Protein AF-A0A954ZXE3-F1 (afdb_monomer)

Structure (mmCIF, N/CA/C/O backbone):
data_AF-A0A954ZXE3-F1
#
_entry.id   AF-A0A954ZXE3-F1
#
loop_
_atom_site.group_PDB
_atom_site.id
_atom_site.type_symbol
_atom_site.label_atom_id
_atom_site.label_alt_id
_atom_site.label_comp_id
_atom_site.label_asym_id
_atom_site.label_entity_id
_atom_site.label_seq_id
_atom_site.pdbx_PDB_ins_code
_atom_site.Cartn_x
_atom_site.Cartn_y
_atom_site.Cartn_z
_atom_site.occupancy
_atom_site.B_iso_or_equiv
_atom_site.auth_seq_id
_atom_site.auth_comp_id
_atom_site.auth_asym_id
_atom_site.auth_atom_id
_atom_site.pdbx_PDB_model_num
ATOM 1 N N . MET A 1 1 ? 10.565 -1.598 50.742 1.00 43.03 1 MET A N 1
ATOM 2 C CA . MET A 1 1 ? 10.580 -1.915 49.301 1.00 43.03 1 MET A CA 1
ATOM 3 C C . MET A 1 1 ? 11.455 -0.870 48.641 1.00 43.03 1 MET A C 1
ATOM 5 O O . MET A 1 1 ? 11.184 0.308 48.835 1.00 43.03 1 MET A O 1
ATOM 9 N N . SER A 1 2 ? 12.557 -1.261 47.999 1.00 41.56 2 SER A N 1
ATOM 10 C CA . SER A 1 2 ? 13.339 -0.318 47.193 1.00 41.56 2 SER A CA 1
ATOM 11 C C . SER A 1 2 ? 12.448 0.168 46.056 1.00 41.56 2 SER A C 1
ATOM 13 O O . SER A 1 2 ? 11.843 -0.664 45.382 1.00 41.56 2 SER A O 1
ATOM 15 N N . ALA A 1 3 ? 12.328 1.481 45.870 1.00 51.94 3 ALA A N 1
ATOM 16 C CA . ALA A 1 3 ? 11.658 2.020 44.696 1.00 51.94 3 ALA A CA 1
ATOM 17 C C . ALA A 1 3 ? 12.449 1.552 43.469 1.00 51.94 3 ALA A C 1
ATOM 19 O O . ALA A 1 3 ? 13.571 2.008 43.250 1.00 51.94 3 ALA A O 1
ATOM 20 N N . GLN A 1 4 ? 11.911 0.578 42.732 1.00 70.06 4 GLN A N 1
ATOM 21 C CA . GLN A 1 4 ? 12.436 0.251 41.412 1.00 70.06 4 GLN A CA 1
ATOM 22 C C . GLN A 1 4 ? 12.389 1.526 40.561 1.00 70.06 4 GLN A C 1
ATOM 24 O O . GLN A 1 4 ? 11.393 2.252 40.637 1.00 70.06 4 GLN A O 1
ATOM 29 N N . PRO A 1 5 ? 13.436 1.822 39.778 1.00 87.75 5 PRO A N 1
ATOM 30 C CA . PRO A 1 5 ? 13.408 2.920 38.826 1.00 87.75 5 PRO A CA 1
ATOM 31 C C . PRO A 1 5 ? 12.157 2.843 37.941 1.00 87.75 5 PRO A C 1
ATOM 33 O O . PRO A 1 5 ? 11.819 1.771 37.442 1.00 87.75 5 PRO A O 1
ATOM 36 N N . ILE A 1 6 ? 11.495 3.978 37.702 1.00 88.81 6 ILE A N 1
ATOM 37 C CA . ILE A 1 6 ? 10.285 4.068 36.857 1.00 88.81 6 ILE A CA 1
ATOM 38 C C . ILE A 1 6 ? 10.518 3.415 35.486 1.00 88.81 6 ILE A C 1
ATOM 40 O O . ILE A 1 6 ? 9.658 2.705 34.970 1.00 88.81 6 ILE A O 1
ATOM 44 N N . ARG A 1 7 ? 11.729 3.570 34.934 1.00 87.19 7 ARG A N 1
ATOM 45 C CA . ARG A 1 7 ? 12.132 2.928 33.680 1.00 87.19 7 ARG A CA 1
ATOM 46 C C . ARG A 1 7 ? 12.028 1.401 33.744 1.00 87.19 7 ARG A C 1
ATOM 48 O O . ARG A 1 7 ? 11.480 0.804 32.826 1.00 87.19 7 ARG A O 1
ATOM 55 N N . GLU A 1 8 ? 12.489 0.769 34.823 1.00 91.75 8 GLU A N 1
ATOM 56 C CA . GLU A 1 8 ? 12.384 -0.689 34.986 1.00 91.75 8 GLU A CA 1
ATOM 57 C C . GLU A 1 8 ? 10.923 -1.142 35.062 1.00 91.75 8 GLU A C 1
ATOM 59 O O . GLU A 1 8 ? 10.567 -2.141 34.440 1.00 91.75 8 GLU A O 1
ATOM 64 N N . GLN A 1 9 ? 10.069 -0.384 35.756 1.00 91.44 9 GLN A N 1
ATOM 65 C CA . GLN A 1 9 ? 8.637 -0.684 35.856 1.00 91.44 9 GLN A CA 1
ATOM 66 C C . GLN A 1 9 ? 7.936 -0.569 34.496 1.00 91.44 9 GLN A C 1
ATOM 68 O O . GLN A 1 9 ? 7.175 -1.458 34.122 1.00 91.44 9 GLN A O 1
ATOM 73 N N . SER A 1 10 ? 8.240 0.475 33.717 1.00 92.19 10 SER A N 1
ATOM 74 C CA . SER A 1 10 ? 7.672 0.644 32.372 1.00 92.19 10 SER A CA 1
ATOM 75 C C . SER A 1 10 ? 8.088 -0.478 31.414 1.00 92.19 10 SER A C 1
ATOM 77 O O . SER A 1 10 ? 7.248 -1.026 30.703 1.00 92.19 10 SER A O 1
ATOM 79 N N . VAL A 1 11 ? 9.359 -0.897 31.456 1.00 93.50 11 VAL A N 1
ATOM 80 C CA . VAL A 1 11 ? 9.858 -2.030 30.664 1.00 93.50 11 VAL A CA 1
ATOM 81 C C . VAL A 1 11 ? 9.166 -3.327 31.083 1.00 93.50 11 VAL A C 1
ATOM 83 O O . VAL A 1 11 ? 8.751 -4.098 30.221 1.00 93.50 11 VAL A O 1
ATOM 86 N N . GLN A 1 12 ? 8.991 -3.563 32.386 1.00 93.06 12 GLN A N 1
ATOM 87 C CA . GLN A 1 12 ? 8.247 -4.726 32.880 1.00 93.06 12 GLN A CA 1
ATOM 88 C C . GLN A 1 12 ? 6.794 -4.721 32.394 1.00 93.06 12 GLN A C 1
ATOM 90 O O . GLN A 1 12 ? 6.305 -5.763 31.968 1.00 93.06 12 GLN A O 1
ATOM 95 N N . ALA A 1 13 ? 6.129 -3.564 32.383 1.00 93.12 13 ALA A N 1
ATOM 96 C CA . ALA A 1 13 ? 4.765 -3.445 31.876 1.00 93.12 13 ALA A CA 1
ATOM 97 C C . ALA A 1 13 ? 4.675 -3.691 30.360 1.00 93.12 13 ALA A C 1
ATOM 99 O O . ALA A 1 13 ? 3.764 -4.385 29.916 1.00 93.12 13 ALA A O 1
ATOM 100 N N . MET A 1 14 ? 5.635 -3.205 29.563 1.00 94.94 14 MET A N 1
ATOM 101 C CA . MET A 1 14 ? 5.702 -3.526 28.129 1.00 94.94 14 MET A CA 1
ATOM 102 C C . MET A 1 14 ? 5.920 -5.023 27.883 1.00 94.94 14 MET A C 1
ATOM 104 O O . MET A 1 14 ? 5.276 -5.608 27.015 1.00 94.94 14 MET A O 1
ATOM 108 N N . VAL A 1 15 ? 6.812 -5.657 28.653 1.00 94.38 15 VAL A N 1
ATOM 109 C CA . VAL A 1 15 ? 7.056 -7.106 28.569 1.00 94.38 15 VAL A CA 1
ATOM 110 C C . VAL A 1 15 ? 5.803 -7.888 28.959 1.00 94.38 15 VAL A C 1
ATOM 112 O O . VAL A 1 15 ? 5.444 -8.825 28.252 1.00 94.38 15 VAL A O 1
ATOM 115 N N . ALA A 1 16 ? 5.105 -7.486 30.024 1.00 93.75 16 ALA A N 1
ATOM 116 C CA . ALA A 1 16 ? 3.848 -8.106 30.436 1.00 93.75 16 ALA A CA 1
ATOM 117 C C . ALA A 1 16 ? 2.772 -7.985 29.344 1.00 93.75 16 ALA A C 1
ATOM 119 O O . ALA A 1 16 ? 2.179 -8.991 28.961 1.00 93.75 16 ALA A O 1
ATOM 120 N N . ALA A 1 17 ? 2.594 -6.794 28.763 1.00 94.56 17 ALA A N 1
ATOM 121 C CA . ALA A 1 17 ? 1.661 -6.560 27.659 1.00 94.56 17 ALA A CA 1
ATOM 122 C C . ALA A 1 17 ? 1.994 -7.418 26.422 1.00 94.56 17 ALA A C 1
ATOM 124 O O . ALA A 1 17 ? 1.109 -8.010 25.804 1.00 94.56 17 ALA A O 1
ATOM 125 N N . ARG A 1 18 ? 3.286 -7.551 26.093 1.00 95.19 18 ARG A N 1
ATOM 126 C CA . ARG A 1 18 ? 3.752 -8.398 24.987 1.00 95.19 18 ARG A CA 1
ATOM 127 C C . ARG A 1 18 ? 3.501 -9.880 25.262 1.00 95.19 18 ARG A C 1
ATOM 129 O O . ARG A 1 18 ? 3.026 -10.588 24.379 1.00 95.19 18 ARG A O 1
ATOM 136 N N . ASN A 1 19 ? 3.796 -10.351 26.473 1.00 93.81 19 ASN A N 1
ATOM 137 C CA . ASN A 1 19 ? 3.536 -11.736 26.871 1.00 93.81 19 ASN A CA 1
ATOM 138 C C . ASN A 1 19 ? 2.033 -12.044 26.839 1.00 93.81 19 ASN A C 1
ATOM 140 O O . ASN A 1 19 ? 1.646 -13.123 26.396 1.00 93.81 19 ASN A O 1
ATOM 144 N N . ALA A 1 20 ? 1.190 -11.081 27.222 1.00 93.94 20 ALA A N 1
ATOM 145 C CA . ALA A 1 20 ? -0.262 -11.174 27.107 1.00 93.94 20 ALA A CA 1
ATOM 146 C C . ALA A 1 20 ? -0.718 -11.359 25.652 1.00 93.94 20 ALA A C 1
ATOM 148 O O . ALA A 1 20 ? -1.542 -12.225 25.364 1.00 93.94 20 ALA A O 1
ATOM 149 N N . MET A 1 21 ? -0.134 -10.602 24.718 1.00 95.69 21 MET A N 1
ATOM 150 C CA . MET A 1 21 ? -0.420 -10.771 23.292 1.00 95.69 21 MET A CA 1
ATOM 151 C C . MET A 1 21 ? 0.071 -12.108 22.740 1.00 95.69 21 MET A C 1
ATOM 153 O O . MET A 1 21 ? -0.643 -12.754 21.976 1.00 95.69 21 MET A O 1
ATOM 157 N N . MET A 1 22 ? 1.252 -12.576 23.151 1.00 95.50 22 MET A N 1
ATOM 158 C CA . MET A 1 22 ? 1.722 -13.916 22.781 1.00 95.50 22 MET A CA 1
ATOM 159 C C . MET A 1 22 ? 0.767 -15.004 23.290 1.00 95.50 22 MET A C 1
ATOM 161 O O . MET A 1 22 ? 0.416 -15.909 22.535 1.00 95.50 22 MET A O 1
ATOM 165 N N . ALA A 1 23 ? 0.301 -14.884 24.536 1.00 95.88 23 ALA A N 1
ATOM 166 C CA . ALA A 1 23 ? -0.705 -15.767 25.116 1.00 95.88 23 ALA A CA 1
ATOM 167 C C . ALA A 1 23 ? -2.024 -15.738 24.325 1.00 95.88 23 ALA A C 1
ATOM 169 O O . ALA A 1 23 ? -2.600 -16.793 24.068 1.00 95.88 23 ALA A O 1
ATOM 170 N N . LEU A 1 24 ? -2.468 -14.560 23.879 1.00 95.56 24 LEU A N 1
ATOM 171 C CA . LEU A 1 24 ? -3.645 -14.405 23.023 1.00 95.56 24 LEU A CA 1
ATOM 172 C C . LEU A 1 24 ? -3.481 -15.096 21.669 1.00 95.56 24 LEU A C 1
ATOM 174 O O . LEU A 1 24 ? -4.397 -15.787 21.232 1.00 95.56 24 LEU A O 1
ATOM 178 N N . HIS A 1 25 ? -2.328 -14.963 21.013 1.00 95.38 25 HIS A N 1
ATOM 179 C CA . HIS A 1 25 ? -2.076 -15.657 19.747 1.00 95.38 25 HIS A CA 1
ATOM 180 C C . HIS A 1 25 ? -2.053 -17.180 19.915 1.00 95.38 25 HIS A C 1
ATOM 182 O O . HIS A 1 25 ? -2.613 -17.890 19.082 1.00 95.38 25 HIS A O 1
ATOM 188 N N . MET A 1 26 ? -1.465 -17.681 21.007 1.00 96.94 26 MET A N 1
ATOM 189 C CA . MET A 1 26 ? -1.507 -19.108 21.345 1.00 96.94 26 MET A CA 1
ATOM 190 C C . MET A 1 26 ? -2.938 -19.585 21.621 1.00 96.94 26 MET A C 1
ATOM 192 O O . MET A 1 26 ? -3.324 -20.645 21.133 1.00 96.94 26 MET A O 1
ATOM 196 N N . TYR A 1 27 ? -3.736 -18.791 22.347 1.00 97.19 27 TYR A N 1
ATOM 197 C CA . TYR A 1 27 ? -5.160 -19.059 22.554 1.00 97.19 27 TYR A CA 1
ATOM 198 C C . TYR A 1 27 ? -5.887 -19.160 21.211 1.00 97.19 27 TYR A C 1
ATOM 200 O O . TYR A 1 27 ? -6.485 -20.190 20.919 1.00 97.19 27 TYR A O 1
ATOM 208 N N . ALA A 1 28 ? -5.789 -18.133 20.365 1.00 96.69 28 ALA A N 1
ATOM 209 C CA . ALA A 1 28 ? -6.479 -18.107 19.080 1.00 96.69 28 ALA A CA 1
ATOM 210 C C . ALA A 1 28 ? -6.078 -19.297 18.194 1.00 96.69 28 ALA A C 1
ATOM 212 O O . ALA A 1 28 ? -6.933 -19.897 17.554 1.00 96.69 28 ALA A O 1
ATOM 213 N N . GLN A 1 29 ? -4.805 -19.702 18.202 1.00 97.00 29 GLN A N 1
ATOM 214 C CA . GLN A 1 29 ? -4.348 -20.881 17.465 1.00 97.00 29 GLN A CA 1
ATOM 215 C C . GLN A 1 29 ? -5.001 -22.191 17.949 1.00 97.00 29 GLN A C 1
ATOM 217 O O . GLN A 1 29 ? -5.254 -23.076 17.136 1.00 97.00 29 GLN A O 1
ATOM 222 N N . GLU A 1 30 ? -5.271 -22.333 19.249 1.00 97.69 30 GLU A N 1
ATOM 223 C CA . GLU A 1 30 ? -5.927 -23.521 19.817 1.00 97.69 30 GLU A CA 1
ATOM 224 C C . GLU A 1 30 ? -7.462 -23.493 19.726 1.00 97.69 30 GLU A C 1
ATOM 226 O O . GLU A 1 30 ? -8.093 -24.531 19.925 1.00 97.69 30 GLU A O 1
ATOM 231 N N . HIS A 1 31 ? -8.056 -22.332 19.434 1.00 97.31 31 HIS A N 1
ATOM 232 C CA . HIS A 1 31 ? -9.509 -22.104 19.412 1.00 97.31 31 HIS A CA 1
ATOM 233 C C . HIS A 1 31 ? -10.009 -21.619 18.045 1.00 97.31 31 HIS A C 1
ATOM 235 O O . HIS A 1 31 ? -10.884 -20.756 17.958 1.00 97.31 31 HIS A O 1
ATOM 241 N N . ASP A 1 32 ? -9.435 -22.162 16.969 1.00 96.75 32 ASP A N 1
ATOM 242 C CA . ASP A 1 32 ? -9.849 -21.907 15.580 1.00 96.75 32 ASP A CA 1
ATOM 243 C C . ASP A 1 32 ? -9.930 -20.407 15.229 1.00 96.75 32 ASP A C 1
ATOM 245 O O . ASP A 1 32 ? -10.849 -19.933 14.564 1.00 96.75 32 ASP A O 1
ATOM 249 N N . GLY A 1 33 ? -8.968 -19.630 15.725 1.00 96.06 33 GLY A N 1
ATOM 250 C CA . GLY A 1 33 ? -8.866 -18.187 15.521 1.00 96.06 33 GLY A CA 1
ATOM 251 C C . GLY A 1 33 ? -9.746 -17.341 16.444 1.00 96.06 33 GLY A C 1
ATOM 252 O O . GLY A 1 33 ? -9.654 -16.117 16.374 1.00 96.06 33 GLY A O 1
ATOM 253 N N . THR A 1 34 ? -10.573 -17.943 17.300 1.00 97.69 34 THR A N 1
ATOM 254 C CA . THR A 1 34 ? -11.465 -17.232 18.231 1.00 97.69 34 THR A CA 1
ATOM 255 C C . THR A 1 34 ? -10.667 -16.538 19.335 1.00 97.69 34 THR A C 1
ATOM 257 O O . THR A 1 34 ? -9.719 -17.102 19.885 1.00 97.69 34 THR A O 1
ATOM 260 N N . LEU A 1 35 ? -11.038 -15.302 19.667 1.00 97.31 35 LEU A N 1
ATOM 261 C CA . LEU A 1 35 ? -10.445 -14.549 20.772 1.00 97.31 35 LEU A CA 1
ATOM 262 C C . LEU A 1 35 ? -10.997 -15.022 22.134 1.00 97.31 35 LEU A C 1
ATOM 264 O O . LEU A 1 35 ? -12.114 -15.530 22.190 1.00 97.31 35 LEU A O 1
ATOM 268 N N . PRO A 1 36 ? -10.258 -14.870 23.247 1.00 96.81 36 PRO A N 1
ATOM 269 C CA . PRO A 1 36 ? -10.775 -15.212 24.574 1.00 96.81 36 PRO A CA 1
ATOM 270 C C . PRO A 1 36 ? -11.922 -14.287 25.017 1.00 96.81 36 PRO A C 1
ATOM 272 O O . PRO A 1 36 ? -12.049 -13.157 24.542 1.00 96.81 36 PRO A O 1
ATOM 275 N N . ALA A 1 37 ? -12.740 -14.737 25.975 1.00 96.12 37 ALA A N 1
ATOM 276 C CA . ALA A 1 37 ? -13.798 -13.909 26.559 1.00 96.12 37 ALA A CA 1
ATOM 277 C C . ALA A 1 37 ? -13.246 -12.909 27.592 1.00 96.12 37 ALA A C 1
ATOM 279 O O . ALA A 1 37 ? -13.838 -11.849 27.805 1.00 96.12 37 ALA A O 1
ATOM 280 N N . SER A 1 38 ? -12.120 -13.235 28.235 1.00 95.50 38 SER A N 1
ATOM 281 C CA . SER A 1 38 ? -11.443 -12.385 29.222 1.00 95.50 38 SER A CA 1
ATOM 282 C C . SER A 1 38 ? -9.930 -12.648 29.288 1.00 95.50 38 SER A C 1
ATOM 284 O O . SER A 1 38 ? -9.415 -13.572 28.661 1.00 95.50 38 SER A O 1
ATOM 286 N N . LEU A 1 39 ? -9.197 -11.844 30.069 1.00 93.25 39 LEU A N 1
ATOM 287 C CA . LEU A 1 39 ? -7.778 -12.103 30.356 1.00 93.25 39 LEU A CA 1
ATOM 288 C C . LEU A 1 39 ? -7.567 -13.383 31.177 1.00 93.25 39 LEU A C 1
ATOM 290 O O . LEU A 1 39 ? -6.562 -14.063 30.973 1.00 93.25 39 LEU A O 1
ATOM 294 N N . ASP A 1 40 ? -8.517 -13.762 32.037 1.00 93.12 40 ASP A N 1
ATOM 295 C CA . ASP A 1 40 ? -8.453 -15.011 32.810 1.00 93.12 40 ASP A CA 1
ATOM 296 C C . ASP A 1 40 ? -8.307 -16.253 31.911 1.00 93.12 40 ASP A C 1
ATOM 298 O O . ASP A 1 40 ? -7.579 -17.191 32.248 1.00 93.12 40 ASP A O 1
ATOM 302 N N . ASP A 1 41 ? -8.928 -16.250 30.728 1.00 94.94 41 ASP A N 1
ATOM 303 C CA . ASP A 1 41 ? -8.809 -17.339 29.749 1.00 94.94 41 ASP A CA 1
ATOM 304 C C . ASP A 1 41 ? -7.372 -17.498 29.210 1.00 94.94 41 ASP A C 1
ATOM 306 O O . ASP A 1 41 ? -6.988 -18.569 28.723 1.00 94.94 41 ASP A O 1
ATOM 310 N N . LEU A 1 42 ? -6.548 -16.450 29.327 1.00 94.12 42 LEU A N 1
ATOM 311 C CA . LEU A 1 42 ? -5.140 -16.446 28.932 1.00 94.12 42 LEU A CA 1
ATOM 312 C C . LEU A 1 42 ? -4.203 -16.976 30.023 1.00 94.12 42 LEU A C 1
ATOM 314 O O . LEU A 1 42 ? -3.032 -17.246 29.738 1.00 94.12 42 LEU A O 1
ATOM 318 N N . ALA A 1 43 ? -4.691 -17.195 31.249 1.00 89.00 43 ALA A N 1
ATOM 319 C CA . ALA A 1 43 ? -3.862 -17.590 32.390 1.00 89.00 43 ALA A CA 1
ATOM 320 C C . ALA A 1 43 ? -3.088 -18.903 32.166 1.00 89.00 43 ALA A C 1
ATOM 322 O O . ALA A 1 43 ? -2.019 -19.091 32.743 1.00 89.00 43 ALA A O 1
ATOM 323 N N . ARG A 1 44 ? -3.588 -19.807 31.307 1.00 93.25 44 ARG A N 1
ATOM 324 C CA . ARG A 1 44 ? -2.888 -21.060 30.961 1.00 93.25 44 ARG A CA 1
ATOM 325 C C . ARG A 1 44 ? -1.689 -20.873 30.022 1.00 93.25 44 ARG A C 1
ATOM 327 O O . ARG A 1 44 ? -0.876 -21.788 29.909 1.00 93.25 44 ARG A O 1
ATOM 334 N N . TYR A 1 45 ? -1.594 -19.725 29.355 1.00 93.06 45 TYR A N 1
ATOM 335 C CA . TYR A 1 45 ? -0.560 -19.413 28.363 1.00 93.06 45 TYR A CA 1
ATOM 336 C C . TYR A 1 45 ? 0.460 -18.381 28.853 1.00 93.06 45 TYR A C 1
ATOM 338 O O . TYR A 1 45 ? 1.575 -18.334 28.337 1.00 93.06 45 TYR A O 1
ATOM 346 N N . ALA A 1 46 ? 0.097 -17.564 29.842 1.00 90.06 46 ALA A N 1
ATOM 347 C CA . ALA A 1 46 ? 0.998 -16.606 30.476 1.00 90.06 46 ALA A CA 1
ATOM 348 C C . ALA A 1 46 ? 1.727 -17.221 31.681 1.00 90.06 46 ALA A C 1
ATOM 350 O O . ALA A 1 46 ? 1.267 -18.203 32.275 1.00 90.06 46 ALA A O 1
ATOM 351 N N . ARG A 1 47 ? 2.873 -16.652 32.086 1.00 87.88 47 ARG A N 1
ATOM 352 C CA . ARG A 1 47 ? 3.517 -17.108 33.328 1.00 87.88 47 ARG A CA 1
ATOM 353 C C . ARG A 1 47 ? 2.732 -16.595 34.543 1.00 87.88 47 ARG A C 1
ATOM 355 O O . ARG A 1 47 ? 2.154 -15.508 34.483 1.00 87.88 47 ARG A O 1
ATOM 362 N N . PRO A 1 48 ? 2.740 -17.327 35.675 1.00 85.25 48 PRO A N 1
ATOM 363 C CA . PRO A 1 48 ? 2.063 -16.880 36.887 1.00 85.25 48 PRO A CA 1
ATOM 364 C C . PRO A 1 48 ? 2.494 -15.466 37.302 1.00 85.25 48 PRO A C 1
ATOM 366 O O . PRO A 1 48 ? 3.682 -15.217 37.503 1.00 85.25 48 PRO A O 1
ATOM 369 N N . GLY A 1 49 ? 1.521 -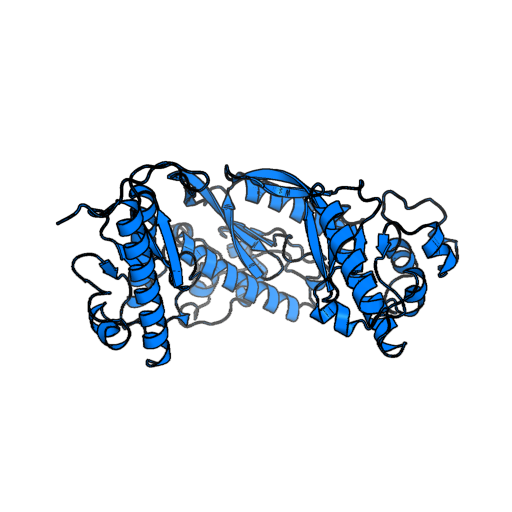14.562 37.450 1.00 80.50 49 GLY A N 1
ATOM 370 C CA . GLY A 1 49 ? 1.739 -13.172 37.866 1.00 80.50 49 GLY A CA 1
ATOM 371 C C . GLY A 1 49 ? 2.071 -12.180 36.745 1.00 80.50 49 GLY A C 1
ATOM 372 O O . GLY A 1 49 ? 2.306 -11.017 37.053 1.00 80.50 49 GLY A O 1
ATOM 373 N N . GLU A 1 50 ? 2.097 -12.599 35.473 1.00 81.75 50 GLU A N 1
ATOM 374 C CA . GLU A 1 50 ? 2.315 -11.678 34.340 1.00 81.75 50 GLU A CA 1
ATOM 375 C C . GLU A 1 50 ? 1.040 -10.948 33.895 1.00 81.75 50 GLU A C 1
ATOM 377 O O . GLU A 1 50 ? 1.126 -9.835 33.383 1.00 81.75 50 GLU A O 1
ATOM 382 N N . LEU A 1 51 ? -0.131 -11.554 34.109 1.00 80.81 51 LEU A N 1
ATOM 383 C CA . LEU A 1 51 ? -1.435 -10.964 33.811 1.00 80.81 51 LEU A CA 1
ATOM 384 C C . LEU A 1 51 ? -2.144 -10.654 35.124 1.00 80.81 51 LEU A C 1
ATOM 386 O O . LEU A 1 51 ? -2.629 -11.552 35.809 1.00 80.81 51 LEU A O 1
ATOM 390 N N . ASP A 1 52 ? -2.133 -9.379 35.496 1.00 83.31 52 ASP A N 1
ATOM 391 C CA . ASP A 1 52 ? -2.931 -8.856 36.597 1.00 83.31 52 ASP A CA 1
ATOM 392 C C . ASP A 1 52 ? -4.105 -8.066 36.012 1.00 83.31 52 ASP A C 1
ATOM 394 O O . ASP A 1 52 ? -3.927 -6.945 35.531 1.00 83.31 52 ASP A O 1
ATOM 398 N N . ASP A 1 53 ? -5.305 -8.644 36.065 1.00 80.38 53 ASP A N 1
ATOM 399 C CA . ASP A 1 53 ? -6.559 -8.038 35.589 1.00 80.38 53 ASP A CA 1
ATOM 400 C C . ASP A 1 53 ? -6.899 -6.716 36.302 1.00 80.38 53 ASP A C 1
ATOM 402 O O . ASP A 1 53 ? -7.686 -5.890 35.813 1.00 80.38 53 ASP A O 1
ATOM 406 N N . SER A 1 54 ? -6.289 -6.467 37.467 1.00 84.81 54 SER A N 1
ATOM 407 C CA . SER A 1 54 ? -6.408 -5.170 38.126 1.00 84.81 54 SER A CA 1
ATOM 408 C C . SER A 1 54 ? -5.634 -4.077 37.383 1.00 84.81 54 SER A C 1
ATOM 410 O O . SER A 1 54 ? -6.125 -2.948 37.306 1.00 84.81 54 SER A O 1
ATOM 412 N N . ALA A 1 55 ? -4.501 -4.421 36.762 1.00 91.12 55 ALA A N 1
ATOM 413 C CA . ALA A 1 55 ? -3.613 -3.499 36.062 1.00 91.12 55 ALA A CA 1
ATOM 414 C C . ALA A 1 55 ? -3.888 -3.421 34.554 1.00 91.12 55 ALA A C 1
ATOM 416 O O . ALA A 1 55 ? -3.927 -2.321 34.003 1.00 91.12 55 ALA A O 1
ATOM 417 N N . PHE A 1 56 ? -4.091 -4.555 33.882 1.00 94.88 56 PHE A N 1
ATOM 418 C CA . PHE A 1 56 ? -4.350 -4.601 32.442 1.00 94.88 56 PHE A CA 1
ATOM 419 C C . PHE A 1 56 ? -5.843 -4.687 32.137 1.00 94.88 56 PHE A C 1
ATOM 421 O O . PHE A 1 56 ? -6.637 -5.229 32.905 1.00 94.88 56 PHE A O 1
ATOM 428 N N . LYS A 1 57 ? -6.231 -4.124 30.996 1.00 96.06 57 LYS A N 1
ATOM 429 C CA . LYS A 1 57 ? -7.581 -4.199 30.436 1.00 96.06 57 LYS A CA 1
ATOM 430 C C . LYS A 1 57 ? -7.514 -4.854 29.064 1.00 96.06 57 LYS A C 1
ATOM 432 O O . LYS A 1 57 ? -6.513 -4.724 28.360 1.00 96.06 57 LYS A O 1
ATOM 437 N N . TYR A 1 58 ? -8.589 -5.545 28.707 1.00 96.25 58 TYR A N 1
ATOM 438 C CA . TYR A 1 58 ? -8.727 -6.309 27.474 1.00 96.25 58 TYR A CA 1
ATOM 439 C C . TYR A 1 58 ? -10.006 -5.912 26.742 1.00 96.25 58 TYR A C 1
ATOM 441 O O . TYR A 1 58 ? -11.046 -5.741 27.377 1.00 96.25 58 TYR A O 1
ATOM 449 N N . LEU A 1 59 ? -9.909 -5.740 25.422 1.00 96.56 59 LEU A N 1
ATOM 450 C CA . LEU A 1 59 ? -11.008 -5.255 24.579 1.00 96.56 59 LEU A CA 1
ATOM 451 C C . LEU A 1 59 ? -11.675 -6.346 23.728 1.00 96.56 59 LEU A C 1
ATOM 453 O O . LEU A 1 59 ? -12.757 -6.113 23.190 1.00 96.56 59 LEU A O 1
ATOM 457 N N . GLY A 1 60 ? -11.045 -7.514 23.578 1.00 93.25 60 GLY A N 1
ATOM 458 C CA . GLY A 1 60 ? -11.594 -8.595 22.759 1.00 93.25 60 GLY A CA 1
ATOM 459 C C . GLY A 1 60 ? -12.740 -9.359 23.430 1.00 93.25 60 GLY A C 1
ATOM 460 O O . GLY A 1 60 ? -13.127 -9.073 24.562 1.00 93.25 60 GLY A O 1
ATOM 461 N N . ASN A 1 61 ? -13.330 -10.300 22.690 1.00 94.75 61 ASN A N 1
ATOM 462 C CA . ASN A 1 61 ? -14.357 -11.217 23.188 1.00 94.75 61 ASN A CA 1
ATOM 463 C C . ASN A 1 61 ? -14.481 -12.463 22.295 1.00 94.75 61 ASN A C 1
ATOM 465 O O . ASN A 1 61 ? -14.081 -12.450 21.131 1.00 94.75 61 ASN A O 1
ATOM 469 N N . ASP A 1 62 ? -15.138 -13.490 22.825 1.00 96.19 62 ASP A N 1
ATOM 470 C CA . ASP A 1 62 ? -15.330 -14.821 22.235 1.00 96.19 62 ASP A CA 1
ATOM 471 C C . ASP A 1 62 ? -16.252 -14.890 21.007 1.00 96.19 62 ASP A C 1
ATOM 473 O O . ASP A 1 62 ? -16.442 -15.960 20.429 1.00 96.19 62 ASP A O 1
ATOM 477 N N . LYS A 1 63 ? -16.815 -13.763 20.562 1.00 96.75 63 LYS A N 1
ATOM 478 C CA . LYS A 1 63 ? -17.615 -13.689 19.327 1.00 96.75 63 LYS A CA 1
ATOM 479 C C . LYS A 1 63 ? -16.798 -13.264 18.112 1.00 96.75 63 LYS A C 1
ATOM 481 O O . LYS A 1 63 ? -17.359 -13.127 17.025 1.00 96.75 63 LYS A O 1
ATOM 486 N N . ILE A 1 64 ? -15.511 -12.987 18.304 1.00 96.25 64 ILE A N 1
ATOM 487 C CA . ILE A 1 64 ? -14.639 -12.405 17.290 1.00 96.25 64 ILE A CA 1
ATOM 488 C C . ILE A 1 64 ? -13.485 -13.356 17.021 1.00 96.25 64 ILE A C 1
ATOM 490 O O . ILE A 1 64 ? -12.911 -13.950 17.931 1.00 96.25 64 ILE A O 1
ATOM 494 N N . THR A 1 65 ? -13.133 -13.464 15.749 1.00 95.62 65 THR A N 1
ATOM 495 C CA . THR A 1 65 ? -11.968 -14.204 15.273 1.00 95.62 65 THR A CA 1
ATOM 496 C C . THR A 1 65 ? -10.866 -13.245 14.837 1.00 95.62 65 THR A C 1
ATOM 498 O O . THR A 1 65 ? -11.136 -12.112 14.432 1.00 95.62 65 THR A O 1
ATOM 501 N N . VAL A 1 66 ? -9.615 -13.703 14.874 1.00 93.19 66 VAL A N 1
ATOM 502 C CA . VAL A 1 66 ? -8.456 -12.938 14.388 1.00 93.19 66 VAL A CA 1
ATOM 503 C C . VAL A 1 66 ? -8.636 -12.519 12.923 1.00 93.19 66 VAL A C 1
ATOM 505 O O . VAL A 1 66 ? -8.286 -11.400 12.566 1.00 93.19 66 VAL A O 1
ATOM 508 N N . GLU A 1 67 ? -9.262 -13.354 12.088 1.00 91.19 67 GLU A N 1
ATOM 509 C CA . GLU A 1 67 ? -9.524 -13.050 10.671 1.00 91.19 67 GLU A CA 1
ATOM 510 C C . GLU A 1 67 ? -10.465 -11.852 10.460 1.00 91.19 67 GLU A C 1
ATOM 512 O O . GLU A 1 67 ? -10.427 -11.203 9.414 1.00 91.19 67 GLU A O 1
ATOM 517 N N . GLN A 1 68 ? -11.308 -11.531 11.446 1.00 91.81 68 GLN A N 1
ATOM 518 C CA . GLN A 1 68 ? -12.198 -10.368 11.393 1.00 91.81 68 GLN A CA 1
ATOM 519 C C . GLN A 1 68 ? -11.496 -9.057 11.778 1.00 91.81 68 GLN A C 1
ATOM 521 O O . GLN A 1 68 ? -12.052 -7.980 11.541 1.00 91.81 68 GLN A O 1
ATOM 526 N N . LEU A 1 69 ? -10.300 -9.123 12.372 1.00 91.31 69 LEU A N 1
ATOM 527 C CA . LEU A 1 69 ? -9.531 -7.950 12.777 1.00 91.31 69 LEU A CA 1
ATOM 528 C C . LEU A 1 69 ? -8.809 -7.354 11.563 1.00 91.31 69 LEU A C 1
ATOM 530 O O . LEU A 1 69 ? -7.692 -7.729 11.218 1.00 91.31 69 LEU A O 1
ATOM 534 N N . LEU A 1 70 ? -9.455 -6.396 10.903 1.00 81.56 70 LEU A N 1
ATOM 535 C CA . LEU A 1 70 ? -8.826 -5.610 9.842 1.00 81.56 70 LEU A CA 1
ATOM 536 C C . LEU A 1 70 ? -7.787 -4.649 10.439 1.00 81.56 70 LEU A C 1
ATOM 538 O O . LEU A 1 70 ? -8.084 -3.983 11.428 1.00 81.56 70 LEU A O 1
ATOM 542 N N . ASP A 1 71 ? -6.619 -4.510 9.797 1.00 82.81 71 ASP A N 1
ATOM 543 C CA . ASP A 1 71 ? -5.579 -3.543 10.203 1.00 82.81 71 ASP A CA 1
ATOM 544 C C . ASP A 1 71 ? -5.118 -3.776 11.664 1.00 82.81 71 ASP A C 1
ATOM 546 O O . ASP A 1 71 ? -5.227 -2.921 12.548 1.00 82.81 71 ASP A O 1
ATOM 550 N N . MET A 1 72 ? -4.636 -5.004 11.911 1.00 88.06 72 MET A N 1
ATOM 551 C CA . MET A 1 72 ? -4.236 -5.508 13.234 1.00 88.06 72 MET A CA 1
ATOM 552 C C . MET A 1 72 ? -3.182 -4.635 13.928 1.00 88.06 72 MET A C 1
ATOM 554 O O . MET A 1 72 ? -3.215 -4.495 15.149 1.00 88.06 72 MET A O 1
ATOM 558 N N . SER A 1 73 ? -2.300 -3.994 13.160 1.00 88.12 73 SER A N 1
ATOM 559 C CA . SER A 1 73 ? -1.240 -3.112 13.661 1.00 88.12 73 SER A CA 1
ATOM 560 C C . SER A 1 73 ? -1.746 -1.790 14.237 1.00 88.12 73 SER A C 1
ATOM 562 O O . SER A 1 73 ? -0.957 -0.966 14.674 1.00 88.12 73 SER A O 1
ATOM 564 N N . THR A 1 74 ? -3.051 -1.523 14.223 1.00 89.62 74 THR A N 1
ATOM 565 C CA . THR A 1 74 ? -3.595 -0.298 14.827 1.00 89.62 74 THR A CA 1
ATOM 566 C C . THR A 1 74 ? -4.816 -0.555 15.705 1.00 89.62 74 THR A C 1
ATOM 568 O O . THR A 1 74 ? -5.479 0.397 16.115 1.00 89.62 74 THR A O 1
ATOM 571 N N . LEU A 1 75 ? -5.152 -1.819 15.981 1.00 94.62 75 LEU A N 1
ATOM 572 C CA . LEU A 1 75 ? -6.207 -2.197 16.923 1.00 94.62 75 LEU A CA 1
ATOM 573 C C . LEU A 1 75 ? -5.584 -2.556 18.267 1.00 94.62 75 LEU A C 1
ATOM 575 O O . LEU A 1 75 ? -4.933 -3.592 18.384 1.00 94.62 75 LEU A O 1
ATOM 579 N N . ALA A 1 76 ? -5.804 -1.716 19.276 1.00 96.81 76 ALA A N 1
ATOM 580 C CA . ALA A 1 76 ? -5.443 -2.047 20.645 1.00 96.81 76 ALA A CA 1
ATOM 581 C C . ALA A 1 76 ? -6.297 -3.215 21.129 1.00 96.81 76 ALA A C 1
ATOM 583 O O . ALA A 1 76 ? -7.513 -3.223 20.954 1.00 96.81 76 ALA A O 1
ATOM 584 N N . VAL A 1 77 ? -5.659 -4.184 21.770 1.00 96.56 77 VAL A N 1
ATOM 585 C CA . VAL A 1 77 ? -6.335 -5.368 22.309 1.00 96.56 77 VAL A CA 1
ATOM 586 C C . VAL A 1 77 ? -6.159 -5.441 23.814 1.00 96.56 77 VAL A C 1
ATOM 588 O O . VAL A 1 77 ? -7.117 -5.724 24.533 1.00 96.56 77 VAL A O 1
ATOM 591 N N . ILE A 1 78 ? -4.947 -5.150 24.285 1.00 96.31 78 ILE A N 1
ATOM 592 C CA . ILE A 1 78 ? -4.588 -5.131 25.700 1.00 96.31 78 ILE A CA 1
ATOM 593 C C . ILE A 1 78 ? -3.911 -3.802 25.992 1.00 96.31 78 ILE A C 1
ATOM 595 O O . ILE A 1 78 ? -3.069 -3.343 25.227 1.00 96.31 78 ILE A O 1
ATOM 599 N N . HIS A 1 79 ? -4.254 -3.173 27.105 1.00 96.81 79 HIS A N 1
ATOM 600 C CA . HIS A 1 79 ? -3.590 -1.948 27.530 1.00 96.81 79 HIS A CA 1
ATOM 601 C C . HIS A 1 79 ? -3.491 -1.891 29.048 1.00 96.81 79 HIS A C 1
ATOM 603 O O . HIS A 1 79 ? -4.314 -2.469 29.762 1.00 96.81 79 HIS A O 1
ATOM 609 N N . LEU A 1 80 ? -2.485 -1.184 29.553 1.00 95.81 80 LEU A N 1
ATOM 610 C CA . LEU A 1 80 ? -2.430 -0.862 30.974 1.00 95.81 80 LEU A CA 1
ATOM 611 C C . LEU A 1 80 ? -3.534 0.153 31.314 1.00 95.81 80 LEU A C 1
ATOM 613 O O . LEU A 1 80 ? -3.910 0.992 30.486 1.00 95.81 80 LEU A O 1
ATOM 617 N N . ASP A 1 81 ? -4.081 0.071 32.524 1.00 95.62 81 ASP A N 1
ATOM 618 C CA . ASP A 1 81 ? -5.013 1.068 33.039 1.00 95.62 81 ASP A CA 1
ATOM 619 C C . ASP A 1 81 ? -4.387 2.468 32.942 1.00 95.62 81 ASP A C 1
ATOM 621 O O . ASP A 1 81 ? -3.268 2.705 33.402 1.00 95.62 81 ASP A O 1
ATOM 625 N N . LEU A 1 82 ? -5.112 3.411 32.333 1.00 94.50 82 LEU A N 1
ATOM 626 C CA . LEU A 1 82 ? -4.610 4.764 32.079 1.00 94.50 82 LEU A CA 1
ATOM 627 C C . LEU A 1 82 ? -4.243 5.516 33.371 1.00 94.50 82 LEU A C 1
ATOM 629 O O . LEU A 1 82 ? -3.453 6.458 33.323 1.00 94.50 82 LEU A O 1
ATOM 633 N N . SER A 1 83 ? -4.803 5.122 34.521 1.00 95.06 83 SER A N 1
ATOM 634 C CA . SER A 1 83 ? -4.451 5.684 35.832 1.00 95.06 83 SER A CA 1
ATOM 635 C C . SER A 1 83 ? -3.077 5.238 36.348 1.00 95.06 83 SER A C 1
ATOM 637 O O . SER A 1 83 ? -2.557 5.847 37.283 1.00 95.06 83 SER A O 1
ATOM 639 N N . LEU A 1 84 ? -2.475 4.220 35.726 1.00 94.62 84 LEU A N 1
ATOM 640 C CA . LEU A 1 84 ? -1.162 3.661 36.055 1.00 94.62 84 LEU A CA 1
ATOM 641 C C . LEU A 1 84 ? -0.066 4.127 35.077 1.00 94.62 84 LEU A C 1
ATOM 643 O O . LEU A 1 84 ? 0.951 3.455 34.924 1.00 94.62 84 LEU A O 1
ATOM 647 N N . ALA A 1 85 ? -0.269 5.258 34.394 1.00 94.44 85 ALA A N 1
ATOM 648 C CA . ALA A 1 85 ? 0.706 5.810 33.456 1.00 94.44 85 ALA A CA 1
ATOM 649 C C . ALA A 1 85 ? 2.074 6.081 34.115 1.00 94.44 85 ALA A C 1
ATOM 651 O O . ALA A 1 85 ? 2.162 6.552 35.251 1.00 94.44 85 ALA A O 1
ATOM 652 N N . PHE A 1 86 ? 3.146 5.830 33.365 1.00 93.56 86 PHE A N 1
ATOM 653 C CA . PHE A 1 86 ? 4.524 6.056 33.795 1.00 93.56 86 PHE A CA 1
ATOM 654 C C . PHE A 1 86 ? 4.992 7.449 33.391 1.00 93.56 86 PHE A C 1
ATOM 656 O O . PHE A 1 86 ? 4.866 7.810 32.227 1.00 93.56 86 PHE A O 1
ATOM 663 N N . ASP A 1 87 ? 5.579 8.206 34.316 1.00 93.50 87 ASP A N 1
ATOM 664 C CA . ASP A 1 87 ? 6.240 9.480 34.010 1.00 93.50 87 ASP A CA 1
ATOM 665 C C . ASP A 1 87 ? 7.665 9.218 33.496 1.00 93.50 87 ASP A C 1
ATOM 667 O O . ASP A 1 87 ? 8.588 8.956 34.275 1.00 93.50 87 ASP A O 1
ATOM 671 N N . LEU A 1 88 ? 7.824 9.183 32.171 1.00 89.44 88 LEU A N 1
ATOM 672 C CA . LEU A 1 88 ? 9.090 8.867 31.515 1.00 89.44 88 LEU A CA 1
ATOM 673 C C . LEU A 1 88 ? 9.888 10.142 31.206 1.00 89.44 88 LEU A C 1
ATOM 675 O O . LEU A 1 88 ? 9.312 11.151 30.797 1.00 89.44 88 LEU A O 1
ATOM 679 N N . PRO A 1 89 ? 11.224 10.128 31.357 1.00 86.69 89 PRO A N 1
ATOM 680 C CA . PRO A 1 89 ? 12.046 11.230 30.875 1.00 86.69 89 PRO A CA 1
ATOM 681 C C . PRO A 1 89 ? 11.970 11.308 29.347 1.00 86.69 89 PRO A C 1
ATOM 683 O O . PRO A 1 89 ? 11.870 10.279 28.685 1.00 86.69 89 PRO A O 1
ATOM 686 N N . ALA A 1 90 ? 12.066 12.517 28.794 1.00 83.06 90 ALA A N 1
ATOM 687 C CA . ALA A 1 90 ? 12.249 12.681 27.357 1.00 83.06 90 ALA A CA 1
ATOM 688 C C . ALA A 1 90 ? 13.590 12.074 26.920 1.00 83.06 90 ALA A C 1
ATOM 690 O O . ALA A 1 90 ? 14.607 12.242 27.604 1.00 83.06 90 ALA A O 1
ATOM 691 N N . ASP A 1 91 ? 13.590 11.399 25.779 1.00 80.44 91 ASP A N 1
ATOM 692 C CA . ASP A 1 91 ? 14.785 10.868 25.128 1.00 80.44 91 ASP A CA 1
ATOM 693 C C . ASP A 1 91 ? 14.665 10.992 23.604 1.00 80.44 91 ASP A C 1
ATOM 695 O O . ASP A 1 91 ? 13.761 11.643 23.084 1.00 80.44 91 ASP A O 1
ATOM 699 N N . GLU A 1 92 ? 15.608 10.410 22.868 1.00 68.75 92 GLU A N 1
ATOM 700 C CA . GLU A 1 92 ? 15.616 10.474 21.403 1.00 68.75 92 GLU A CA 1
ATOM 701 C C . GLU A 1 92 ? 14.400 9.784 20.749 1.00 68.75 92 GLU A C 1
ATOM 703 O O . GLU A 1 92 ? 14.135 10.011 19.571 1.00 68.75 92 GLU A O 1
ATOM 708 N N . PHE A 1 93 ? 13.634 8.988 21.508 1.00 62.41 93 PHE A N 1
ATOM 709 C CA . PHE A 1 93 ? 12.483 8.225 21.019 1.00 62.41 93 PHE A CA 1
ATOM 710 C C . PHE A 1 93 ? 11.152 8.620 21.676 1.00 62.41 93 PHE A C 1
ATOM 712 O O . PHE A 1 93 ? 10.104 8.088 21.298 1.00 62.41 93 PHE A O 1
ATOM 719 N N . SER A 1 94 ? 11.160 9.534 22.649 1.00 68.12 94 SER A N 1
ATOM 720 C CA . SER A 1 94 ? 9.969 9.933 23.394 1.00 68.12 94 SER A CA 1
ATOM 721 C C . SER A 1 94 ? 10.003 11.408 23.788 1.00 68.12 94 SER A C 1
ATOM 723 O O . SER A 1 94 ? 11.000 11.936 24.275 1.00 68.12 94 SER A O 1
ATOM 725 N N . VAL A 1 95 ? 8.857 12.077 23.653 1.00 66.88 95 VAL A N 1
ATOM 726 C CA 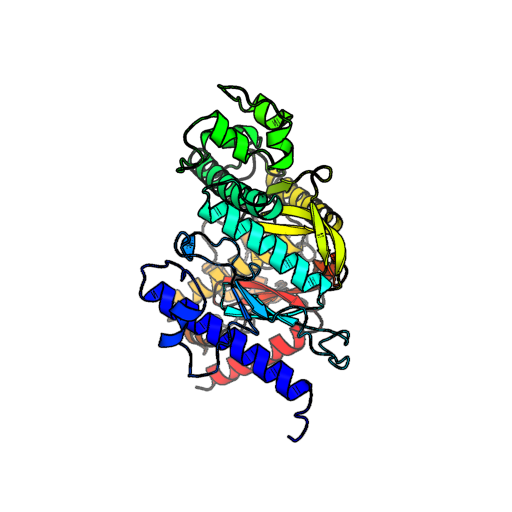. VAL A 1 95 ? 8.673 13.480 24.069 1.00 66.88 95 VAL A CA 1
ATOM 727 C C . VAL A 1 95 ? 8.708 13.679 25.596 1.00 66.88 95 VAL A C 1
ATOM 729 O O . VAL A 1 95 ? 8.620 14.809 26.075 1.00 66.88 95 VAL A O 1
ATOM 732 N N . GLY A 1 96 ? 8.877 12.597 26.365 1.00 73.12 96 GLY A N 1
ATOM 733 C CA . GLY A 1 96 ? 8.785 12.581 27.820 1.00 73.12 96 GLY A CA 1
ATOM 734 C C . GLY A 1 96 ? 7.357 12.769 28.338 1.00 73.12 96 GLY A C 1
ATOM 735 O O . GLY A 1 96 ? 6.428 13.079 27.594 1.00 73.12 96 GLY A O 1
ATOM 736 N N . GLY A 1 97 ? 7.188 12.576 29.642 1.00 88.19 97 GLY A N 1
ATOM 737 C CA . GLY A 1 97 ? 5.916 12.693 30.344 1.00 88.19 97 GLY A CA 1
ATOM 738 C C . GLY A 1 97 ? 5.189 11.362 30.526 1.00 88.19 97 GLY A C 1
ATOM 739 O O . GLY A 1 97 ? 5.756 10.275 30.385 1.00 88.19 97 GLY A O 1
ATOM 740 N N . LEU A 1 98 ? 3.907 11.460 30.882 1.00 91.62 98 LEU A N 1
ATOM 741 C CA . LEU A 1 98 ? 3.070 10.299 31.163 1.00 91.62 98 LEU A CA 1
ATOM 742 C C . LEU A 1 98 ? 2.907 9.431 29.916 1.00 91.62 98 LEU A C 1
ATOM 744 O O . LEU A 1 98 ? 2.580 9.940 28.848 1.00 91.62 98 LEU A O 1
ATOM 748 N N . SER A 1 99 ? 3.099 8.124 30.069 1.00 92.56 99 SER A N 1
ATOM 749 C CA . SER A 1 99 ? 2.983 7.143 28.991 1.00 92.56 99 SER A CA 1
ATOM 750 C C . SER A 1 99 ? 2.386 5.823 29.476 1.00 92.56 99 SER A C 1
ATOM 752 O O . SER A 1 99 ? 2.627 5.392 30.605 1.00 92.56 99 SER A O 1
ATOM 754 N N . VAL A 1 100 ? 1.627 5.159 28.609 1.00 94.75 100 VAL A N 1
ATOM 755 C CA . VAL A 1 100 ? 0.938 3.893 28.889 1.00 94.75 100 VAL A CA 1
ATOM 756 C C . VAL A 1 100 ? 1.284 2.882 27.793 1.00 94.75 100 VAL A C 1
ATOM 758 O O . VAL A 1 100 ? 1.195 3.241 26.617 1.00 94.75 100 VAL A O 1
ATOM 761 N N . PRO A 1 101 ? 1.658 1.634 28.136 1.00 96.12 101 PRO A N 1
ATOM 762 C CA . PRO A 1 101 ? 1.830 0.585 27.145 1.00 96.12 101 PRO A CA 1
ATOM 763 C C . PRO A 1 101 ? 0.474 0.145 26.585 1.00 96.12 101 PRO A C 1
ATOM 765 O O . PRO A 1 101 ? -0.450 -0.192 27.335 1.00 96.12 101 PRO A O 1
ATOM 768 N N . VAL A 1 102 ? 0.389 0.106 25.260 1.00 97.06 102 VAL A N 1
ATOM 769 C CA . VAL A 1 102 ? -0.745 -0.418 24.497 1.00 97.06 102 VAL A CA 1
ATOM 770 C C . VAL A 1 102 ? -0.225 -1.531 23.601 1.00 97.06 102 VAL A C 1
ATOM 772 O O . VAL A 1 102 ? 0.745 -1.344 22.869 1.00 97.06 102 VAL A O 1
ATOM 775 N N . ALA A 1 103 ? -0.850 -2.697 23.693 1.00 97.00 103 ALA A N 1
ATOM 776 C CA . ALA A 1 103 ? -0.548 -3.852 22.870 1.00 97.00 103 ALA A CA 1
ATOM 777 C C . ALA A 1 103 ? -1.584 -3.993 21.755 1.00 97.00 103 ALA A C 1
ATOM 779 O O . ALA A 1 103 ? -2.798 -3.937 21.997 1.00 97.00 103 ALA A O 1
ATOM 780 N N . TYR A 1 104 ? -1.084 -4.191 20.545 1.00 97.19 104 TYR A N 1
ATOM 781 C CA . TYR A 1 104 ? -1.868 -4.243 19.322 1.00 97.19 104 TYR A CA 1
ATOM 782 C C . TYR A 1 104 ? -2.130 -5.674 18.878 1.00 97.19 104 TYR A C 1
ATOM 784 O O . TYR A 1 104 ? -1.457 -6.605 19.318 1.00 97.19 104 TYR A O 1
ATOM 792 N N . ALA A 1 105 ? -3.118 -5.858 18.004 1.00 94.50 105 ALA A N 1
ATOM 793 C CA . ALA A 1 105 ? -3.584 -7.180 17.605 1.00 94.50 105 ALA A CA 1
ATOM 794 C C . ALA A 1 105 ? -2.533 -8.013 16.858 1.00 94.50 105 ALA A C 1
ATOM 796 O O . ALA A 1 105 ? -2.633 -9.231 16.878 1.00 94.50 105 ALA A O 1
ATOM 797 N N . ASP A 1 106 ? -1.536 -7.395 16.225 1.00 94.25 106 ASP A N 1
ATOM 798 C CA . ASP A 1 106 ? -0.381 -8.058 15.589 1.00 94.25 106 ASP A CA 1
ATOM 799 C C . ASP A 1 106 ? 0.761 -8.398 16.578 1.00 94.25 106 ASP A C 1
ATOM 801 O O . ASP A 1 106 ? 1.798 -8.935 16.185 1.00 94.25 106 ASP A O 1
ATOM 805 N N . GLY A 1 107 ? 0.579 -8.079 17.862 1.00 94.00 107 GLY A N 1
ATOM 806 C CA . GLY A 1 107 ? 1.469 -8.442 18.957 1.00 94.00 107 GLY A CA 1
ATOM 807 C C . GLY A 1 107 ? 2.576 -7.438 19.273 1.00 94.00 107 GLY A C 1
ATOM 808 O O . GLY A 1 107 ? 3.337 -7.678 20.220 1.00 94.00 107 GLY A O 1
ATOM 809 N N . HIS A 1 108 ? 2.689 -6.323 18.543 1.00 95.75 108 HIS A N 1
ATOM 810 C CA . HIS A 1 108 ? 3.607 -5.259 18.950 1.00 95.75 108 HIS A CA 1
ATOM 811 C C . HIS A 1 108 ? 3.032 -4.448 20.126 1.00 95.75 108 HIS A C 1
ATOM 813 O O . HIS A 1 108 ? 1.831 -4.464 20.406 1.00 95.75 108 HIS A O 1
ATOM 819 N N . VAL A 1 109 ? 3.919 -3.779 20.866 1.00 95.69 109 VAL A N 1
ATOM 820 C CA . VAL A 1 109 ? 3.571 -2.968 22.040 1.00 95.69 109 VAL A CA 1
ATOM 821 C C . VAL A 1 109 ? 4.270 -1.629 21.924 1.00 95.69 109 VAL A C 1
ATOM 823 O O . VAL A 1 109 ? 5.492 -1.587 21.771 1.00 95.69 109 VAL A O 1
ATOM 826 N N . GLU A 1 110 ? 3.512 -0.549 22.063 1.00 94.12 110 GLU A N 1
ATOM 827 C CA . GLU A 1 110 ? 4.043 0.811 22.043 1.00 94.12 110 GLU A CA 1
ATOM 828 C C . GLU A 1 110 ? 3.661 1.578 23.307 1.00 94.12 110 GLU A C 1
ATOM 830 O O . GLU A 1 110 ? 2.668 1.281 23.974 1.00 94.12 110 GLU A O 1
ATOM 835 N N . MET A 1 111 ? 4.470 2.583 23.635 1.00 92.94 111 MET A N 1
ATOM 836 C CA . MET A 1 111 ? 4.188 3.534 24.704 1.00 92.94 111 MET A CA 1
ATOM 837 C C . MET A 1 111 ? 3.507 4.764 24.109 1.00 92.94 111 MET A C 1
ATOM 839 O O . MET A 1 111 ? 4.075 5.420 23.236 1.00 92.94 111 MET A O 1
ATOM 843 N N . HIS A 1 112 ? 2.320 5.104 24.613 1.00 90.88 112 HIS A N 1
ATOM 844 C CA . HIS A 1 112 ? 1.569 6.276 24.159 1.00 90.88 112 HIS A CA 1
ATOM 845 C C . HIS A 1 112 ? 1.282 7.258 25.293 1.00 90.88 112 HIS A C 1
ATOM 847 O O . HIS A 1 112 ? 0.979 6.822 26.409 1.00 90.88 112 HIS A O 1
ATOM 853 N N . PRO A 1 113 ? 1.259 8.574 25.008 1.00 89.88 113 PRO A N 1
ATOM 854 C CA . PRO A 1 113 ? 0.648 9.552 25.902 1.00 89.88 113 PRO A CA 1
ATOM 855 C C . PRO A 1 113 ? -0.802 9.159 26.250 1.00 89.88 113 PRO A C 1
ATOM 857 O O . PRO A 1 113 ? -1.515 8.672 25.368 1.00 89.88 113 PRO A O 1
ATOM 860 N N . PRO A 1 114 ? -1.292 9.381 27.489 1.00 90.88 114 PRO A N 1
ATOM 861 C CA . PRO A 1 114 ? -2.625 8.948 27.919 1.00 90.88 114 PRO A CA 1
ATOM 862 C C . PRO A 1 114 ? -3.781 9.410 27.029 1.00 90.88 114 PRO A C 1
ATOM 864 O O . PRO A 1 114 ? -4.778 8.706 26.902 1.00 90.88 114 PRO A O 1
ATOM 867 N N . GLU A 1 115 ? -3.671 10.591 26.424 1.00 88.44 115 GLU A N 1
ATOM 868 C CA . GLU A 1 115 ? -4.676 11.128 25.502 1.00 88.44 115 GLU A CA 1
ATOM 869 C C . GLU A 1 115 ? -4.738 10.357 24.179 1.00 88.44 115 GLU A C 1
ATOM 871 O O . GLU A 1 115 ? -5.828 10.000 23.732 1.00 88.44 115 GLU A O 1
ATOM 876 N N . VAL A 1 116 ? -3.576 10.013 23.615 1.00 88.81 116 VAL A N 1
ATOM 877 C CA . VAL A 1 116 ? -3.456 9.177 22.415 1.00 88.81 116 VAL A CA 1
ATOM 878 C C . VAL A 1 116 ? -3.906 7.750 22.733 1.00 88.81 116 VAL A C 1
ATOM 880 O O . VAL A 1 116 ? -4.742 7.199 22.021 1.00 88.81 116 VAL A O 1
ATOM 883 N N . ALA A 1 117 ? -3.433 7.186 23.852 1.00 92.69 117 ALA A N 1
ATOM 884 C CA . ALA A 1 117 ? -3.822 5.857 24.318 1.00 92.69 117 ALA A CA 1
ATOM 885 C C . ALA A 1 117 ? -5.343 5.742 24.476 1.00 92.69 117 ALA A C 1
ATOM 887 O O . ALA A 1 117 ? -5.942 4.818 23.935 1.00 92.69 117 ALA A O 1
ATOM 888 N N . ARG A 1 118 ? -5.982 6.704 25.161 1.00 94.62 118 ARG A N 1
ATOM 889 C CA . ARG A 1 118 ? -7.439 6.721 25.359 1.00 94.62 118 ARG A CA 1
ATOM 890 C C . ARG A 1 118 ? -8.184 6.651 24.039 1.00 94.62 118 ARG A C 1
ATOM 892 O O . ARG A 1 118 ? -9.102 5.858 23.903 1.00 94.62 118 ARG A O 1
ATOM 899 N N . TRP A 1 119 ? -7.781 7.457 23.070 1.00 91.00 119 TRP A N 1
ATOM 900 C CA . TRP A 1 119 ? -8.471 7.474 21.796 1.00 91.00 119 TRP A CA 1
ATOM 901 C C . TRP A 1 119 ? -8.236 6.187 20.979 1.00 91.00 119 TRP A C 1
ATOM 903 O O . TRP A 1 119 ? -9.183 5.703 20.363 1.00 91.00 119 TRP A O 1
ATOM 913 N N . ILE A 1 120 ? -7.039 5.577 21.028 1.00 92.69 120 ILE A N 1
ATOM 914 C CA . ILE A 1 120 ? -6.781 4.278 20.370 1.00 92.69 120 ILE A CA 1
ATOM 915 C C . ILE A 1 120 ? -7.678 3.206 21.003 1.00 92.69 120 ILE A C 1
ATOM 917 O O . ILE A 1 120 ? -8.278 2.394 20.296 1.00 92.69 120 ILE A O 1
ATOM 921 N N . ILE A 1 121 ? -7.775 3.218 22.335 1.00 95.81 121 ILE A N 1
ATOM 922 C CA . ILE A 1 121 ? -8.617 2.311 23.119 1.00 95.81 121 ILE A CA 1
ATOM 923 C C . ILE A 1 121 ? -10.091 2.504 22.756 1.00 95.81 121 ILE A C 1
ATOM 925 O O . ILE A 1 121 ? -10.770 1.518 22.489 1.00 95.81 121 ILE A O 1
ATOM 929 N N . ASP A 1 122 ? -10.576 3.745 22.683 1.00 95.44 122 ASP A N 1
ATOM 930 C CA . ASP A 1 122 ? -11.970 4.054 22.347 1.00 95.44 122 ASP A CA 1
ATOM 931 C C . ASP A 1 122 ? -12.322 3.636 20.901 1.00 95.44 122 ASP A C 1
ATOM 933 O O . ASP A 1 122 ? -13.369 3.017 20.686 1.00 95.44 122 ASP A O 1
ATOM 937 N N . ASP A 1 123 ? -11.449 3.904 19.912 1.00 93.38 123 ASP A N 1
ATOM 938 C CA . ASP A 1 123 ? -11.618 3.429 18.520 1.00 93.38 123 ASP A CA 1
ATOM 939 C C . ASP A 1 123 ? -11.660 1.897 18.472 1.00 93.38 123 ASP A C 1
ATOM 941 O O . ASP A 1 123 ? -12.574 1.307 17.892 1.00 93.38 123 ASP A O 1
ATOM 945 N N . SER A 1 124 ? -10.708 1.244 19.141 1.00 96.25 124 SER A N 1
ATOM 946 C CA . SER A 1 124 ? -10.602 -0.217 19.157 1.00 96.25 124 SER A CA 1
ATOM 947 C C . SER A 1 124 ? -11.808 -0.855 19.849 1.00 96.25 124 SER A C 1
ATOM 949 O O . SER A 1 124 ? -12.410 -1.778 19.306 1.00 96.25 124 SER A O 1
ATOM 951 N N . ALA A 1 125 ? -12.245 -0.327 20.994 1.00 97.12 125 ALA A N 1
ATOM 952 C CA . ALA A 1 125 ? -13.435 -0.798 21.701 1.00 97.12 125 ALA A CA 1
ATOM 953 C C . ALA A 1 125 ? -14.704 -0.672 20.839 1.00 97.12 125 ALA A C 1
ATOM 955 O O . ALA A 1 125 ? -15.552 -1.572 20.838 1.00 97.12 125 ALA A O 1
ATOM 956 N N . ALA A 1 126 ? -14.825 0.409 20.059 1.00 96.38 126 ALA A N 1
ATOM 957 C CA . ALA A 1 126 ? -15.919 0.576 19.109 1.00 96.38 126 ALA A CA 1
ATOM 958 C C . ALA A 1 126 ? -15.858 -0.456 17.965 1.00 96.38 126 ALA A C 1
ATOM 960 O O . ALA A 1 126 ? -16.903 -0.977 17.570 1.00 96.38 126 ALA A O 1
ATOM 961 N N . VAL A 1 127 ? -14.660 -0.810 17.480 1.00 96.00 127 VAL A N 1
ATOM 962 C CA . VAL A 1 127 ? -14.457 -1.899 16.505 1.00 96.00 127 VAL A CA 1
ATOM 963 C C . VAL A 1 127 ? -14.874 -3.249 17.083 1.00 96.00 127 VAL A C 1
ATOM 965 O O . VAL A 1 127 ? -15.687 -3.936 16.467 1.00 96.00 127 VAL A O 1
ATOM 968 N N . PHE A 1 128 ? -14.378 -3.617 18.268 1.00 96.50 128 PHE A N 1
ATOM 969 C CA . PHE A 1 128 ? -14.730 -4.883 18.920 1.00 96.50 128 PHE A CA 1
ATOM 970 C C . PHE A 1 128 ? -16.237 -4.986 19.174 1.00 96.50 128 PHE A C 1
ATOM 972 O O . PHE A 1 128 ? -16.850 -6.008 18.873 1.00 96.50 128 PHE A O 1
ATOM 979 N N . THR A 1 129 ? -16.867 -3.904 19.635 1.00 96.94 129 THR A N 1
ATOM 980 C CA . THR A 1 129 ? -18.325 -3.859 19.817 1.00 96.94 129 THR A CA 1
ATOM 981 C C . THR A 1 129 ? -19.062 -4.045 18.489 1.00 96.94 129 THR A C 1
ATOM 983 O O . THR A 1 129 ? -19.996 -4.841 18.403 1.00 96.94 129 THR A O 1
ATOM 986 N N . ALA A 1 130 ? -18.637 -3.346 17.431 1.00 95.81 130 ALA A N 1
ATOM 987 C CA . ALA A 1 130 ? -19.254 -3.460 16.114 1.00 95.81 130 ALA A CA 1
ATOM 988 C C . ALA A 1 130 ? -19.129 -4.877 15.536 1.00 95.81 130 ALA A C 1
ATOM 990 O O . ALA A 1 130 ? -20.103 -5.404 15.003 1.00 95.81 130 ALA A O 1
ATOM 991 N N . LEU A 1 131 ? -17.964 -5.515 15.672 1.00 94.94 131 LEU A N 1
ATOM 992 C CA . LEU A 1 131 ? -17.742 -6.887 15.218 1.00 94.94 131 LEU A CA 1
ATOM 993 C C . LEU A 1 131 ? -18.605 -7.891 15.990 1.00 94.94 131 LEU A C 1
ATOM 995 O O . LEU A 1 131 ? -19.309 -8.680 15.360 1.00 94.94 131 LEU A O 1
ATOM 999 N N . ALA A 1 132 ? -18.615 -7.813 17.325 1.00 95.12 132 ALA A N 1
ATOM 1000 C CA . ALA A 1 132 ? -19.402 -8.701 18.185 1.00 95.12 132 ALA A CA 1
ATOM 1001 C C . ALA A 1 132 ? -20.914 -8.613 17.921 1.00 95.12 132 ALA A C 1
ATOM 1003 O O . ALA A 1 132 ? -21.630 -9.609 18.039 1.00 95.12 132 ALA A O 1
ATOM 1004 N N . ASP A 1 133 ? -21.394 -7.424 17.551 1.00 95.31 133 ASP A N 1
ATOM 1005 C CA . ASP A 1 133 ? -22.798 -7.166 17.232 1.00 95.31 133 ASP A CA 1
ATOM 1006 C C . ASP A 1 133 ? -23.138 -7.380 15.745 1.00 95.31 133 ASP A C 1
ATOM 1008 O O . ASP A 1 133 ? -24.292 -7.198 15.350 1.00 95.31 133 ASP A O 1
ATOM 1012 N N . GLY A 1 134 ? -22.154 -7.706 14.897 1.00 91.94 134 GLY A N 1
ATOM 1013 C CA . GLY A 1 134 ? -22.340 -7.802 13.446 1.00 91.94 134 GLY A CA 1
ATOM 1014 C C . GLY A 1 134 ? -22.718 -6.472 12.776 1.00 91.94 134 GLY A C 1
ATOM 1015 O O . GLY A 1 134 ? -23.351 -6.472 11.721 1.00 91.94 134 GLY A O 1
ATOM 1016 N N . LYS A 1 135 ? -22.358 -5.338 13.384 1.00 92.94 135 LYS A N 1
ATOM 1017 C CA . LYS A 1 135 ? -22.662 -3.978 12.919 1.00 92.94 135 LYS A CA 1
ATOM 1018 C C . LYS A 1 135 ? -21.563 -3.414 12.011 1.00 92.94 135 LYS A C 1
ATOM 1020 O O . LYS A 1 135 ? -20.472 -3.971 11.862 1.00 92.94 135 LYS A O 1
ATOM 1025 N N . GLU A 1 136 ? -21.890 -2.281 11.395 1.00 92.75 136 GLU A N 1
ATOM 1026 C CA . GLU A 1 136 ? -20.947 -1.435 10.664 1.00 92.75 136 GLU A CA 1
ATOM 1027 C C . GLU A 1 136 ? -19.803 -0.981 11.585 1.00 92.75 136 GLU A C 1
ATOM 1029 O O . GLU A 1 136 ? -20.040 -0.634 12.745 1.00 92.75 136 GLU A O 1
ATOM 1034 N N . LEU A 1 137 ? -18.570 -1.000 11.071 1.00 95.44 137 LEU A N 1
ATOM 1035 C CA . LEU A 1 137 ? -17.390 -0.565 11.822 1.00 95.44 137 LEU A CA 1
ATOM 1036 C C . LEU A 1 137 ? -17.384 0.969 12.006 1.00 95.44 137 LEU A C 1
ATOM 1038 O O . LEU A 1 137 ? -18.079 1.682 11.275 1.00 95.44 137 LEU A O 1
ATOM 1042 N N . PRO A 1 138 ? -16.576 1.516 12.936 1.00 94.62 138 PRO A N 1
ATOM 1043 C CA . PRO A 1 138 ? -16.320 2.955 13.001 1.00 94.62 138 PRO A CA 1
ATOM 1044 C C . PRO A 1 138 ? -15.880 3.532 11.649 1.00 94.62 138 PRO A C 1
ATOM 1046 O O . PRO A 1 138 ? -15.230 2.841 10.862 1.00 94.62 138 PRO A O 1
ATOM 1049 N N . GLU A 1 139 ? -16.212 4.808 11.402 1.00 94.00 139 GLU A N 1
ATOM 1050 C CA . GLU A 1 139 ? -16.094 5.492 10.096 1.00 94.00 139 GLU A CA 1
ATOM 1051 C C . GLU A 1 139 ? -14.788 5.159 9.363 1.00 94.00 139 GLU A C 1
ATOM 1053 O O . GLU A 1 139 ? -14.806 4.704 8.220 1.00 94.00 139 GLU A O 1
ATOM 1058 N N . ARG A 1 140 ? -13.659 5.330 10.061 1.00 93.38 140 ARG A N 1
ATOM 1059 C CA . ARG A 1 140 ? -12.308 5.057 9.566 1.00 93.38 140 ARG A CA 1
ATOM 1060 C C . ARG A 1 140 ? -12.165 3.634 9.023 1.00 93.38 140 ARG A C 1
ATOM 1062 O O . ARG A 1 140 ? -11.675 3.420 7.918 1.00 93.38 140 ARG A O 1
ATOM 1069 N N . ARG A 1 141 ? -12.533 2.656 9.846 1.00 93.88 141 ARG A N 1
ATOM 1070 C CA . ARG A 1 141 ? -12.285 1.230 9.613 1.00 93.88 141 ARG A CA 1
ATOM 1071 C C . ARG A 1 141 ? -13.210 0.683 8.547 1.00 93.88 141 ARG A C 1
ATOM 1073 O O . ARG A 1 141 ? -12.770 -0.074 7.689 1.00 93.88 141 ARG A O 1
ATOM 1080 N N . GLN A 1 142 ? -14.468 1.114 8.579 1.00 95.50 142 GLN A N 1
ATOM 1081 C CA . GLN A 1 142 ? -15.425 0.753 7.548 1.00 95.50 142 GLN A CA 1
ATOM 1082 C C . GLN A 1 142 ? -14.984 1.321 6.195 1.00 95.50 142 GLN A C 1
ATOM 1084 O O . GLN A 1 142 ? -14.928 0.564 5.238 1.00 95.50 142 GLN A O 1
ATOM 1089 N N . MET A 1 143 ? -14.544 2.584 6.135 1.00 95.88 143 MET A N 1
ATOM 1090 C CA . MET A 1 143 ? -14.017 3.188 4.905 1.00 95.88 143 MET A CA 1
ATOM 1091 C C . MET A 1 143 ? -12.844 2.394 4.303 1.00 95.88 143 MET A C 1
ATOM 1093 O O . MET A 1 143 ? -12.818 2.197 3.091 1.00 95.88 143 MET A O 1
ATOM 1097 N N . LEU A 1 144 ? -11.890 1.924 5.117 1.00 95.38 144 LEU A N 1
ATOM 1098 C CA . LEU A 1 144 ? -10.789 1.071 4.640 1.00 95.38 144 LEU A CA 1
ATOM 1099 C C . LEU A 1 1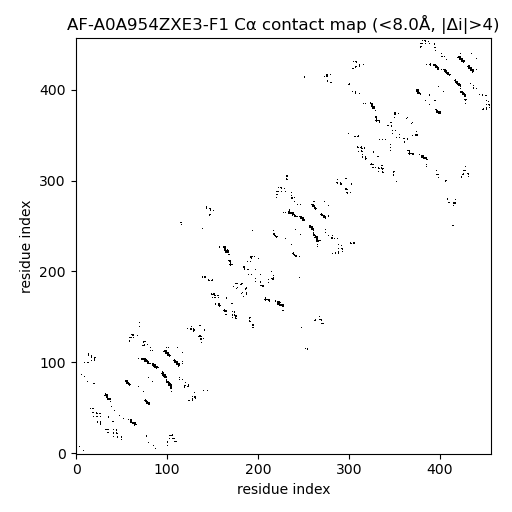44 ? -11.282 -0.292 4.139 1.00 95.38 144 LEU A C 1
ATOM 1101 O O . LEU A 1 144 ? -10.849 -0.755 3.084 1.00 95.38 144 LEU A O 1
ATOM 1105 N N . ALA A 1 145 ? -12.204 -0.921 4.874 1.00 94.88 145 ALA A N 1
ATOM 1106 C CA . ALA A 1 145 ? -12.821 -2.179 4.464 1.00 94.88 145 ALA A CA 1
ATOM 1107 C C . ALA A 1 145 ? -13.557 -2.030 3.122 1.00 94.88 145 ALA A C 1
ATOM 1109 O O . ALA A 1 145 ? -13.429 -2.880 2.242 1.00 94.88 145 ALA A O 1
ATOM 1110 N N . ASP A 1 146 ? -14.279 -0.924 2.948 1.00 96.75 146 ASP A N 1
ATOM 1111 C CA . ASP A 1 146 ? -15.007 -0.604 1.726 1.00 96.75 146 ASP A CA 1
ATOM 1112 C C . ASP A 1 146 ? -14.054 -0.355 0.558 1.00 96.75 146 ASP A C 1
ATOM 1114 O O . ASP A 1 146 ? -14.259 -0.921 -0.510 1.00 96.75 146 ASP A O 1
ATOM 1118 N N . LEU A 1 147 ? -12.966 0.401 0.755 1.00 97.69 147 LEU A N 1
ATOM 1119 C CA . LEU A 1 147 ? -11.934 0.600 -0.271 1.00 97.69 147 LEU A CA 1
ATOM 1120 C C . LEU A 1 147 ? -11.301 -0.727 -0.717 1.00 97.69 147 LEU A C 1
ATOM 1122 O O . LEU A 1 147 ? -11.062 -0.921 -1.908 1.00 97.69 147 LEU A O 1
ATOM 1126 N N . ALA A 1 148 ? -11.091 -1.676 0.199 1.00 96.75 148 ALA A N 1
ATOM 1127 C CA . ALA A 1 148 ? -10.585 -3.001 -0.158 1.00 96.75 148 ALA A CA 1
ATOM 1128 C C . ALA A 1 148 ? -11.603 -3.806 -0.991 1.00 96.75 148 ALA A C 1
ATOM 1130 O O . ALA A 1 148 ? -11.223 -4.570 -1.880 1.00 96.75 148 ALA A O 1
ATOM 1131 N N . ILE A 1 149 ? -12.904 -3.630 -0.738 1.00 97.44 149 ILE A N 1
ATOM 1132 C CA . ILE A 1 149 ? -13.974 -4.217 -1.559 1.00 97.44 149 ILE A CA 1
ATOM 1133 C C . ILE A 1 149 ? -14.049 -3.523 -2.926 1.00 97.44 149 ILE A C 1
ATOM 1135 O O . ILE A 1 149 ? -14.176 -4.212 -3.937 1.00 97.44 149 ILE A O 1
ATOM 1139 N N . ILE A 1 150 ? -13.912 -2.194 -2.974 1.00 98.38 150 ILE A N 1
ATOM 1140 C CA . ILE A 1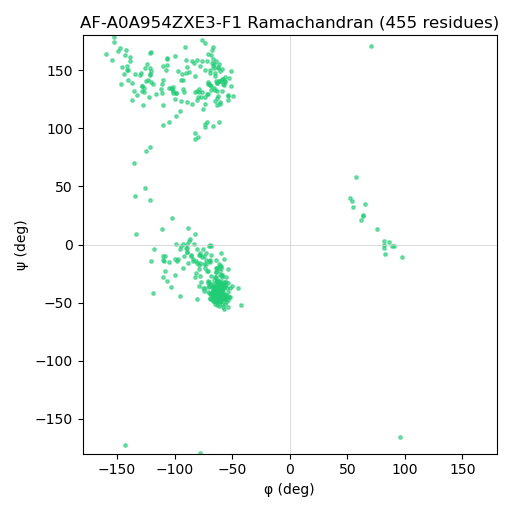 150 ? -13.846 -1.412 -4.218 1.00 98.38 150 ILE A CA 1
ATOM 1141 C C . ILE A 1 150 ? -12.681 -1.894 -5.081 1.00 98.38 150 ILE A C 1
ATOM 1143 O O . ILE A 1 150 ? -12.864 -2.095 -6.276 1.00 98.38 150 ILE A O 1
ATOM 1147 N N . HIS A 1 151 ? -11.514 -2.166 -4.493 1.00 98.38 151 HIS A N 1
ATOM 1148 C CA . HIS A 1 151 ? -10.392 -2.746 -5.227 1.00 98.38 151 HIS A CA 1
ATOM 1149 C C . HIS A 1 151 ? -10.727 -4.109 -5.839 1.00 98.38 151 HIS A C 1
ATOM 1151 O O . HIS A 1 151 ? -10.471 -4.338 -7.017 1.00 98.38 151 HIS A O 1
ATOM 1157 N N . LYS A 1 152 ? -11.351 -5.012 -5.071 1.00 98.31 152 LYS A N 1
ATOM 1158 C CA . LYS A 1 152 ? -11.794 -6.313 -5.603 1.00 98.31 152 LYS A CA 1
ATOM 1159 C C . LYS A 1 152 ? -12.778 -6.142 -6.764 1.00 98.31 152 LYS A C 1
ATOM 1161 O O . LYS A 1 152 ? -12.692 -6.888 -7.733 1.00 98.31 152 LYS A O 1
ATOM 1166 N N . ALA A 1 153 ? -13.676 -5.160 -6.674 1.00 98.50 153 ALA A N 1
ATOM 1167 C CA . ALA A 1 153 ? -14.615 -4.828 -7.742 1.00 98.50 153 ALA A CA 1
ATOM 1168 C C . ALA A 1 153 ? -13.907 -4.254 -8.981 1.00 98.50 153 ALA A C 1
ATOM 1170 O O . ALA A 1 153 ? -14.245 -4.645 -10.093 1.00 98.50 153 ALA A O 1
ATOM 1171 N N . LEU A 1 154 ? -12.899 -3.391 -8.799 1.00 98.62 154 LEU A N 1
ATOM 1172 C CA . LEU A 1 154 ? -12.048 -2.871 -9.877 1.00 98.62 154 LEU A CA 1
ATOM 1173 C C . LEU A 1 154 ? -11.309 -4.002 -10.598 1.00 98.62 154 LEU A C 1
ATOM 1175 O O . LEU A 1 154 ? -11.401 -4.106 -11.813 1.00 98.62 154 LEU A O 1
ATOM 1179 N N . VAL A 1 155 ? -10.652 -4.901 -9.861 1.00 98.44 155 VAL A N 1
ATOM 1180 C CA . VAL A 1 155 ? -9.961 -6.057 -10.455 1.00 98.44 155 VAL A CA 1
ATOM 1181 C C . VAL A 1 155 ? -10.945 -6.959 -11.202 1.00 98.44 155 VAL A C 1
ATOM 1183 O O . VAL A 1 155 ? -10.676 -7.370 -12.328 1.00 98.44 155 VAL A O 1
ATOM 1186 N N . ALA A 1 156 ? -12.110 -7.246 -10.613 1.00 98.44 156 ALA A N 1
ATOM 1187 C CA . ALA A 1 156 ? -13.146 -8.034 -11.276 1.00 98.44 156 ALA A CA 1
ATOM 1188 C C . ALA A 1 156 ? -13.684 -7.343 -12.541 1.00 98.44 156 ALA A C 1
ATOM 1190 O O . ALA A 1 156 ? -13.957 -8.023 -13.529 1.00 98.44 156 ALA A O 1
ATOM 1191 N N . TYR A 1 157 ? -13.810 -6.014 -12.535 1.00 98.56 157 TYR A N 1
ATOM 1192 C CA . TYR A 1 157 ? -14.139 -5.236 -13.724 1.00 98.56 157 TYR A CA 1
ATOM 1193 C C . TYR A 1 157 ? -13.051 -5.401 -14.793 1.00 98.56 157 TYR A C 1
ATOM 1195 O O . TYR A 1 157 ? -13.380 -5.816 -15.901 1.00 98.56 157 TYR A O 1
ATOM 1203 N N . CYS A 1 158 ? -11.777 -5.165 -14.459 1.00 98.50 158 CYS A N 1
ATOM 1204 C CA . CYS A 1 158 ? -10.648 -5.276 -15.390 1.00 98.50 158 CYS A CA 1
ATOM 1205 C C . CYS A 1 158 ? -10.584 -6.655 -16.053 1.00 98.50 158 CYS A C 1
ATOM 1207 O O . CYS A 1 158 ? -10.461 -6.750 -17.269 1.00 98.50 158 CYS A O 1
ATOM 1209 N N . VAL A 1 159 ? -10.752 -7.736 -15.283 1.00 98.31 159 VAL A N 1
ATOM 1210 C CA . VAL A 1 159 ? -10.774 -9.110 -15.821 1.00 98.31 159 VAL A CA 1
ATOM 1211 C C . VAL A 1 159 ? -11.867 -9.307 -16.881 1.00 98.31 159 VAL A C 1
ATOM 1213 O O . VAL A 1 159 ? -11.676 -10.081 -17.814 1.00 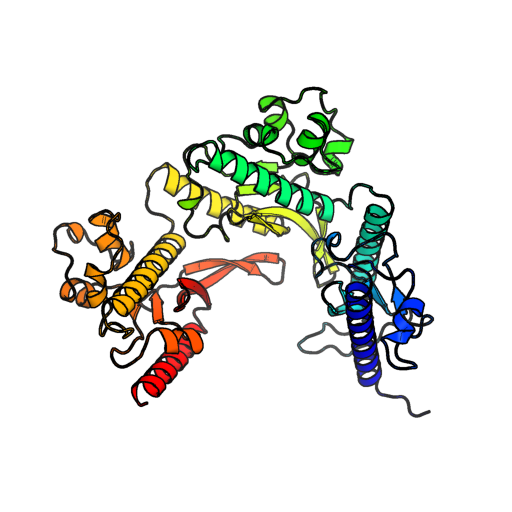98.31 159 VAL A O 1
ATOM 1216 N N . ASN A 1 160 ? -12.999 -8.608 -16.766 1.00 98.44 160 ASN A N 1
ATOM 1217 C CA . ASN A 1 160 ? -14.103 -8.686 -17.727 1.00 98.44 160 ASN A CA 1
ATOM 1218 C C . ASN A 1 160 ? -13.995 -7.679 -18.888 1.00 98.44 160 ASN A C 1
ATOM 1220 O O . ASN A 1 160 ? -14.843 -7.709 -19.778 1.00 98.44 160 ASN A O 1
ATOM 1224 N N . HIS A 1 161 ? -12.979 -6.810 -18.886 1.00 98.25 161 HIS A N 1
ATOM 1225 C CA . HIS A 1 161 ? -12.766 -5.756 -19.886 1.00 98.25 161 HIS A CA 1
ATOM 1226 C C . HIS A 1 161 ? -11.307 -5.715 -20.358 1.00 98.25 161 HIS A C 1
ATOM 1228 O O . HIS A 1 161 ? -10.712 -4.648 -20.494 1.00 98.25 161 HIS A O 1
ATOM 1234 N N . ASP A 1 162 ? -10.714 -6.889 -20.584 1.00 98.00 162 ASP A N 1
ATOM 1235 C CA . ASP A 1 162 ? -9.373 -7.030 -21.167 1.00 98.00 162 ASP A CA 1
ATOM 1236 C C . ASP A 1 162 ? -8.289 -6.230 -20.415 1.00 98.00 162 ASP A C 1
ATOM 1238 O O . ASP A 1 162 ? -7.414 -5.618 -21.017 1.00 98.00 162 ASP A O 1
ATOM 1242 N N . GLY A 1 163 ? -8.385 -6.182 -19.084 1.00 98.00 163 GLY A N 1
ATOM 1243 C CA . GLY A 1 163 ? -7.450 -5.471 -18.209 1.00 98.00 163 GLY A CA 1
ATOM 1244 C C . GLY A 1 163 ? -7.717 -3.971 -18.047 1.00 98.00 163 GLY A C 1
ATOM 1245 O O . GLY A 1 163 ? -7.108 -3.352 -17.174 1.00 98.00 163 GLY A O 1
ATOM 1246 N N . HIS A 1 164 ? -8.642 -3.387 -18.813 1.00 98.62 164 HIS A N 1
ATOM 1247 C CA . HIS A 1 164 ? -8.924 -1.953 -18.763 1.00 98.62 164 HIS A CA 1
ATOM 1248 C C . HIS A 1 164 ? -9.618 -1.561 -17.460 1.00 98.62 164 HIS A C 1
ATOM 1250 O O . HIS A 1 164 ? -10.519 -2.245 -16.961 1.00 98.62 164 HIS A O 1
ATOM 1256 N N . LEU A 1 165 ? -9.191 -0.434 -16.905 1.00 98.62 165 LEU A N 1
ATOM 1257 C CA . LEU A 1 165 ? -9.880 0.250 -15.823 1.00 98.62 165 LEU A CA 1
ATOM 1258 C C . LEU A 1 165 ? -11.273 0.737 -16.289 1.00 98.62 165 LEU A C 1
ATOM 1260 O O . LEU A 1 165 ? -11.532 0.841 -17.486 1.00 98.62 165 LEU A O 1
ATOM 1264 N N . PRO A 1 166 ? -12.227 0.987 -15.378 1.00 98.44 166 PRO A N 1
ATOM 1265 C CA . PRO A 1 166 ? -13.527 1.554 -15.740 1.00 98.44 166 PRO A CA 1
ATOM 1266 C C . PRO A 1 166 ? -13.423 3.036 -16.130 1.00 98.44 166 PRO A C 1
ATOM 1268 O O . PRO A 1 166 ? -12.517 3.744 -15.693 1.00 98.44 166 PRO A O 1
ATOM 1271 N N . GLY A 1 167 ? -14.394 3.548 -16.892 1.00 98.06 167 GLY A N 1
ATOM 1272 C CA . GLY A 1 167 ? -14.476 4.987 -17.192 1.00 98.06 167 GLY A CA 1
ATOM 1273 C C . GLY A 1 167 ? -14.953 5.823 -16.001 1.00 98.06 167 GLY A C 1
ATOM 1274 O O . GLY A 1 167 ? -14.740 7.034 -15.939 1.00 98.06 167 GLY A O 1
ATOM 1275 N N . SER A 1 168 ? -15.604 5.174 -15.038 1.00 98.38 168 SER A N 1
ATOM 1276 C CA . SER A 1 168 ? -16.184 5.793 -13.853 1.00 98.38 168 SER A CA 1
ATOM 1277 C C . SER A 1 168 ? -16.280 4.795 -12.699 1.00 98.38 168 SER A C 1
ATOM 1279 O O . SER A 1 168 ? -16.313 3.580 -12.893 1.00 98.38 168 SER A O 1
ATOM 1281 N N . LEU A 1 169 ? -16.374 5.284 -11.460 1.00 97.12 169 LEU A N 1
ATOM 1282 C CA . LEU A 1 169 ? -16.528 4.385 -10.312 1.00 97.12 169 LEU A CA 1
ATOM 1283 C C . LEU A 1 169 ? -17.927 3.744 -10.261 1.00 97.12 169 LEU A C 1
ATOM 1285 O O . LEU A 1 169 ? -18.111 2.680 -9.675 1.00 97.12 169 LEU A O 1
ATOM 1289 N N . GLY A 1 170 ? -18.933 4.356 -10.883 1.00 98.06 170 GLY A N 1
ATOM 1290 C CA . GLY A 1 170 ? -20.265 3.780 -11.007 1.00 98.06 170 GLY A CA 1
ATOM 1291 C C . GLY A 1 170 ? -20.295 2.491 -11.828 1.00 98.06 170 GLY A C 1
ATOM 1292 O O . GLY A 1 170 ? -21.134 1.631 -11.563 1.00 98.06 170 GLY A O 1
ATOM 1293 N N . GLU A 1 171 ? -19.369 2.305 -12.769 1.00 98.44 171 GLU A N 1
ATOM 1294 C CA . GLU A 1 171 ? -19.272 1.095 -13.598 1.00 98.44 171 GLU A CA 1
ATOM 1295 C C . GLU A 1 171 ? -18.788 -0.141 -12.828 1.00 98.44 171 GLU A C 1
ATOM 1297 O O . GLU A 1 171 ? -19.111 -1.263 -13.219 1.00 98.44 171 GLU A O 1
ATOM 1302 N N . VAL A 1 172 ? -18.083 0.028 -11.701 1.00 97.50 172 VAL A N 1
ATOM 1303 C CA . VAL A 1 172 ? -17.625 -1.113 -10.879 1.00 97.50 172 VAL A CA 1
ATOM 1304 C C . VAL A 1 172 ? -18.682 -1.624 -9.913 1.00 97.50 172 VAL A C 1
ATOM 1306 O O . VAL A 1 172 ? -18.536 -2.708 -9.355 1.00 97.50 172 VAL A O 1
ATOM 1309 N N . PHE A 1 173 ? -19.766 -0.875 -9.711 1.00 96.19 173 PHE A N 1
ATOM 1310 C CA . PHE A 1 173 ? -20.833 -1.240 -8.781 1.00 96.19 173 PHE A CA 1
ATOM 1311 C C . PHE A 1 173 ? -21.392 -2.666 -9.002 1.00 96.19 173 PHE A C 1
ATOM 1313 O O . PHE A 1 173 ? -21.501 -3.407 -8.020 1.00 96.19 173 PHE A O 1
ATOM 1320 N N . PRO A 1 174 ? -21.687 -3.116 -10.241 1.00 96.94 174 PRO A N 1
ATOM 1321 C CA . PRO A 1 174 ? -22.144 -4.487 -10.488 1.00 96.94 174 PRO A CA 1
ATOM 1322 C C . PRO A 1 174 ? -21.116 -5.569 -10.119 1.00 96.94 174 PRO A C 1
ATOM 1324 O O . PRO A 1 174 ? -21.497 -6.717 -9.898 1.00 96.94 174 PRO A O 1
ATOM 1327 N N . TYR A 1 175 ? -19.833 -5.205 -10.029 1.00 98.06 175 TYR A N 1
ATOM 1328 C CA . TYR A 1 175 ? -18.710 -6.096 -9.729 1.00 98.06 175 TYR A CA 1
ATOM 1329 C C . TYR A 1 175 ? -18.375 -6.171 -8.233 1.00 98.06 175 TYR A C 1
ATOM 1331 O O . TYR A 1 175 ? -17.467 -6.905 -7.842 1.00 98.06 175 TYR A O 1
ATOM 1339 N N . VAL A 1 176 ? -19.110 -5.453 -7.373 1.00 97.94 176 VAL A N 1
ATOM 1340 C CA . VAL A 1 176 ? -18.958 -5.573 -5.917 1.00 97.94 176 VAL A CA 1
ATOM 1341 C C . VAL A 1 176 ? -19.272 -7.018 -5.494 1.00 97.94 176 VAL A C 1
ATOM 1343 O O . VAL A 1 176 ? -20.387 -7.501 -5.749 1.00 97.94 176 VAL A O 1
ATOM 1346 N N . PRO A 1 177 ? -18.315 -7.726 -4.857 1.00 96.62 177 PRO A N 1
ATOM 1347 C CA . PRO A 1 177 ? -18.482 -9.131 -4.511 1.00 96.62 177 PRO A CA 1
ATOM 1348 C C . PRO A 1 177 ? -19.598 -9.319 -3.484 1.00 96.62 177 PRO A C 1
ATOM 1350 O O . PRO A 1 177 ? -19.777 -8.502 -2.576 1.00 96.62 177 PRO A O 1
ATOM 1353 N N . ASP A 1 178 ? -20.320 -10.432 -3.608 1.00 95.31 178 ASP A N 1
ATOM 1354 C CA . ASP A 1 178 ? -21.272 -10.843 -2.583 1.00 95.31 178 ASP A CA 1
ATOM 1355 C C . ASP A 1 178 ? -20.541 -11.100 -1.264 1.00 95.31 178 ASP A C 1
ATOM 1357 O O . ASP A 1 178 ? -19.442 -11.659 -1.212 1.00 95.31 178 ASP A O 1
ATOM 1361 N N . SER A 1 179 ? -21.174 -10.699 -0.169 1.00 90.38 179 SER A N 1
ATOM 1362 C CA . SER A 1 179 ? -20.724 -11.034 1.178 1.00 90.38 179 SER A CA 1
ATOM 1363 C C . SER A 1 179 ? -21.933 -11.127 2.104 1.00 90.38 179 SER A C 1
ATOM 1365 O O . SER A 1 179 ? -22.994 -10.607 1.752 1.00 90.38 179 SER A O 1
ATOM 1367 N N . PRO A 1 180 ? -21.795 -11.684 3.320 1.00 86.12 180 PRO A N 1
ATOM 1368 C CA . PRO A 1 180 ? -22.877 -11.669 4.304 1.00 86.12 180 PRO A CA 1
ATOM 1369 C C . PRO A 1 180 ? -23.439 -10.268 4.607 1.00 86.12 180 PRO A C 1
ATOM 1371 O O . PRO A 1 180 ? -24.559 -10.163 5.092 1.00 86.12 180 PRO A O 1
ATOM 1374 N N . ARG A 1 181 ? -22.673 -9.199 4.328 1.00 84.56 181 ARG A N 1
ATOM 1375 C CA . ARG A 1 181 ? -23.083 -7.795 4.507 1.00 84.56 181 ARG A CA 1
ATOM 1376 C C . ARG A 1 181 ? -23.582 -7.118 3.222 1.00 84.56 181 ARG A C 1
ATOM 1378 O O . ARG A 1 181 ? -24.155 -6.040 3.303 1.00 84.56 181 ARG A O 1
ATOM 1385 N N . HIS A 1 182 ? -23.342 -7.714 2.053 1.00 91.81 182 HIS A N 1
ATOM 1386 C CA . HIS A 1 182 ? -23.598 -7.105 0.742 1.00 91.81 182 HIS A CA 1
ATOM 1387 C C . HIS A 1 182 ? -24.288 -8.117 -0.177 1.00 91.81 182 HIS A C 1
ATOM 1389 O O . HIS A 1 182 ? -23.676 -8.649 -1.100 1.00 91.81 182 HIS A O 1
ATOM 1395 N N . THR A 1 183 ? -25.549 -8.424 0.121 1.00 93.31 183 THR A N 1
ATOM 1396 C CA . THR A 1 183 ? -26.345 -9.431 -0.603 1.00 93.31 183 THR A CA 1
ATOM 1397 C C . THR A 1 183 ? -27.298 -8.811 -1.620 1.00 93.31 183 THR A C 1
ATOM 1399 O O . THR A 1 183 ? -27.652 -9.440 -2.615 1.00 93.31 183 THR A O 1
ATOM 1402 N N . THR A 1 184 ? -27.709 -7.565 -1.391 1.00 95.56 184 THR A N 1
ATOM 1403 C CA . THR A 1 184 ? -28.613 -6.821 -2.274 1.00 95.56 184 THR A CA 1
ATOM 1404 C C . THR A 1 184 ? -27.875 -5.736 -3.055 1.00 95.56 184 THR A C 1
ATOM 1406 O O . THR A 1 184 ? -26.819 -5.255 -2.643 1.00 95.56 184 THR A O 1
ATOM 1409 N N . MET A 1 185 ? -28.460 -5.287 -4.169 1.00 95.19 185 MET A N 1
ATOM 1410 C CA . MET A 1 185 ? -27.911 -4.183 -4.969 1.00 95.19 185 MET A CA 1
ATOM 1411 C C . MET A 1 185 ? -27.794 -2.884 -4.162 1.00 95.19 185 MET A C 1
ATOM 1413 O O . MET A 1 185 ? -26.801 -2.173 -4.274 1.00 95.19 185 MET A O 1
ATOM 1417 N N . THR A 1 186 ? -28.758 -2.596 -3.288 1.00 96.19 186 THR A N 1
ATOM 1418 C CA . THR A 1 186 ? -28.705 -1.452 -2.367 1.00 96.19 186 THR A CA 1
ATOM 1419 C C . THR A 1 186 ? -27.538 -1.560 -1.378 1.00 96.19 186 THR A C 1
ATOM 1421 O O . THR A 1 186 ? -26.829 -0.578 -1.159 1.00 96.19 186 THR A O 1
ATOM 1424 N N . GLU A 1 187 ? -27.298 -2.741 -0.801 1.00 95.12 187 GLU A N 1
ATOM 1425 C CA . GLU A 1 187 ? -26.170 -2.961 0.117 1.00 95.12 187 GLU A CA 1
ATOM 1426 C C . GLU A 1 187 ? -24.824 -2.862 -0.608 1.00 95.12 187 GLU A C 1
ATOM 1428 O O . GLU A 1 187 ? -23.910 -2.209 -0.107 1.00 95.12 187 GLU A O 1
ATOM 1433 N N . LYS A 1 188 ? -24.707 -3.420 -1.818 1.00 96.75 188 LYS A N 1
ATOM 1434 C CA . LYS A 1 188 ? -23.509 -3.266 -2.659 1.00 96.75 188 LYS A CA 1
ATOM 1435 C C . LYS A 1 188 ? -23.227 -1.804 -3.002 1.00 96.75 188 LYS A C 1
ATOM 1437 O O . LYS A 1 188 ? -22.088 -1.360 -2.922 1.00 96.75 188 LYS A O 1
ATOM 1442 N N . ALA A 1 189 ? -24.268 -1.034 -3.312 1.00 97.19 189 ALA A N 1
ATOM 1443 C CA . ALA A 1 189 ? -24.164 0.393 -3.605 1.00 97.19 189 ALA A CA 1
ATOM 1444 C C . ALA A 1 189 ? -23.671 1.196 -2.399 1.00 97.19 189 ALA A C 1
ATOM 1446 O O . ALA A 1 189 ? -22.990 2.209 -2.561 1.00 97.19 189 ALA A O 1
ATOM 1447 N N . SER A 1 190 ? -23.983 0.738 -1.183 1.00 96.88 190 SER A N 1
ATOM 1448 C CA . SER A 1 190 ? -23.510 1.390 0.032 1.00 96.88 190 SER A CA 1
ATOM 1449 C C . SER A 1 190 ? -21.980 1.377 0.139 1.00 96.88 190 SER A C 1
ATOM 1451 O O . SER A 1 190 ? -21.429 2.366 0.611 1.00 96.88 190 SER A O 1
ATOM 1453 N N . VAL A 1 191 ? -21.281 0.362 -0.392 1.00 97.44 191 VAL A N 1
ATOM 1454 C CA . VAL A 1 191 ? -19.803 0.276 -0.399 1.00 97.44 191 VAL A CA 1
ATOM 1455 C C . VAL A 1 191 ? -19.162 1.507 -1.053 1.00 97.44 191 VAL A C 1
ATOM 1457 O O . VAL A 1 191 ? -18.120 1.975 -0.610 1.00 97.44 191 VAL A O 1
ATOM 1460 N N . LEU A 1 192 ? -19.820 2.103 -2.051 1.00 98.00 192 LEU A N 1
ATOM 1461 C CA . LEU A 1 192 ? -19.350 3.302 -2.759 1.00 98.00 192 LEU A CA 1
ATOM 1462 C C . LEU A 1 192 ? -19.663 4.621 -2.029 1.00 98.00 192 LEU A C 1
ATOM 1464 O O . LEU A 1 192 ? -19.448 5.710 -2.572 1.00 98.00 192 LEU A O 1
ATOM 1468 N N . LEU A 1 193 ? -20.141 4.537 -0.790 1.00 98.06 193 LEU A N 1
ATOM 1469 C CA . LEU A 1 193 ? -20.390 5.647 0.119 1.00 98.06 193 LEU A CA 1
ATOM 1470 C C . LEU A 1 193 ? -19.643 5.410 1.432 1.00 98.06 193 LEU A C 1
ATOM 1472 O O . LEU A 1 193 ? -19.655 4.308 1.973 1.00 98.06 193 LEU A O 1
ATOM 1476 N N . THR A 1 194 ? -19.083 6.472 2.000 1.00 97.06 194 THR A N 1
ATOM 1477 C CA . THR A 1 194 ? -18.578 6.464 3.376 1.00 97.06 194 THR A CA 1
ATOM 1478 C C . THR A 1 194 ? -19.737 6.283 4.364 1.00 97.06 194 THR A C 1
ATOM 1480 O O . THR A 1 194 ? -20.861 6.716 4.076 1.00 97.06 194 THR A O 1
ATOM 1483 N N . PRO A 1 195 ? -19.501 5.701 5.552 1.00 95.31 195 PRO A N 1
ATOM 1484 C CA . PRO A 1 195 ? -20.559 5.444 6.535 1.00 95.31 195 PRO A CA 1
ATOM 1485 C C . PRO A 1 195 ? -21.389 6.683 6.903 1.00 95.31 195 PRO A C 1
ATOM 1487 O O . PRO A 1 195 ? -22.622 6.638 6.980 1.00 95.31 195 PRO A O 1
ATOM 1490 N N . SER A 1 196 ? -20.739 7.834 7.067 1.00 95.19 196 SER A N 1
ATOM 1491 C CA . SER A 1 196 ? -21.402 9.118 7.311 1.00 95.19 196 SER A CA 1
ATOM 1492 C C . SER A 1 196 ? -22.312 9.558 6.159 1.00 95.19 196 SER A C 1
ATOM 1494 O O . SER A 1 196 ? -23.406 10.078 6.403 1.00 95.19 196 SER A O 1
ATOM 1496 N N . GLN A 1 197 ? -21.896 9.325 4.912 1.00 96.56 197 GLN A N 1
ATOM 1497 C CA . GLN A 1 197 ? -22.657 9.676 3.716 1.00 96.56 197 GLN A CA 1
ATOM 1498 C C . GLN A 1 197 ? -23.832 8.717 3.489 1.00 96.56 197 GLN A C 1
ATOM 1500 O O . GLN A 1 197 ? -24.921 9.180 3.139 1.00 96.56 197 GLN A O 1
ATOM 1505 N N . ARG A 1 198 ? -23.670 7.412 3.767 1.00 95.56 198 ARG A N 1
ATOM 1506 C CA . ARG A 1 198 ? -24.760 6.411 3.724 1.00 95.56 198 ARG A CA 1
ATOM 1507 C C . ARG A 1 198 ? -25.953 6.840 4.566 1.00 95.56 198 ARG A C 1
ATOM 1509 O O . ARG A 1 198 ? -27.084 6.812 4.101 1.00 95.56 198 ARG A O 1
ATOM 1516 N N . LYS A 1 199 ? -25.694 7.325 5.785 1.00 95.69 199 LYS A N 1
ATOM 1517 C CA . LYS A 1 199 ? -26.732 7.780 6.731 1.00 95.69 199 LYS A CA 1
ATOM 1518 C C . LYS A 1 199 ? -27.543 8.977 6.225 1.00 95.69 199 LYS A C 1
ATOM 1520 O O . LYS A 1 199 ? -28.624 9.241 6.742 1.00 95.69 199 LYS A O 1
ATOM 1525 N N . ARG A 1 200 ? -27.014 9.729 5.255 1.00 96.62 200 ARG A N 1
ATOM 1526 C CA . ARG A 1 200 ? -27.616 10.962 4.720 1.00 96.62 200 ARG A CA 1
ATOM 1527 C C . ARG A 1 200 ? -28.143 10.807 3.297 1.00 96.62 200 ARG A C 1
ATOM 1529 O O . ARG A 1 200 ? -28.823 11.705 2.809 1.00 96.62 200 ARG A O 1
ATOM 1536 N N . THR A 1 201 ? -27.828 9.696 2.641 1.00 96.56 201 THR A N 1
ATOM 1537 C CA . THR A 1 201 ? -28.145 9.468 1.233 1.00 96.56 201 THR A CA 1
ATOM 1538 C C . THR A 1 201 ? -29.228 8.407 1.134 1.00 96.56 201 THR A C 1
ATOM 1540 O O . THR A 1 201 ? -29.044 7.278 1.576 1.00 96.56 201 THR A O 1
ATOM 1543 N N . ALA A 1 202 ? -30.371 8.760 0.547 1.00 96.81 202 ALA A N 1
ATOM 1544 C CA . ALA A 1 202 ? -31.427 7.792 0.282 1.00 96.81 202 ALA A CA 1
ATOM 1545 C C . ALA A 1 202 ? -30.997 6.870 -0.868 1.00 96.81 202 ALA A C 1
ATOM 1547 O O . ALA A 1 202 ? -30.982 7.291 -2.025 1.00 96.81 202 ALA A O 1
ATOM 1548 N N . LEU A 1 203 ? -30.630 5.629 -0.544 1.00 96.19 203 LEU A N 1
ATOM 1549 C CA . LEU A 1 203 ? -30.237 4.636 -1.539 1.00 96.19 203 LEU A CA 1
ATOM 1550 C C . LEU A 1 203 ? -31.474 4.122 -2.301 1.00 96.19 203 LEU A C 1
ATOM 1552 O O . LEU A 1 203 ? -32.434 3.678 -1.664 1.00 96.19 203 LEU A O 1
ATOM 1556 N N . PRO A 1 204 ? -31.480 4.157 -3.646 1.00 96.75 204 PRO A N 1
ATOM 1557 C CA . PRO A 1 204 ? -32.542 3.536 -4.428 1.00 96.75 204 PRO A CA 1
ATOM 1558 C C . PRO A 1 204 ? -32.507 2.004 -4.288 1.00 96.75 204 PRO A C 1
ATOM 1560 O O . PRO A 1 204 ? -31.465 1.407 -4.009 1.00 96.75 204 PRO A O 1
ATOM 1563 N N . LEU A 1 205 ? -33.655 1.357 -4.517 1.00 95.88 205 LEU A N 1
ATOM 1564 C CA . LEU A 1 205 ? -33.753 -0.112 -4.553 1.00 95.88 205 LEU A CA 1
ATOM 1565 C C . LEU A 1 205 ? -32.946 -0.711 -5.714 1.00 95.88 205 LEU A C 1
ATOM 1567 O O . LEU A 1 205 ? -32.373 -1.787 -5.585 1.00 95.88 205 LEU A O 1
ATOM 1571 N N . GLU A 1 206 ? -32.869 0.024 -6.823 1.00 96.50 206 GLU A N 1
ATOM 1572 C CA . GLU A 1 206 ? -32.116 -0.335 -8.025 1.00 96.50 206 GLU A CA 1
ATOM 1573 C C . GLU A 1 206 ? -31.142 0.806 -8.366 1.00 96.50 206 GLU A C 1
ATOM 1575 O O . GLU A 1 206 ? -31.454 1.679 -9.181 1.00 96.50 206 GLU A O 1
ATOM 1580 N N . PRO A 1 207 ? -29.984 0.882 -7.685 1.00 97.12 207 PRO A N 1
ATOM 1581 C CA . PRO A 1 207 ? -28.956 1.866 -7.998 1.00 97.12 207 PRO A CA 1
ATOM 1582 C C . PRO A 1 207 ? -28.403 1.659 -9.411 1.00 97.12 207 PRO A C 1
ATOM 1584 O O . PRO A 1 207 ? -28.168 0.532 -9.836 1.00 97.12 207 PRO A O 1
ATOM 1587 N N . THR A 1 208 ? -28.176 2.755 -10.132 1.00 97.44 208 THR A N 1
ATOM 1588 C CA . THR A 1 208 ? -27.522 2.756 -11.450 1.00 97.44 208 THR A CA 1
ATOM 1589 C C . THR A 1 208 ? -26.103 3.310 -11.340 1.00 97.44 208 THR A C 1
ATOM 1591 O O . THR A 1 208 ? -25.813 4.053 -10.400 1.00 97.44 208 THR A O 1
ATOM 1594 N N . ALA A 1 209 ? -25.238 3.019 -12.318 1.00 96.94 209 ALA A N 1
ATOM 1595 C CA . ALA A 1 209 ? -23.894 3.606 -12.400 1.00 96.94 209 ALA A CA 1
ATOM 1596 C C . ALA A 1 209 ? -23.940 5.148 -12.351 1.00 96.94 209 ALA A C 1
ATOM 1598 O O . ALA A 1 209 ? -23.314 5.759 -11.494 1.00 96.94 209 ALA A O 1
ATOM 1599 N N . GLU A 1 210 ? -24.821 5.773 -13.140 1.00 97.88 210 GLU A N 1
ATOM 1600 C CA . GLU A 1 210 ? -25.012 7.233 -13.136 1.00 97.88 210 GLU A CA 1
ATOM 1601 C C . GLU A 1 210 ? -25.439 7.778 -11.758 1.00 97.88 210 GLU A C 1
ATOM 1603 O O . GLU A 1 210 ? -25.055 8.875 -11.343 1.00 97.88 210 GLU A O 1
ATOM 1608 N N . TRP A 1 211 ? -26.269 7.034 -11.016 1.00 97.75 211 TRP A N 1
ATOM 1609 C CA . TRP A 1 211 ? -26.602 7.415 -9.645 1.00 97.75 211 TRP A CA 1
ATOM 1610 C C . TRP A 1 211 ? -25.377 7.296 -8.733 1.00 97.75 211 TRP A C 1
ATOM 1612 O O . TRP A 1 211 ? -25.156 8.199 -7.923 1.00 97.75 211 TRP A O 1
ATOM 1622 N N . MET A 1 212 ? -24.581 6.231 -8.874 1.00 97.62 212 MET A N 1
ATOM 1623 C CA . MET A 1 212 ? -23.349 6.029 -8.107 1.00 97.62 212 MET A CA 1
ATOM 1624 C C . MET A 1 212 ? -22.357 7.166 -8.335 1.00 97.62 212 MET A C 1
ATOM 1626 O O . MET A 1 212 ? -21.919 7.762 -7.356 1.00 97.62 212 MET A O 1
ATOM 1630 N N . ASP A 1 213 ? -22.083 7.558 -9.577 1.00 97.81 213 ASP A N 1
ATOM 1631 C CA . ASP A 1 213 ? -21.115 8.624 -9.872 1.00 97.81 213 ASP A CA 1
ATOM 1632 C C . ASP A 1 213 ? -21.510 9.971 -9.258 1.00 97.81 213 ASP A C 1
ATOM 1634 O O . ASP A 1 213 ? -20.673 10.711 -8.733 1.00 97.81 213 ASP A O 1
ATOM 1638 N N . ARG A 1 214 ? -22.812 10.280 -9.246 1.00 97.75 214 ARG A N 1
ATOM 1639 C CA . ARG A 1 214 ? -23.322 11.512 -8.626 1.00 97.75 214 ARG A CA 1
ATOM 1640 C C . ARG A 1 214 ? -23.257 11.501 -7.103 1.00 97.75 214 ARG A C 1
ATOM 1642 O O . ARG A 1 214 ? -23.134 12.570 -6.505 1.00 97.75 214 ARG A O 1
ATOM 1649 N N . ASN A 1 215 ? -23.387 10.333 -6.476 1.00 97.94 215 ASN A N 1
ATOM 1650 C CA . ASN A 1 215 ? -23.571 10.228 -5.026 1.00 97.94 215 ASN A CA 1
ATOM 1651 C C . ASN A 1 215 ? -22.359 9.658 -4.285 1.00 97.94 215 ASN A C 1
ATOM 1653 O O . ASN A 1 215 ? -22.305 9.800 -3.066 1.00 97.94 215 ASN A O 1
ATOM 1657 N N . THR A 1 216 ? -21.395 9.050 -4.982 1.00 98.12 216 THR A N 1
ATOM 1658 C CA . THR A 1 216 ? -20.247 8.384 -4.360 1.00 98.12 216 THR A CA 1
ATOM 1659 C C . THR A 1 216 ? -19.461 9.325 -3.444 1.00 98.12 216 THR A C 1
ATOM 1661 O O . THR A 1 216 ? -19.300 10.520 -3.723 1.00 98.12 216 THR A O 1
ATOM 1664 N N . SER A 1 217 ? -18.941 8.781 -2.343 1.00 98.38 217 SER A N 1
ATOM 1665 C CA . SER A 1 217 ? -18.063 9.509 -1.417 1.00 98.38 217 SER A CA 1
ATOM 1666 C C . SER A 1 217 ? -16.627 9.644 -1.916 1.00 98.38 217 SER A C 1
ATOM 1668 O O . SER A 1 217 ? -15.821 10.339 -1.292 1.00 98.38 217 SER A O 1
ATOM 1670 N N . TYR A 1 218 ? -16.297 8.987 -3.022 1.00 98.50 218 TYR A N 1
ATOM 1671 C CA . TYR A 1 218 ? -14.933 8.855 -3.494 1.00 98.50 218 TYR A CA 1
ATOM 1672 C C . TYR A 1 218 ? -14.697 9.665 -4.771 1.00 98.50 218 TYR A C 1
ATOM 1674 O O . TYR A 1 218 ? -15.615 9.984 -5.525 1.00 98.50 218 TYR A O 1
ATOM 1682 N N . MET A 1 219 ? -13.447 10.053 -4.977 1.00 98.19 219 MET A N 1
ATOM 1683 C CA . MET A 1 219 ? -12.907 10.536 -6.237 1.00 98.19 219 MET A CA 1
ATOM 1684 C C . MET A 1 219 ? -12.188 9.371 -6.901 1.00 98.19 219 MET A C 1
ATOM 1686 O O . MET A 1 219 ? -11.366 8.719 -6.258 1.00 98.19 219 MET A O 1
ATOM 1690 N N . TYR A 1 220 ? -12.501 9.137 -8.168 1.00 98.50 220 TYR A N 1
ATOM 1691 C CA . TYR A 1 220 ? -11.844 8.147 -9.007 1.00 98.50 220 TYR A CA 1
ATOM 1692 C C . TYR A 1 220 ? -10.882 8.854 -9.960 1.00 98.50 220 TYR A C 1
ATOM 1694 O O . TYR A 1 220 ? -11.234 9.901 -10.503 1.00 98.50 220 TYR A O 1
ATOM 1702 N N . LEU A 1 221 ? -9.667 8.323 -10.085 1.00 98.25 221 LEU A N 1
ATOM 1703 C CA . LEU A 1 221 ? -8.586 8.901 -10.887 1.00 98.25 221 LEU A CA 1
ATOM 1704 C C . LEU A 1 221 ? -8.262 8.078 -12.140 1.00 98.25 221 LEU A C 1
ATOM 1706 O O . LEU A 1 221 ? -7.550 8.576 -13.001 1.00 98.25 221 LEU A O 1
ATOM 1710 N N . GLY A 1 222 ? -8.755 6.839 -12.239 1.00 97.12 222 GLY A N 1
ATOM 1711 C CA . GLY A 1 222 ? -8.518 5.995 -13.411 1.00 97.12 222 GLY A CA 1
ATOM 1712 C C . GLY A 1 222 ? -9.325 6.419 -14.642 1.00 97.12 222 GLY A C 1
ATOM 1713 O O . GLY A 1 222 ? -10.175 7.308 -14.576 1.00 97.12 222 GLY A O 1
ATOM 1714 N N . SER A 1 223 ? -9.043 5.760 -15.765 1.00 97.50 223 SER A N 1
ATOM 1715 C CA . SER A 1 223 ? -9.664 6.007 -17.070 1.00 97.50 223 SER A CA 1
ATOM 1716 C C . SER A 1 223 ? -9.907 4.686 -17.797 1.00 97.50 223 SER A C 1
ATOM 1718 O O . SER A 1 223 ? -9.119 3.755 -17.646 1.00 97.50 223 SER A O 1
ATOM 1720 N N . ALA A 1 224 ? -10.941 4.636 -18.643 1.00 97.94 224 ALA A N 1
ATOM 1721 C CA . ALA A 1 224 ? -11.249 3.481 -19.491 1.00 97.94 224 ALA A CA 1
ATOM 1722 C C . ALA A 1 224 ? -10.135 3.122 -20.489 1.00 97.94 224 ALA A C 1
ATOM 1724 O O . ALA A 1 224 ? -10.120 2.022 -21.030 1.00 97.94 224 ALA A O 1
ATOM 1725 N N . GLU A 1 225 ? -9.225 4.059 -20.744 1.00 98.06 225 GLU A N 1
ATOM 1726 C CA . GLU A 1 225 ? -8.112 3.922 -21.687 1.00 98.06 225 GLU A CA 1
ATOM 1727 C C . GLU A 1 225 ? -6.846 3.342 -21.033 1.00 98.06 225 GLU A C 1
ATOM 1729 O O . GLU A 1 225 ? -5.883 3.045 -21.729 1.00 98.06 225 GLU A O 1
ATOM 1734 N N . VAL A 1 226 ? -6.840 3.150 -19.708 1.00 98.12 226 VAL A N 1
ATOM 1735 C CA . VAL A 1 226 ? -5.688 2.610 -18.973 1.00 98.12 226 VAL A CA 1
ATOM 1736 C C . VAL A 1 226 ? -5.889 1.125 -18.693 1.00 98.12 226 VAL A C 1
ATOM 1738 O O . VAL A 1 226 ? -6.864 0.735 -18.045 1.00 98.12 226 VAL A O 1
ATOM 1741 N N . VAL A 1 227 ? -4.929 0.296 -19.099 1.00 98.00 227 VAL A N 1
ATOM 1742 C CA . VAL A 1 227 ? -4.825 -1.102 -18.663 1.00 98.00 227 VAL A CA 1
ATOM 1743 C C . VAL A 1 227 ? -4.138 -1.144 -17.299 1.00 98.00 227 VAL A C 1
ATOM 1745 O O . VAL A 1 227 ? -3.097 -0.524 -17.095 1.00 98.00 227 VAL A O 1
ATOM 1748 N N . LEU A 1 228 ? -4.715 -1.868 -16.334 1.00 97.19 228 LEU A N 1
ATOM 1749 C CA . LEU A 1 228 ? -4.200 -1.909 -14.958 1.00 97.19 228 LEU A CA 1
ATOM 1750 C C . LEU A 1 228 ? -2.740 -2.393 -14.883 1.00 97.19 228 LEU A C 1
ATOM 1752 O O . LEU A 1 228 ? -1.967 -1.876 -14.078 1.00 97.19 228 LEU A O 1
ATOM 1756 N N . ASP A 1 229 ? -2.374 -3.359 -15.726 1.00 95.94 229 ASP A N 1
ATOM 1757 C CA . ASP A 1 229 ? -1.028 -3.941 -15.769 1.00 95.94 229 ASP A CA 1
ATOM 1758 C C . ASP A 1 229 ? 0.025 -3.000 -16.388 1.00 95.94 229 ASP A C 1
ATOM 1760 O O . ASP A 1 229 ? 1.216 -3.184 -16.131 1.00 95.94 229 ASP A O 1
ATOM 1764 N N . ASP A 1 230 ? -0.397 -1.955 -17.111 1.00 94.94 230 ASP A N 1
ATOM 1765 C CA . ASP A 1 230 ? 0.500 -0.937 -17.680 1.00 94.94 230 ASP A CA 1
ATOM 1766 C C . ASP A 1 230 ? 0.943 0.097 -16.626 1.00 94.94 230 ASP A C 1
ATOM 1768 O O . ASP A 1 230 ? 1.852 0.899 -16.853 1.00 94.94 230 ASP A O 1
ATOM 1772 N N . ILE A 1 231 ? 0.345 0.080 -15.427 1.00 96.12 231 ILE A N 1
ATOM 1773 C CA . ILE A 1 231 ? 0.759 0.943 -14.319 1.00 96.12 231 ILE A CA 1
ATOM 1774 C C . ILE A 1 231 ? 2.083 0.429 -13.740 1.00 96.12 231 ILE A C 1
ATOM 1776 O O . ILE A 1 231 ? 2.124 -0.524 -12.960 1.00 96.12 231 ILE A O 1
ATOM 1780 N N . VAL A 1 232 ? 3.174 1.117 -14.076 1.00 91.50 232 VAL A N 1
ATOM 1781 C CA . VAL A 1 232 ? 4.558 0.717 -13.761 1.00 91.50 232 VAL A CA 1
ATOM 1782 C C . VAL A 1 232 ? 4.831 0.498 -12.266 1.00 91.50 232 VAL A C 1
ATOM 1784 O O . VAL A 1 232 ? 5.443 -0.511 -11.885 1.00 91.50 232 VAL A O 1
ATOM 1787 N N . ASP A 1 233 ? 4.380 1.426 -11.415 1.00 94.38 233 ASP A N 1
ATOM 1788 C CA . ASP A 1 233 ? 4.428 1.294 -9.955 1.00 94.38 233 ASP A CA 1
ATOM 1789 C C . ASP A 1 233 ? 3.016 1.383 -9.352 1.00 94.38 233 ASP A C 1
ATOM 1791 O O . ASP A 1 233 ? 2.577 2.438 -8.868 1.00 94.38 233 ASP A O 1
ATOM 1795 N N . PRO A 1 234 ? 2.282 0.257 -9.325 1.00 95.75 234 PRO A N 1
ATOM 1796 C CA . PRO A 1 234 ? 0.903 0.257 -8.867 1.00 95.75 234 PRO A CA 1
ATOM 1797 C C . PRO A 1 234 ? 0.799 0.504 -7.354 1.00 95.75 234 PRO A C 1
ATOM 1799 O O . PRO A 1 234 ? -0.284 0.793 -6.846 1.00 95.75 234 PRO A O 1
ATOM 1802 N N . ARG A 1 235 ? 1.906 0.417 -6.599 1.00 94.94 235 ARG A N 1
ATOM 1803 C CA . ARG A 1 235 ? 1.920 0.695 -5.153 1.00 94.94 235 ARG A CA 1
ATOM 1804 C C . ARG A 1 235 ? 1.929 2.188 -4.850 1.00 94.94 235 ARG A C 1
ATOM 1806 O O . ARG A 1 235 ? 1.618 2.555 -3.722 1.00 94.94 235 ARG A O 1
ATOM 1813 N N . ARG A 1 236 ? 2.273 3.043 -5.817 1.00 94.69 236 ARG A N 1
ATOM 1814 C CA . ARG A 1 236 ? 2.305 4.504 -5.647 1.00 94.69 236 ARG A CA 1
ATOM 1815 C C . ARG A 1 236 ? 1.156 5.217 -6.343 1.00 94.69 236 ARG A C 1
ATOM 1817 O O . ARG A 1 236 ? 0.667 6.203 -5.803 1.00 94.69 236 ARG A O 1
ATOM 1824 N N . VAL A 1 237 ? 0.668 4.682 -7.458 1.00 97.75 237 VAL A N 1
ATOM 1825 C CA . VAL A 1 237 ? -0.445 5.284 -8.202 1.00 97.75 237 VAL A CA 1
ATOM 1826 C C . VAL A 1 237 ? -1.772 5.068 -7.475 1.00 97.75 237 VAL A C 1
ATOM 1828 O O . VAL A 1 237 ? -2.195 3.936 -7.237 1.00 97.75 237 VAL A O 1
ATOM 1831 N N . LEU A 1 238 ? -2.444 6.165 -7.126 1.00 98.06 238 LEU A N 1
ATOM 1832 C CA . LEU A 1 238 ? -3.794 6.168 -6.571 1.00 98.06 238 LEU A CA 1
ATOM 1833 C C . LEU A 1 238 ? -4.839 5.989 -7.666 1.00 98.06 238 LEU A C 1
ATOM 1835 O O . LEU A 1 238 ? -4.837 6.711 -8.659 1.00 98.06 238 LEU A O 1
ATOM 1839 N N . LEU A 1 239 ? -5.806 5.105 -7.418 1.00 98.50 239 LEU A N 1
ATOM 1840 C CA . LEU A 1 239 ? -7.003 4.972 -8.252 1.00 98.50 239 LEU A CA 1
ATOM 1841 C C . LEU A 1 239 ? -8.227 5.614 -7.607 1.00 98.50 239 LEU A C 1
ATOM 1843 O O . LEU A 1 239 ? -9.067 6.182 -8.303 1.00 98.50 239 LEU A O 1
ATOM 1847 N N . VAL A 1 240 ? -8.356 5.519 -6.281 1.00 98.56 240 VAL A N 1
ATOM 1848 C CA . VAL A 1 240 ? -9.521 6.030 -5.549 1.00 98.56 240 VAL A CA 1
ATOM 1849 C C . VAL A 1 240 ? -9.064 6.753 -4.289 1.00 98.56 240 VAL A C 1
ATOM 1851 O O . VAL A 1 240 ? -8.186 6.278 -3.572 1.00 98.56 240 VAL A O 1
ATOM 1854 N N . ARG A 1 241 ? -9.693 7.887 -3.970 1.00 98.12 241 ARG A N 1
ATOM 1855 C CA . ARG A 1 241 ? -9.541 8.550 -2.665 1.00 98.12 241 ARG A CA 1
ATOM 1856 C C . ARG A 1 241 ? -10.859 9.111 -2.158 1.00 98.12 241 ARG A C 1
ATOM 1858 O O . ARG A 1 241 ? -11.702 9.520 -2.950 1.00 98.12 241 ARG A O 1
ATOM 1865 N N . THR A 1 242 ? -11.055 9.180 -0.849 1.00 98.44 242 THR A N 1
ATOM 1866 C CA . THR A 1 242 ? -12.231 9.845 -0.265 1.00 98.44 242 THR A CA 1
ATOM 1867 C C . THR A 1 242 ? -12.218 11.343 -0.594 1.00 98.44 242 THR A C 1
ATOM 1869 O O . THR A 1 242 ? -11.163 11.979 -0.574 1.00 98.44 242 THR A O 1
ATOM 1872 N N . LYS A 1 243 ? -13.386 11.928 -0.894 1.00 98.31 243 LYS A N 1
ATOM 1873 C CA . LYS A 1 243 ? -13.523 13.378 -1.123 1.00 98.31 243 LYS A CA 1
ATOM 1874 C C . LYS A 1 243 ? -13.128 14.168 0.130 1.00 98.31 243 LYS A C 1
ATOM 1876 O O . LYS A 1 243 ? -13.504 13.810 1.243 1.00 98.31 243 LYS A O 1
ATOM 1881 N N . ASP A 1 244 ? -12.448 15.299 -0.051 1.00 97.56 244 ASP A N 1
ATOM 1882 C CA . ASP A 1 244 ? -11.894 16.093 1.060 1.00 97.56 244 ASP A CA 1
ATOM 1883 C C . ASP A 1 244 ? -12.955 16.588 2.061 1.00 97.56 244 ASP A C 1
ATOM 1885 O O . ASP A 1 244 ? -12.692 16.699 3.256 1.00 97.56 244 ASP A O 1
ATOM 1889 N N . ASN A 1 245 ? -14.173 16.882 1.596 1.00 97.06 245 ASN A N 1
ATOM 1890 C CA . ASN A 1 245 ? -15.280 17.314 2.458 1.00 97.06 245 ASN A CA 1
ATOM 1891 C C . ASN A 1 245 ? -15.860 16.181 3.325 1.00 97.06 245 ASN A C 1
ATOM 1893 O O . ASN A 1 245 ? -16.710 16.445 4.175 1.00 97.06 245 ASN A O 1
ATOM 1897 N N . LEU A 1 246 ? -15.416 14.944 3.098 1.00 96.56 246 LEU A N 1
ATOM 1898 C CA . LEU A 1 246 ? -15.735 13.748 3.874 1.00 96.56 246 LEU A CA 1
ATOM 1899 C C . LEU A 1 246 ? -14.512 13.242 4.656 1.00 96.56 246 LEU A C 1
ATOM 1901 O O . LEU A 1 246 ? -14.525 12.117 5.152 1.00 96.56 246 LEU A O 1
ATOM 1905 N N . ALA A 1 247 ? -13.458 14.059 4.767 1.00 97.00 247 ALA A N 1
ATOM 1906 C CA . ALA A 1 247 ? -12.295 13.739 5.578 1.00 97.00 247 ALA A CA 1
ATOM 1907 C C . ALA A 1 247 ? -12.678 13.541 7.053 1.00 97.00 247 ALA A C 1
ATOM 1909 O O . ALA A 1 247 ? -13.482 14.292 7.620 1.00 97.00 247 ALA A O 1
ATOM 1910 N N . ILE A 1 248 ? -12.049 12.554 7.681 1.00 95.12 248 ILE A N 1
ATOM 1911 C CA . ILE A 1 248 ? -12.245 12.220 9.090 1.00 95.12 248 ILE A CA 1
ATOM 1912 C C . ILE A 1 248 ? -11.266 13.002 9.967 1.00 95.12 248 ILE A C 1
ATOM 1914 O O . ILE A 1 248 ? -10.148 13.303 9.547 1.00 95.12 248 ILE A O 1
ATOM 1918 N N . ASP A 1 249 ? -11.695 13.339 11.182 1.00 92.62 249 ASP A N 1
ATOM 1919 C CA . ASP A 1 249 ? -10.803 13.857 12.219 1.00 92.62 249 ASP A CA 1
ATOM 1920 C C . ASP A 1 249 ? -10.030 12.704 12.854 1.00 92.62 249 ASP A C 1
ATOM 1922 O O . ASP A 1 249 ? -10.609 11.685 13.236 1.00 92.62 249 ASP A O 1
ATOM 1926 N N . TRP A 1 250 ? -8.720 12.876 12.967 1.00 88.00 250 TRP A N 1
ATOM 1927 C CA . TRP A 1 250 ? -7.811 11.897 13.548 1.00 88.00 250 TRP A CA 1
ATOM 1928 C C . TRP A 1 250 ? -6.661 12.630 14.241 1.00 88.00 250 TRP A C 1
ATOM 1930 O O . TRP A 1 250 ? -6.502 13.839 14.066 1.00 88.00 250 TRP A O 1
ATOM 1940 N N . PHE A 1 251 ? -5.853 11.918 15.018 1.00 83.62 251 PHE A N 1
ATOM 1941 C CA . PHE A 1 251 ? -4.706 12.504 15.708 1.00 83.62 251 PHE A CA 1
ATOM 1942 C C . PHE A 1 251 ? -3.396 12.014 15.099 1.00 83.62 251 PHE A C 1
ATOM 1944 O O . PHE A 1 251 ? -3.274 10.845 14.732 1.00 83.62 251 PHE A O 1
ATOM 1951 N N . THR A 1 252 ? -2.410 12.906 14.997 1.00 83.25 252 THR A N 1
ATOM 1952 C CA . THR A 1 252 ? -1.025 12.505 14.731 1.00 83.25 252 THR A CA 1
ATOM 1953 C C . THR A 1 252 ? -0.467 11.722 15.916 1.00 83.25 252 THR A C 1
ATOM 1955 O O . THR A 1 252 ? -1.043 11.709 17.007 1.00 83.25 252 THR A O 1
ATOM 1958 N N . ARG A 1 253 ? 0.713 11.120 15.734 1.00 75.19 253 ARG A N 1
ATOM 1959 C CA . ARG A 1 253 ? 1.461 10.482 16.828 1.00 75.19 253 ARG A CA 1
ATOM 1960 C C . ARG A 1 253 ? 1.734 11.436 18.001 1.00 75.19 253 ARG A C 1
ATOM 1962 O O . ARG A 1 253 ? 1.818 10.999 19.142 1.00 75.19 253 ARG A O 1
ATOM 1969 N N . GLU A 1 254 ? 1.821 12.733 17.720 1.00 79.31 254 GLU A N 1
ATOM 1970 C CA . GLU A 1 254 ? 2.039 13.814 18.689 1.00 79.31 254 GLU A CA 1
ATOM 1971 C C . GLU A 1 254 ? 0.731 14.325 19.322 1.00 79.31 254 GLU A C 1
ATOM 1973 O O . GLU A 1 254 ? 0.738 15.318 20.044 1.00 79.31 254 GLU A O 1
ATOM 1978 N N . GLY A 1 255 ? -0.413 13.700 19.020 1.00 78.94 255 GLY A N 1
ATOM 1979 C CA . GLY A 1 255 ? -1.716 14.112 19.542 1.00 78.94 255 GLY A CA 1
ATOM 1980 C C . GLY A 1 255 ? -2.297 15.362 18.872 1.00 78.94 255 GLY A C 1
ATOM 1981 O O . GLY A 1 255 ? -3.273 15.929 19.366 1.00 78.94 255 GLY A O 1
ATOM 1982 N N . LYS A 1 256 ? -1.747 15.813 17.736 1.00 85.25 256 LYS A N 1
ATOM 1983 C CA . LYS A 1 256 ? -2.287 16.960 16.993 1.00 85.25 256 LYS A CA 1
ATOM 1984 C C . LYS A 1 256 ? -3.494 16.520 16.155 1.00 85.25 256 LYS A C 1
ATOM 1986 O O . LYS A 1 256 ? -3.362 15.584 15.368 1.00 85.25 256 LYS A O 1
ATOM 1991 N N . PRO A 1 257 ? -4.662 17.176 16.265 1.00 88.62 257 PRO A N 1
ATOM 1992 C CA . PRO A 1 257 ? -5.803 16.852 15.418 1.00 88.62 257 PRO A CA 1
ATOM 1993 C C . PRO A 1 257 ? -5.523 17.247 13.962 1.00 88.62 257 PRO A C 1
ATOM 1995 O O . PRO A 1 257 ? -5.083 18.366 13.683 1.00 88.62 257 PRO A O 1
ATOM 1998 N N . MET A 1 258 ? -5.805 16.341 13.031 1.00 93.62 258 MET A N 1
ATOM 1999 C CA . MET A 1 258 ? -5.631 16.515 11.590 1.00 93.62 258 MET A CA 1
ATOM 2000 C C . MET A 1 258 ? -6.763 15.837 10.809 1.00 93.62 258 MET A C 1
ATOM 2002 O O . MET A 1 258 ? -7.515 15.015 11.335 1.00 93.62 258 MET A O 1
ATOM 2006 N N . LYS A 1 259 ? -6.898 16.220 9.536 1.00 96.12 259 LYS A N 1
ATOM 2007 C CA . LYS A 1 259 ? -7.890 15.667 8.611 1.00 96.12 259 LYS A CA 1
ATOM 2008 C C . LYS A 1 259 ? -7.257 14.603 7.730 1.00 96.12 259 LYS A C 1
ATOM 2010 O O . LYS A 1 259 ? -6.245 14.870 7.082 1.00 96.12 259 LYS A O 1
ATOM 2015 N N . PHE A 1 260 ? -7.911 13.451 7.659 1.00 96.38 260 PHE A N 1
ATOM 2016 C CA . PHE A 1 260 ? -7.441 12.293 6.911 1.00 96.38 260 PHE A CA 1
ATOM 2017 C C . PHE A 1 260 ? -8.494 11.789 5.929 1.00 96.38 260 PHE A C 1
ATOM 2019 O O . PHE A 1 260 ? -9.698 11.927 6.156 1.00 96.38 260 PHE A O 1
ATOM 2026 N N . VAL A 1 261 ? -8.037 11.176 4.843 1.00 97.94 261 VAL A N 1
ATOM 2027 C CA . VAL A 1 261 ? -8.881 10.541 3.823 1.00 97.94 261 VAL A CA 1
ATOM 2028 C C . VAL A 1 261 ? -8.381 9.134 3.539 1.00 97.94 261 VAL A C 1
ATOM 2030 O O . VAL A 1 261 ? -7.181 8.877 3.583 1.00 97.94 261 VAL A O 1
ATOM 2033 N N . GLY A 1 262 ? -9.308 8.223 3.248 1.00 97.56 262 GLY A N 1
ATOM 2034 C CA . GLY A 1 262 ? -8.958 6.899 2.750 1.00 97.56 262 GLY A CA 1
ATOM 2035 C C . GLY A 1 262 ? -8.439 6.993 1.319 1.00 97.56 262 GLY A C 1
ATOM 2036 O O . GLY A 1 262 ? -8.986 7.750 0.511 1.00 97.56 262 GLY A O 1
ATOM 2037 N N . VAL A 1 263 ? -7.404 6.225 1.009 1.00 98.31 263 VAL A N 1
ATOM 2038 C CA . VAL A 1 263 ? -6.825 6.115 -0.331 1.00 98.31 263 VAL A CA 1
ATOM 2039 C C . VAL A 1 263 ? -6.692 4.645 -0.720 1.00 98.31 263 VAL A C 1
ATOM 2041 O O . VAL A 1 263 ? -6.495 3.779 0.134 1.00 98.31 263 VAL A O 1
ATOM 2044 N N . LEU A 1 264 ? -6.834 4.373 -2.012 1.00 98.50 264 LEU A N 1
ATOM 2045 C CA . LEU A 1 264 ? -6.656 3.067 -2.631 1.00 98.50 264 LEU A CA 1
ATOM 2046 C C . LEU A 1 264 ? -5.675 3.206 -3.793 1.00 98.50 264 LEU A C 1
ATOM 2048 O O . LEU A 1 264 ? -5.931 3.938 -4.756 1.00 98.50 264 LEU A O 1
ATOM 2052 N N . HIS A 1 265 ? -4.580 2.466 -3.690 1.00 98.50 265 HIS A N 1
ATOM 2053 C CA . HIS A 1 265 ? -3.557 2.352 -4.719 1.00 98.50 265 HIS A CA 1
ATOM 2054 C C . HIS A 1 265 ? -3.935 1.283 -5.753 1.00 98.50 265 HIS A C 1
ATOM 2056 O O . HIS A 1 265 ? -4.698 0.363 -5.449 1.00 98.50 265 HIS A O 1
ATOM 2062 N N . ALA A 1 266 ? -3.369 1.367 -6.955 1.00 98.12 266 ALA A N 1
ATOM 2063 C CA . ALA A 1 266 ? -3.597 0.401 -8.030 1.00 98.12 266 ALA A CA 1
ATOM 2064 C C . ALA A 1 266 ? -3.200 -1.038 -7.655 1.00 98.12 266 ALA A C 1
ATOM 2066 O O . ALA A 1 266 ? -3.819 -1.987 -8.118 1.00 98.12 266 ALA A O 1
ATOM 2067 N N . ALA A 1 267 ? -2.231 -1.214 -6.752 1.00 97.12 267 ALA A N 1
ATOM 2068 C CA . ALA A 1 267 ? -1.823 -2.518 -6.224 1.00 97.12 267 ALA A CA 1
ATOM 2069 C C . ALA A 1 267 ? -2.812 -3.110 -5.199 1.00 97.12 267 ALA A C 1
ATOM 2071 O O . ALA A 1 267 ? -2.597 -4.212 -4.693 1.00 97.12 267 ALA A O 1
ATOM 2072 N N . GLY A 1 268 ? -3.863 -2.371 -4.835 1.00 97.25 268 GLY A N 1
ATOM 2073 C CA . GLY A 1 268 ? -4.858 -2.793 -3.852 1.00 97.25 268 GLY A CA 1
ATOM 2074 C C . GLY A 1 268 ? -4.548 -2.434 -2.410 1.00 97.25 268 GLY A C 1
ATOM 2075 O O . GLY A 1 268 ? -5.354 -2.720 -1.524 1.00 97.25 268 GLY A O 1
ATOM 2076 N N . ASN A 1 269 ? -3.407 -1.793 -2.157 1.00 96.19 269 ASN A N 1
ATOM 2077 C CA . ASN A 1 269 ? -3.095 -1.243 -0.848 1.00 96.19 269 ASN A CA 1
ATOM 2078 C C . ASN A 1 269 ? -4.113 -0.151 -0.506 1.00 96.19 269 ASN A C 1
ATOM 2080 O O . ASN A 1 269 ? -4.304 0.798 -1.268 1.00 96.19 269 ASN A O 1
ATOM 2084 N N . VAL A 1 270 ? -4.746 -0.290 0.656 1.00 96.50 270 VAL A N 1
ATOM 2085 C CA . VAL A 1 270 ? -5.624 0.726 1.229 1.00 96.50 270 VAL A CA 1
ATOM 2086 C C . VAL A 1 270 ? -4.964 1.318 2.455 1.00 96.50 270 VAL A C 1
ATOM 2088 O O . VAL A 1 270 ? -4.373 0.603 3.265 1.00 96.50 270 VAL A O 1
ATOM 2091 N N . SER A 1 271 ? -5.058 2.628 2.594 1.00 95.25 271 SER A N 1
ATOM 2092 C CA . SER A 1 271 ? -4.509 3.335 3.742 1.00 95.25 271 SER A CA 1
ATOM 2093 C C . SER A 1 271 ? -5.302 4.608 3.995 1.00 95.25 271 SER A C 1
ATOM 2095 O O . SER A 1 271 ? -6.282 4.919 3.312 1.00 95.25 271 SER A O 1
ATOM 2097 N N . ILE A 1 272 ? -4.911 5.325 5.037 1.00 94.69 272 ILE A N 1
ATOM 2098 C CA . ILE A 1 272 ? -5.454 6.629 5.373 1.00 94.69 272 ILE A CA 1
ATOM 2099 C C . ILE A 1 272 ? -4.260 7.545 5.499 1.00 94.69 272 ILE A C 1
ATOM 2101 O O . ILE A 1 272 ? -3.277 7.188 6.141 1.00 94.69 272 ILE A O 1
ATOM 2105 N N . THR A 1 273 ? -4.358 8.719 4.909 1.00 95.62 273 THR A N 1
ATOM 2106 C CA . THR A 1 273 ? -3.275 9.696 4.933 1.00 95.62 273 THR A CA 1
ATOM 2107 C C . THR A 1 273 ? -3.849 11.099 5.059 1.00 95.62 273 THR A C 1
ATOM 2109 O O . THR A 1 273 ? -5.074 11.287 4.966 1.00 95.62 273 THR A O 1
ATOM 2112 N N . SER A 1 274 ? -2.995 12.077 5.346 1.00 96.31 274 SER A N 1
ATOM 2113 C CA . SER A 1 274 ? -3.426 13.456 5.497 1.00 96.31 274 SER A CA 1
ATOM 2114 C C . SER A 1 274 ? -4.055 13.979 4.200 1.00 96.31 274 SER A C 1
ATOM 2116 O O . SER A 1 274 ? -3.701 13.585 3.086 1.00 96.31 274 SER A O 1
ATOM 2118 N N . VAL A 1 275 ? -5.015 14.900 4.319 1.00 97.12 275 VAL A N 1
ATOM 2119 C CA . VAL A 1 275 ? -5.608 15.552 3.137 1.00 97.12 275 VAL A CA 1
ATOM 2120 C C . VAL A 1 275 ? -4.547 16.245 2.259 1.00 97.12 275 VAL A C 1
ATOM 2122 O O . VAL A 1 275 ? -4.618 16.082 1.038 1.00 97.12 275 VAL A O 1
ATOM 2125 N N . PRO A 1 276 ? -3.572 17.005 2.810 1.00 96.69 276 PRO A N 1
ATOM 2126 C CA . PRO A 1 276 ? -2.488 17.581 2.014 1.00 96.69 276 PRO A CA 1
ATOM 2127 C C . PRO A 1 276 ? -1.694 16.538 1.219 1.00 96.69 276 PRO A C 1
ATOM 2129 O O . PRO A 1 276 ? -1.506 16.721 0.013 1.00 96.69 276 PRO A O 1
ATOM 2132 N N . PHE A 1 277 ? -1.292 15.434 1.854 1.00 96.50 277 PHE A N 1
ATOM 2133 C CA . PHE A 1 277 ? -0.528 14.382 1.188 1.00 96.50 277 PHE A CA 1
ATOM 2134 C C . PHE A 1 277 ? -1.355 13.651 0.125 1.00 96.50 277 PHE A C 1
ATOM 2136 O O . PHE A 1 277 ? -0.916 13.534 -1.018 1.00 96.50 277 PHE A O 1
ATOM 2143 N N . ALA A 1 278 ? -2.600 13.268 0.435 1.00 97.31 278 ALA A N 1
ATOM 2144 C CA . ALA A 1 278 ? -3.504 12.621 -0.521 1.00 97.31 278 ALA A CA 1
ATOM 2145 C C . ALA A 1 278 ? -3.753 13.462 -1.784 1.00 97.31 278 ALA A C 1
ATOM 2147 O O . ALA A 1 278 ? -3.935 12.912 -2.870 1.00 97.31 278 ALA A O 1
ATOM 2148 N N . ARG A 1 279 ? -3.791 14.797 -1.659 1.00 97.75 279 ARG A N 1
ATOM 2149 C CA . ARG A 1 279 ? -3.922 15.705 -2.810 1.00 97.75 279 ARG A CA 1
ATOM 2150 C C . ARG A 1 279 ? -2.670 15.709 -3.676 1.00 97.75 279 ARG A C 1
ATOM 2152 O O . ARG A 1 279 ? -2.799 15.626 -4.893 1.00 97.75 279 ARG A O 1
ATOM 2159 N N . ALA A 1 280 ? -1.494 15.812 -3.058 1.00 96.94 280 ALA A N 1
ATOM 2160 C CA . ALA A 1 280 ? -0.227 15.781 -3.779 1.00 96.94 280 ALA A CA 1
ATOM 2161 C C . ALA A 1 280 ? -0.051 14.441 -4.510 1.00 96.94 280 ALA A C 1
ATOM 2163 O O . ALA A 1 280 ? 0.236 14.429 -5.704 1.00 96.94 280 ALA A O 1
ATOM 2164 N N . LEU A 1 281 ? -0.344 13.332 -3.826 1.00 96.31 281 LEU A N 1
ATOM 2165 C CA . LEU A 1 281 ? -0.252 11.994 -4.400 1.00 96.31 281 LEU A CA 1
ATOM 2166 C C . LEU A 1 281 ? -1.293 11.773 -5.507 1.00 96.31 281 LEU A C 1
ATOM 2168 O O . LEU A 1 281 ? -0.996 11.156 -6.525 1.00 96.31 281 LEU A O 1
ATOM 2172 N N . GLY A 1 282 ? -2.503 12.318 -5.352 1.00 97.75 282 GLY A N 1
ATOM 2173 C CA . GLY A 1 282 ? -3.530 12.281 -6.393 1.00 97.75 282 GLY A CA 1
ATOM 2174 C C . GLY A 1 282 ? -3.152 13.073 -7.648 1.00 97.75 282 GLY A C 1
ATOM 2175 O O . GLY A 1 282 ? -3.476 12.637 -8.751 1.00 97.75 282 GLY A O 1
ATOM 2176 N N . ALA A 1 283 ? -2.455 14.205 -7.500 1.00 97.56 283 ALA A N 1
ATOM 2177 C CA . ALA A 1 283 ? -1.952 14.980 -8.634 1.00 97.56 283 ALA A CA 1
ATOM 2178 C C . ALA A 1 283 ? -0.870 14.208 -9.404 1.00 97.56 283 ALA A C 1
ATOM 2180 O O . ALA A 1 283 ? -0.995 14.057 -10.614 1.00 97.56 283 ALA A O 1
ATOM 2181 N N . GLU A 1 284 ? 0.115 13.647 -8.696 1.00 96.44 284 GLU A N 1
ATOM 2182 C CA . GLU A 1 284 ? 1.160 12.797 -9.288 1.00 96.44 284 GLU A CA 1
ATOM 2183 C C . GLU A 1 284 ? 0.558 11.560 -9.977 1.00 96.44 284 GLU A C 1
ATOM 2185 O O . GLU A 1 284 ? 0.905 11.237 -11.106 1.00 96.44 284 GLU A O 1
ATOM 2190 N N . SER A 1 285 ? -0.425 10.911 -9.346 1.00 97.62 285 SER A N 1
ATOM 2191 C CA . SER A 1 285 ? -1.116 9.755 -9.939 1.00 97.62 285 SER A CA 1
ATOM 2192 C C . SER A 1 285 ? -1.872 10.125 -11.216 1.00 97.62 285 SER A C 1
ATOM 2194 O O . SER A 1 285 ? -1.894 9.344 -12.159 1.00 97.62 285 SER A O 1
ATOM 2196 N N . SER A 1 286 ? -2.482 11.314 -11.262 1.00 97.69 286 SER A N 1
ATOM 2197 C CA . SER A 1 286 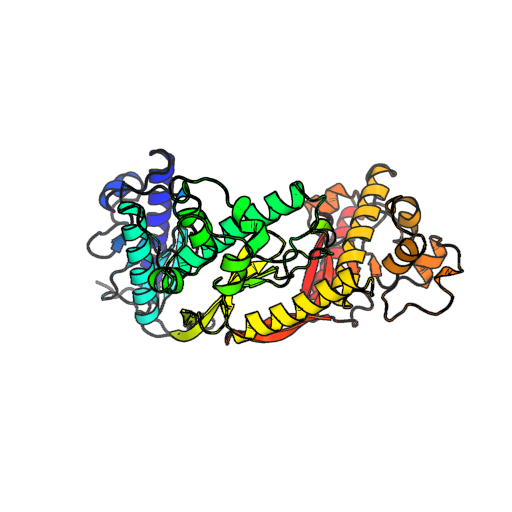? -3.192 11.790 -12.457 1.00 97.69 286 SER A CA 1
ATOM 2198 C C . SER A 1 286 ? -2.230 12.087 -13.609 1.00 97.69 286 SER A C 1
ATOM 2200 O O . SER A 1 286 ? -2.582 11.847 -14.755 1.00 97.69 286 SER A O 1
ATOM 2202 N N . GLU A 1 287 ? -1.026 12.584 -13.311 1.00 96.50 287 GLU A N 1
ATOM 2203 C CA . GLU A 1 287 ? 0.034 12.803 -14.304 1.00 96.50 287 GLU A CA 1
ATOM 2204 C C . GLU A 1 287 ? 0.491 11.476 -14.923 1.00 96.50 287 GLU A C 1
ATOM 2206 O O . GLU A 1 287 ? 0.523 11.352 -16.142 1.00 96.50 287 GLU A O 1
ATOM 2211 N N . VAL A 1 288 ? 0.742 10.455 -14.095 1.00 96.31 288 VAL A N 1
ATOM 2212 C CA . VAL A 1 288 ? 1.113 9.109 -14.570 1.00 96.31 288 VAL A CA 1
ATOM 2213 C C . VAL A 1 288 ? 0.008 8.489 -15.425 1.00 96.31 288 VAL A C 1
ATOM 2215 O O . VAL A 1 288 ? 0.277 7.985 -16.510 1.00 96.31 288 VAL A O 1
ATOM 2218 N N . LEU A 1 289 ? -1.239 8.525 -14.950 1.00 97.44 289 LEU A N 1
ATOM 2219 C CA . LEU A 1 289 ? -2.372 7.957 -15.684 1.00 97.44 289 LEU A CA 1
ATOM 2220 C C . LEU A 1 289 ? -2.633 8.716 -16.993 1.00 97.44 289 LEU A C 1
ATOM 2222 O O . LEU A 1 289 ? -2.953 8.084 -17.993 1.00 97.44 289 LEU A O 1
ATOM 2226 N N . GLY A 1 290 ? -2.461 10.041 -16.999 1.00 97.25 290 GLY A N 1
ATOM 2227 C CA . GLY A 1 290 ? -2.534 10.864 -18.207 1.00 97.25 290 GLY A CA 1
ATOM 2228 C C . GLY A 1 290 ? -1.455 10.498 -19.226 1.00 97.25 290 GLY A C 1
ATOM 2229 O O . GLY A 1 290 ? -1.783 10.267 -20.382 1.00 97.25 290 GLY A O 1
ATOM 2230 N N . ALA A 1 291 ? -0.202 10.336 -18.790 1.00 95.31 291 ALA A N 1
ATOM 2231 C CA . ALA A 1 291 ? 0.894 9.932 -19.672 1.00 95.31 291 ALA A CA 1
ATOM 2232 C C . ALA A 1 291 ? 0.629 8.575 -20.351 1.00 95.31 291 ALA A C 1
ATOM 2234 O O . ALA A 1 291 ? 0.834 8.444 -21.555 1.00 95.31 291 ALA A O 1
ATOM 2235 N N . ILE A 1 292 ? 0.087 7.596 -19.609 1.00 94.88 292 ILE A N 1
ATOM 2236 C CA . ILE A 1 292 ? -0.323 6.296 -20.173 1.00 94.88 292 ILE A CA 1
ATOM 2237 C C . ILE A 1 292 ? -1.399 6.481 -21.253 1.00 94.88 292 ILE A C 1
ATOM 2239 O O . ILE A 1 292 ? -1.295 5.896 -22.327 1.00 94.88 292 ILE A O 1
ATOM 2243 N N . VAL A 1 293 ? -2.420 7.298 -20.974 1.00 95.56 293 VAL A N 1
ATOM 2244 C CA . VAL A 1 293 ? -3.525 7.571 -21.908 1.00 95.56 293 VAL A CA 1
ATOM 2245 C C . VAL A 1 293 ? -3.034 8.244 -23.187 1.00 95.56 293 VAL A C 1
ATOM 2247 O O . VAL A 1 293 ? -3.380 7.822 -24.290 1.00 95.56 293 VAL A O 1
ATOM 2250 N N . ASP A 1 294 ? -2.223 9.286 -23.039 1.00 95.19 294 ASP A N 1
ATOM 2251 C CA . ASP A 1 294 ? -1.760 10.100 -24.158 1.00 95.19 294 ASP A CA 1
ATOM 2252 C C . ASP A 1 294 ? -0.629 9.409 -24.949 1.00 95.19 294 ASP A C 1
ATOM 2254 O O . ASP A 1 294 ? -0.260 9.860 -26.037 1.00 95.19 294 ASP A O 1
ATOM 2258 N N . GLY A 1 295 ? -0.092 8.295 -24.431 1.00 89.06 295 GLY A N 1
ATOM 2259 C CA . GLY A 1 295 ? 1.097 7.633 -24.968 1.00 89.06 295 GLY A CA 1
ATOM 2260 C C . GLY A 1 295 ? 2.346 8.513 -24.866 1.00 89.06 295 GLY A C 1
ATOM 2261 O O . GLY A 1 295 ? 3.270 8.373 -25.670 1.00 89.06 295 GLY A O 1
ATOM 2262 N N . GLU A 1 296 ? 2.347 9.458 -23.925 1.00 87.56 296 GLU A N 1
ATOM 2263 C CA . GLU A 1 296 ? 3.495 10.300 -23.609 1.00 87.56 296 GLU A CA 1
ATOM 2264 C C . GLU A 1 296 ? 4.468 9.535 -22.695 1.00 87.56 296 GLU A C 1
ATOM 2266 O O . GLU A 1 296 ? 4.101 8.559 -22.039 1.00 87.56 296 GLU A O 1
ATOM 2271 N N . GLY A 1 297 ? 5.734 9.963 -22.653 1.00 84.12 297 GLY A N 1
ATOM 2272 C CA . GLY A 1 297 ? 6.703 9.399 -21.707 1.00 84.12 297 GLY A CA 1
ATOM 2273 C C . GLY A 1 297 ? 6.227 9.586 -20.265 1.00 84.12 297 GLY A C 1
ATOM 2274 O O . GLY A 1 297 ? 5.637 10.622 -19.939 1.00 84.12 297 GLY A O 1
ATOM 2275 N N . LEU A 1 298 ? 6.462 8.595 -19.398 1.00 89.75 298 LEU A N 1
ATOM 2276 C CA . LEU A 1 298 ? 6.057 8.713 -17.999 1.00 89.75 298 LEU A CA 1
ATOM 2277 C C . LEU A 1 298 ? 6.910 9.788 -17.308 1.00 89.75 298 LEU A C 1
ATOM 2279 O O . LEU A 1 298 ? 7.994 10.145 -17.780 1.00 89.75 298 LEU A O 1
ATOM 2283 N N . PRO A 1 299 ? 6.482 10.299 -16.140 1.00 90.62 299 PRO A N 1
ATOM 2284 C CA . PRO A 1 299 ? 7.364 11.138 -15.345 1.00 90.62 299 PRO A CA 1
ATOM 2285 C C . PRO A 1 299 ? 8.664 10.382 -15.034 1.00 90.62 299 PRO A C 1
ATOM 2287 O O . PRO A 1 299 ? 8.613 9.198 -14.701 1.00 90.62 299 PRO A O 1
ATOM 2290 N N . ASP A 1 300 ? 9.808 11.075 -15.084 1.00 88.88 300 ASP A N 1
ATOM 2291 C CA . ASP A 1 300 ? 11.159 10.482 -15.047 1.00 88.88 300 ASP A CA 1
ATOM 2292 C C . ASP A 1 300 ? 11.354 9.387 -13.975 1.00 88.88 300 ASP A C 1
ATOM 2294 O O . ASP A 1 300 ? 12.029 8.387 -14.212 1.00 88.88 300 ASP A O 1
ATOM 2298 N N . TYR A 1 301 ? 10.754 9.556 -12.789 1.00 90.81 301 TYR A N 1
ATOM 2299 C CA . TYR A 1 301 ? 10.788 8.553 -11.718 1.00 90.81 301 TYR A CA 1
ATOM 2300 C C . TYR A 1 301 ? 10.162 7.214 -12.138 1.00 90.81 301 TYR A C 1
ATOM 2302 O O . TYR A 1 301 ? 10.726 6.155 -11.866 1.00 90.81 301 TYR A O 1
ATOM 2310 N N . TYR A 1 302 ? 8.989 7.257 -12.769 1.00 92.12 302 TYR A N 1
ATOM 2311 C CA . TYR A 1 302 ? 8.245 6.073 -13.187 1.00 92.12 302 TYR A CA 1
ATOM 2312 C C . TYR A 1 302 ? 8.904 5.411 -14.397 1.00 92.12 302 TYR A C 1
ATOM 2314 O O . TYR A 1 302 ? 9.009 4.189 -14.405 1.00 92.12 302 TYR A O 1
ATOM 2322 N N . ASP A 1 303 ? 9.444 6.184 -15.342 1.00 90.81 303 ASP A N 1
ATOM 2323 C CA . ASP A 1 303 ? 10.236 5.629 -16.451 1.00 90.81 303 ASP A CA 1
ATOM 2324 C C . ASP A 1 303 ? 11.483 4.897 -15.934 1.00 90.81 303 ASP A C 1
ATOM 2326 O O . ASP A 1 303 ? 11.692 3.721 -16.231 1.00 90.81 303 ASP A O 1
ATOM 2330 N N . ALA A 1 304 ? 12.254 5.519 -15.038 1.00 91.62 304 ALA A N 1
ATOM 2331 C CA . ALA A 1 304 ? 13.404 4.858 -14.423 1.00 91.62 304 ALA A CA 1
ATOM 2332 C C . ALA A 1 304 ? 13.009 3.599 -13.624 1.00 91.62 304 ALA A C 1
ATOM 2334 O O . ALA A 1 304 ? 13.761 2.622 -13.571 1.00 91.62 304 ALA A O 1
ATOM 2335 N N . PHE A 1 305 ? 11.829 3.593 -12.996 1.00 92.56 305 PHE A N 1
ATOM 2336 C CA . PHE A 1 305 ? 11.306 2.419 -12.299 1.00 92.56 305 PHE A CA 1
ATOM 2337 C C . PHE A 1 305 ? 10.957 1.284 -13.272 1.00 92.56 305 PHE A C 1
ATOM 2339 O O . PHE A 1 305 ? 11.288 0.126 -12.998 1.00 92.56 305 PHE A O 1
ATOM 2346 N N . HIS A 1 306 ? 10.323 1.605 -14.404 1.00 92.38 306 HIS A N 1
ATOM 2347 C CA . HIS A 1 306 ? 10.033 0.665 -15.488 1.00 92.38 306 HIS A CA 1
ATOM 2348 C C . HIS A 1 306 ? 11.321 0.035 -16.021 1.00 92.38 306 HIS A C 1
ATOM 2350 O O . HIS A 1 306 ? 11.472 -1.191 -16.007 1.00 92.38 306 HIS A O 1
ATOM 2356 N N . ASP A 1 307 ? 12.281 0.871 -16.403 1.00 93.50 307 ASP A N 1
ATOM 2357 C CA . ASP A 1 307 ? 13.537 0.449 -17.012 1.00 93.50 307 ASP A CA 1
ATOM 2358 C C . ASP A 1 307 ? 14.322 -0.488 -16.097 1.00 93.50 307 ASP A C 1
ATOM 2360 O O . ASP A 1 307 ? 14.750 -1.568 -16.508 1.00 93.50 307 ASP A O 1
ATOM 2364 N N . LEU A 1 308 ? 14.438 -0.143 -14.811 1.00 94.12 308 LEU A N 1
ATOM 2365 C CA . LEU A 1 308 ? 15.105 -0.993 -13.827 1.00 94.12 308 LEU A CA 1
ATOM 2366 C C . LEU A 1 308 ? 14.436 -2.368 -13.687 1.00 94.12 308 LEU A C 1
ATOM 2368 O O . LEU A 1 308 ? 15.140 -3.365 -13.484 1.00 94.12 308 LEU A O 1
ATOM 2372 N N . ARG A 1 309 ? 13.103 -2.464 -13.810 1.00 93.62 309 ARG A N 1
ATOM 2373 C CA . ARG A 1 309 ? 12.393 -3.757 -13.798 1.00 93.62 309 ARG A CA 1
ATOM 2374 C C . ARG A 1 309 ? 12.698 -4.568 -15.052 1.00 93.62 309 ARG A C 1
ATOM 2376 O O . ARG A 1 309 ? 13.018 -5.753 -14.921 1.00 93.62 309 ARG A O 1
ATOM 2383 N N . VAL A 1 310 ? 12.645 -3.942 -16.229 1.00 94.56 310 VAL A N 1
ATOM 2384 C CA . VAL A 1 310 ? 12.977 -4.590 -17.508 1.00 94.56 310 VAL A CA 1
ATOM 2385 C C . VAL A 1 310 ? 14.412 -5.111 -17.484 1.00 94.56 310 VAL A C 1
ATOM 2387 O O . VAL A 1 310 ? 14.643 -6.299 -17.719 1.00 94.56 310 VAL A O 1
ATOM 2390 N N . LEU A 1 311 ? 15.370 -4.260 -17.115 1.00 96.19 311 LEU A N 1
ATOM 2391 C CA . LEU A 1 311 ? 16.786 -4.612 -17.054 1.00 96.19 311 LEU A CA 1
ATOM 2392 C C . LEU A 1 311 ? 17.066 -5.713 -16.027 1.00 96.19 311 LEU A C 1
ATOM 2394 O O . LEU A 1 311 ? 17.828 -6.637 -16.304 1.00 96.19 311 LEU A O 1
ATOM 2398 N N . THR A 1 312 ? 16.421 -5.683 -14.860 1.00 95.81 312 THR A N 1
ATOM 2399 C CA . THR A 1 312 ? 16.586 -6.752 -13.860 1.00 95.81 312 THR A CA 1
ATOM 2400 C C . THR A 1 312 ? 16.015 -8.084 -14.349 1.00 95.81 312 THR A C 1
ATOM 2402 O O . THR A 1 312 ? 16.610 -9.137 -14.102 1.00 95.81 312 THR A O 1
ATOM 2405 N N . GLY A 1 313 ? 14.892 -8.050 -15.074 1.00 96.25 313 GLY A N 1
ATOM 2406 C CA . GLY A 1 313 ? 14.344 -9.218 -15.762 1.00 96.25 313 GLY A CA 1
ATOM 2407 C C . GLY A 1 313 ? 15.303 -9.770 -16.819 1.00 96.25 313 GLY A C 1
ATOM 2408 O O . GLY A 1 313 ? 15.539 -10.978 -16.856 1.00 96.25 313 GLY A O 1
ATOM 2409 N N . ALA A 1 314 ? 15.922 -8.893 -17.611 1.00 97.62 314 ALA A N 1
ATOM 2410 C CA . ALA A 1 314 ? 16.909 -9.270 -18.620 1.00 97.62 314 ALA A CA 1
ATOM 2411 C C . ALA A 1 314 ? 18.180 -9.875 -18.000 1.00 97.62 314 ALA A C 1
ATOM 2413 O O . ALA A 1 314 ? 18.661 -10.896 -18.480 1.00 97.62 314 ALA A O 1
ATOM 2414 N N . ILE A 1 315 ? 18.676 -9.335 -16.879 1.00 97.81 315 ILE A N 1
ATOM 2415 C CA . ILE A 1 315 ? 19.802 -9.919 -16.121 1.00 97.81 315 ILE A CA 1
ATOM 2416 C C . ILE A 1 315 ? 19.461 -11.332 -15.633 1.00 97.81 315 ILE A C 1
ATOM 2418 O O . ILE A 1 315 ? 20.291 -12.238 -15.722 1.00 97.81 315 ILE A O 1
ATOM 2422 N N . LYS A 1 316 ? 18.236 -11.542 -15.134 1.00 97.62 316 LYS A N 1
ATOM 2423 C CA . LYS A 1 316 ? 17.775 -12.870 -14.713 1.00 97.62 316 LYS A CA 1
ATOM 2424 C C . LYS A 1 316 ? 17.737 -13.847 -15.890 1.00 97.62 316 LYS A C 1
ATOM 2426 O O . LYS A 1 316 ? 18.289 -14.939 -15.780 1.00 97.62 316 LYS A O 1
ATOM 2431 N N . ARG A 1 317 ? 17.118 -13.451 -17.010 1.00 97.69 317 ARG A N 1
ATOM 2432 C CA . ARG A 1 317 ? 17.029 -14.276 -18.227 1.00 97.69 317 ARG A CA 1
ATOM 2433 C C . ARG A 1 317 ? 18.415 -14.575 -18.799 1.00 97.69 317 ARG A C 1
ATOM 2435 O O . ARG A 1 317 ? 18.672 -15.709 -19.183 1.00 97.69 317 ARG A O 1
ATOM 2442 N N . TYR A 1 318 ? 19.327 -13.603 -18.790 1.00 98.25 318 TYR A N 1
ATOM 2443 C CA . TYR A 1 318 ? 20.729 -13.814 -19.147 1.00 98.25 318 TYR A CA 1
ATOM 2444 C C . TYR A 1 318 ? 21.350 -14.915 -18.279 1.00 98.25 318 TYR A C 1
ATOM 2446 O O . TYR A 1 318 ? 21.897 -15.878 -18.808 1.00 98.25 318 TYR A O 1
ATOM 2454 N N . ALA A 1 319 ? 21.215 -14.828 -16.953 1.00 98.00 319 ALA A N 1
ATOM 2455 C CA . ALA A 1 319 ? 21.773 -15.839 -16.059 1.00 98.00 319 ALA A CA 1
ATOM 2456 C C . ALA A 1 319 ? 21.192 -17.237 -16.329 1.00 98.00 319 ALA A C 1
ATOM 2458 O O . ALA A 1 319 ? 21.930 -18.217 -16.341 1.00 98.00 319 ALA A O 1
ATOM 2459 N N . GLU A 1 320 ? 19.893 -17.344 -16.617 1.00 97.88 320 GLU A N 1
ATOM 2460 C CA . GLU A 1 320 ? 19.255 -18.609 -17.013 1.00 97.88 320 GLU A CA 1
ATOM 2461 C C . GLU A 1 320 ? 19.848 -19.197 -18.309 1.00 97.88 320 GLU A C 1
ATOM 2463 O O . GLU A 1 320 ? 19.964 -20.417 -18.427 1.00 97.88 320 GLU A O 1
ATOM 2468 N N . LEU A 1 321 ? 20.265 -18.347 -19.254 1.00 97.94 321 LEU A N 1
ATOM 2469 C CA . LEU A 1 321 ? 20.910 -18.745 -20.512 1.00 97.94 321 LEU A CA 1
ATOM 2470 C C . LEU A 1 321 ? 22.411 -19.054 -20.366 1.00 97.94 321 LEU A C 1
ATOM 2472 O O . LEU A 1 321 ? 22.990 -19.687 -21.250 1.00 97.94 321 LEU A O 1
ATOM 2476 N N . HIS A 1 322 ? 23.034 -18.634 -19.263 1.00 98.12 322 HIS A N 1
ATOM 2477 C CA . HIS A 1 322 ? 24.481 -18.697 -19.038 1.00 98.12 322 HIS A CA 1
ATOM 2478 C C . HIS A 1 322 ? 24.846 -19.427 -17.738 1.00 98.12 322 HIS A C 1
ATOM 2480 O O . HIS A 1 322 ? 25.643 -18.946 -16.932 1.00 98.12 322 HIS A O 1
ATOM 2486 N N . ASP A 1 323 ? 24.262 -20.611 -17.534 1.00 98.00 323 ASP A N 1
ATOM 2487 C CA . ASP A 1 323 ? 24.579 -21.524 -16.423 1.00 98.00 323 ASP A CA 1
ATOM 2488 C C . ASP A 1 323 ? 24.465 -20.877 -15.025 1.00 98.00 323 ASP A C 1
ATOM 2490 O O . ASP A 1 323 ? 25.192 -21.218 -14.088 1.00 98.00 323 ASP A O 1
ATOM 2494 N N . GLY A 1 324 ? 23.543 -19.924 -14.880 1.00 97.69 324 GLY A N 1
ATOM 2495 C CA . GLY A 1 324 ? 23.259 -19.195 -13.645 1.00 97.69 324 GLY A CA 1
ATOM 2496 C C . GLY A 1 324 ? 24.204 -18.027 -13.348 1.00 97.69 324 GLY A C 1
ATOM 2497 O O . GLY A 1 324 ? 24.008 -17.345 -12.338 1.00 97.69 324 GLY A O 1
ATOM 2498 N N . PHE A 1 325 ? 25.202 -17.763 -14.194 1.00 98.38 325 PHE A N 1
ATOM 2499 C CA . PHE A 1 325 ? 26.171 -16.690 -13.979 1.00 98.38 325 PHE A CA 1
ATOM 2500 C C . PHE A 1 325 ? 25.656 -15.324 -14.434 1.00 98.38 325 PHE A C 1
ATOM 2502 O O . PHE A 1 325 ? 24.939 -15.187 -15.423 1.00 98.38 325 PHE A O 1
ATOM 2509 N N . LEU A 1 326 ? 26.048 -14.293 -13.693 1.00 98.19 326 LEU A N 1
ATOM 2510 C CA . LEU A 1 326 ? 25.748 -12.906 -14.022 1.00 98.19 326 LEU A CA 1
ATOM 2511 C C . LEU A 1 326 ? 26.439 -12.440 -15.321 1.00 98.19 326 LEU A C 1
ATOM 2513 O O . LEU A 1 326 ? 27.489 -12.971 -15.687 1.00 98.19 326 LEU A O 1
ATOM 2517 N N . PRO A 1 327 ? 25.902 -11.415 -16.009 1.00 97.69 327 PRO A N 1
ATOM 2518 C CA . PRO A 1 327 ? 26.597 -10.786 -17.129 1.00 97.69 327 PRO A CA 1
ATOM 2519 C C . PRO A 1 327 ? 27.860 -10.053 -16.662 1.00 97.69 327 PRO A C 1
ATOM 2521 O O . PRO A 1 327 ? 27.945 -9.610 -15.511 1.00 97.69 327 PRO A O 1
ATOM 2524 N N . ALA A 1 328 ? 28.847 -9.915 -17.551 1.00 96.50 328 ALA A N 1
ATOM 2525 C CA . ALA A 1 328 ? 30.073 -9.175 -17.248 1.00 96.50 328 ALA A CA 1
ATOM 2526 C C . ALA A 1 328 ? 29.843 -7.658 -17.312 1.00 96.50 328 ALA A C 1
ATOM 2528 O O . ALA A 1 328 ? 30.426 -6.897 -16.539 1.00 96.50 328 ALA A O 1
ATOM 2529 N N . HIS A 1 329 ? 28.944 -7.238 -18.197 1.00 96.06 329 HIS A N 1
ATOM 2530 C CA . HIS A 1 329 ? 28.552 -5.857 -18.444 1.00 96.06 329 HIS A CA 1
ATOM 2531 C C . HIS A 1 329 ? 27.046 -5.835 -18.695 1.00 96.06 329 HIS A C 1
ATOM 2533 O O . HIS A 1 329 ? 26.481 -6.801 -19.202 1.00 96.06 329 HIS A O 1
ATOM 2539 N N . LEU A 1 330 ? 26.382 -4.714 -18.412 1.00 95.81 330 LEU A N 1
ATOM 2540 C CA . LEU A 1 330 ? 24.943 -4.620 -18.658 1.00 95.81 330 LEU A CA 1
ATOM 2541 C C . LEU A 1 330 ? 24.586 -4.807 -20.143 1.00 95.81 330 LEU A C 1
ATOM 2543 O O . LEU A 1 330 ? 23.546 -5.376 -20.438 1.00 95.81 330 LEU A O 1
ATOM 2547 N N . GLY A 1 331 ? 25.463 -4.409 -21.070 1.00 96.88 331 GLY A N 1
ATOM 2548 C CA . GLY A 1 331 ? 25.264 -4.615 -22.508 1.00 96.88 331 GLY A CA 1
ATOM 2549 C C . GLY A 1 331 ? 25.123 -6.080 -22.932 1.00 96.88 331 GLY A C 1
ATOM 2550 O O . GLY A 1 331 ? 24.528 -6.356 -23.970 1.00 96.88 331 GLY A O 1
ATOM 2551 N N . ASP A 1 332 ? 25.580 -7.035 -22.118 1.00 97.69 332 ASP A N 1
ATOM 2552 C CA . ASP A 1 332 ? 25.458 -8.462 -22.435 1.00 97.69 332 ASP A CA 1
ATOM 2553 C C . ASP A 1 332 ? 24.001 -8.958 -22.352 1.00 97.69 332 ASP A C 1
ATOM 2555 O O . ASP A 1 332 ? 23.685 -10.032 -22.855 1.00 97.69 332 ASP A O 1
ATOM 2559 N N . VAL A 1 333 ? 23.091 -8.181 -21.745 1.00 97.62 333 VAL A N 1
ATOM 2560 C CA . VAL A 1 333 ? 21.676 -8.566 -21.586 1.00 97.62 333 VAL A CA 1
ATOM 2561 C C . VAL A 1 333 ? 20.784 -8.133 -22.749 1.00 97.62 333 VAL A C 1
ATOM 2563 O O . VAL A 1 333 ? 19.587 -8.405 -22.706 1.00 97.62 333 VAL A O 1
ATOM 2566 N N . VAL A 1 334 ? 21.325 -7.482 -23.788 1.00 97.31 334 VAL A N 1
ATOM 2567 C CA . VAL A 1 334 ? 20.543 -6.999 -24.946 1.00 97.31 334 VAL A CA 1
ATOM 2568 C C . VAL A 1 334 ? 19.727 -8.130 -25.584 1.00 97.31 334 VAL A C 1
ATOM 2570 O O . VAL A 1 334 ? 18.528 -7.973 -25.825 1.00 97.31 334 VAL A O 1
ATOM 2573 N N . ASP A 1 335 ? 20.333 -9.303 -25.769 1.00 96.56 335 ASP A N 1
ATOM 2574 C CA . ASP A 1 335 ? 19.663 -10.484 -26.337 1.00 96.56 335 ASP A CA 1
ATOM 2575 C C . ASP A 1 335 ? 18.727 -11.191 -25.337 1.00 96.56 335 ASP A C 1
ATOM 2577 O O . ASP A 1 335 ? 17.938 -12.058 -25.713 1.00 96.56 335 ASP A O 1
ATOM 2581 N N . ALA A 1 336 ? 18.795 -10.817 -24.057 1.00 97.50 336 ALA A N 1
ATOM 2582 C CA . ALA A 1 336 ? 17.940 -11.320 -22.987 1.00 97.50 336 ALA A CA 1
ATOM 2583 C C . ALA A 1 336 ? 16.769 -10.375 -22.651 1.00 97.50 336 ALA A C 1
ATOM 2585 O O . ALA A 1 336 ? 15.975 -10.686 -21.759 1.00 97.50 336 ALA A O 1
ATOM 2586 N N . LEU A 1 337 ? 16.638 -9.238 -23.345 1.00 97.31 337 LEU A N 1
ATOM 2587 C CA . LEU A 1 337 ? 15.463 -8.372 -23.232 1.00 97.31 337 LEU A CA 1
ATOM 2588 C C . LEU A 1 337 ? 14.186 -9.099 -23.696 1.00 97.31 337 LEU A C 1
ATOM 2590 O O . LEU A 1 337 ? 14.266 -9.970 -24.566 1.00 97.31 337 LEU A O 1
ATOM 2594 N N . PRO A 1 338 ? 13.002 -8.741 -23.162 1.00 96.06 338 PRO A N 1
ATOM 2595 C CA . PRO A 1 338 ? 11.736 -9.278 -23.648 1.00 96.06 338 PRO A CA 1
ATOM 2596 C C . PRO A 1 338 ? 11.543 -9.038 -25.155 1.00 96.06 338 PRO A C 1
ATOM 2598 O O . PRO A 1 338 ? 11.925 -8.000 -25.704 1.00 96.06 338 PRO A O 1
ATOM 2601 N N . ASP A 1 339 ? 10.981 -10.043 -25.827 1.00 95.06 339 ASP A N 1
ATOM 2602 C CA . ASP A 1 339 ? 10.849 -10.089 -27.289 1.00 95.06 339 ASP A CA 1
ATOM 2603 C C . ASP A 1 339 ? 9.686 -9.217 -27.806 1.00 95.06 339 ASP A C 1
ATOM 2605 O O . ASP A 1 339 ? 9.608 -8.915 -28.995 1.00 95.06 339 ASP A O 1
ATOM 2609 N N . ASP A 1 340 ? 8.784 -8.816 -26.911 1.00 93.56 340 ASP A N 1
ATOM 2610 C CA . ASP A 1 340 ? 7.609 -7.977 -27.149 1.00 93.56 340 ASP A CA 1
ATOM 2611 C C . ASP A 1 340 ? 7.883 -6.471 -27.003 1.00 93.56 340 ASP A C 1
ATOM 2613 O O . ASP A 1 340 ? 7.026 -5.657 -27.349 1.00 93.56 340 ASP A O 1
ATOM 2617 N N . LEU A 1 341 ? 9.082 -6.079 -26.557 1.00 92.31 341 LEU A N 1
ATOM 2618 C CA . LEU A 1 341 ? 9.472 -4.671 -26.517 1.00 92.31 341 LEU A CA 1
ATOM 2619 C C . LEU A 1 341 ? 9.646 -4.102 -27.927 1.00 92.31 341 LEU A C 1
ATOM 2621 O O . LEU A 1 341 ? 10.302 -4.695 -28.789 1.00 92.31 341 LEU A O 1
ATOM 2625 N N . SER A 1 342 ? 9.133 -2.889 -28.135 1.00 91.06 342 SER A N 1
ATOM 2626 C CA . SER A 1 342 ? 9.395 -2.134 -29.360 1.00 91.06 342 SER A CA 1
ATOM 2627 C C . SER A 1 342 ? 10.895 -1.834 -29.512 1.00 91.06 342 SER A C 1
ATOM 2629 O O . SER A 1 342 ? 11.632 -1.771 -28.527 1.00 91.06 342 SER A O 1
ATOM 2631 N N . ALA A 1 343 ? 11.368 -1.616 -30.743 1.00 89.88 343 ALA A N 1
ATOM 2632 C CA . ALA A 1 343 ? 12.770 -1.259 -30.983 1.00 89.88 343 ALA A CA 1
ATOM 2633 C C . ALA A 1 343 ? 13.185 0.019 -30.233 1.00 89.88 343 ALA A C 1
ATOM 2635 O O . ALA A 1 343 ? 14.308 0.105 -29.739 1.00 89.88 343 ALA A O 1
ATOM 2636 N N . GLU A 1 344 ? 12.266 0.977 -30.112 1.00 89.19 344 GLU A N 1
ATOM 2637 C CA . GLU A 1 344 ? 12.456 2.203 -29.341 1.00 89.19 344 GLU A CA 1
ATOM 2638 C C . GLU A 1 344 ? 12.610 1.904 -27.849 1.00 89.19 344 GLU A C 1
ATOM 2640 O O . GLU A 1 344 ? 13.621 2.275 -27.253 1.00 89.19 344 GLU A O 1
ATOM 2645 N N . THR A 1 345 ? 11.688 1.125 -27.279 1.00 90.00 345 THR A N 1
ATOM 2646 C CA . THR A 1 345 ? 11.738 0.722 -25.867 1.00 90.00 345 THR A CA 1
ATOM 2647 C C . THR A 1 345 ? 13.012 -0.057 -25.546 1.00 90.00 345 THR A C 1
ATOM 2649 O O . THR A 1 345 ? 13.611 0.135 -24.495 1.00 90.00 345 THR A O 1
ATOM 2652 N N . ARG A 1 346 ? 13.487 -0.914 -26.460 1.00 93.50 346 ARG A N 1
ATOM 2653 C CA . ARG A 1 346 ? 14.742 -1.661 -26.270 1.00 93.50 346 ARG A CA 1
ATOM 2654 C C . ARG A 1 346 ? 15.964 -0.747 -26.124 1.00 93.50 346 ARG A C 1
ATOM 2656 O O . ARG A 1 346 ? 16.886 -1.121 -25.408 1.00 93.50 346 ARG A O 1
ATOM 2663 N N . HIS A 1 347 ? 15.982 0.419 -26.772 1.00 91.88 347 HIS A N 1
ATOM 2664 C CA . HIS A 1 347 ? 17.051 1.408 -26.589 1.00 91.88 347 HIS A CA 1
ATOM 2665 C C . HIS A 1 347 ? 16.833 2.241 -25.326 1.00 91.88 347 HIS A C 1
ATOM 2667 O O . HIS A 1 347 ? 17.770 2.425 -24.545 1.00 91.88 347 HIS A O 1
ATOM 2673 N N . SER A 1 348 ? 15.606 2.731 -25.120 1.00 90.38 348 SER A N 1
ATOM 2674 C CA . SER A 1 348 ? 15.301 3.654 -24.025 1.00 90.38 348 SER A CA 1
ATOM 2675 C C . SER A 1 348 ? 15.521 3.021 -22.654 1.00 90.38 348 SER A C 1
ATOM 2677 O O . SER A 1 348 ? 16.010 3.696 -21.763 1.00 90.38 348 SER A O 1
ATOM 2679 N N . VAL A 1 349 ? 15.310 1.708 -22.492 1.00 93.31 349 VAL A N 1
ATOM 2680 C CA . VAL A 1 349 ? 15.525 1.049 -21.189 1.00 93.31 349 VAL A CA 1
ATOM 2681 C C . VAL A 1 349 ? 16.966 1.125 -20.680 1.00 93.31 349 VAL A C 1
ATOM 2683 O O . VAL A 1 349 ? 17.197 0.889 -19.500 1.00 93.31 349 VAL A O 1
ATOM 2686 N N . PHE A 1 350 ? 17.951 1.448 -21.528 1.00 93.69 350 PHE A N 1
ATOM 2687 C CA . PHE A 1 350 ? 19.339 1.661 -21.103 1.00 93.69 350 PHE A CA 1
ATOM 2688 C C . PHE A 1 350 ? 19.696 3.135 -20.890 1.00 93.69 350 PHE A C 1
ATOM 2690 O O . PHE A 1 350 ? 20.751 3.412 -20.318 1.00 93.69 350 PHE A O 1
ATOM 2697 N N . VAL A 1 351 ? 18.868 4.082 -21.335 1.00 89.81 351 VAL A N 1
ATOM 2698 C CA . VAL A 1 351 ? 19.201 5.510 -21.358 1.00 89.81 351 VAL A CA 1
ATOM 2699 C C . VAL A 1 351 ? 18.022 6.339 -20.873 1.00 89.81 351 VAL A C 1
ATOM 2701 O O . VAL A 1 351 ? 16.951 6.324 -21.460 1.00 89.81 351 VAL A O 1
ATOM 2704 N N . THR A 1 352 ? 18.254 7.157 -19.850 1.00 82.94 352 THR A N 1
ATOM 2705 C CA . THR A 1 352 ? 17.222 8.067 -19.331 1.00 82.94 352 THR A CA 1
ATOM 2706 C C . THR A 1 352 ? 16.712 9.037 -20.387 1.00 82.94 352 THR A C 1
ATOM 2708 O O . THR A 1 352 ? 17.485 9.504 -21.227 1.00 82.94 352 THR A O 1
ATOM 2711 N N . ASN A 1 353 ? 15.455 9.469 -20.262 1.00 79.81 353 ASN A N 1
ATOM 2712 C CA . ASN A 1 353 ? 14.882 10.524 -21.107 1.00 79.81 353 ASN A CA 1
ATOM 2713 C C . ASN A 1 353 ? 15.763 11.782 -21.174 1.00 79.81 353 ASN A C 1
ATOM 2715 O O . ASN A 1 353 ? 15.889 12.404 -22.225 1.00 79.81 353 ASN A O 1
ATOM 2719 N N . GLN A 1 354 ? 16.436 12.132 -20.073 1.00 76.25 354 GLN A N 1
ATOM 2720 C CA . GLN A 1 354 ? 17.348 13.279 -20.012 1.00 76.25 354 GLN A CA 1
ATOM 2721 C C . GLN A 1 354 ? 18.631 13.089 -20.840 1.00 76.25 354 GLN A C 1
ATOM 2723 O O . GLN A 1 354 ? 19.243 14.069 -21.271 1.00 76.25 354 GLN A O 1
ATOM 2728 N N . MET A 1 355 ? 19.063 11.842 -21.047 1.00 79.19 355 MET A N 1
ATOM 2729 C CA . MET A 1 355 ? 20.259 11.487 -21.814 1.00 79.19 355 MET A CA 1
ATOM 2730 C C . MET A 1 355 ? 19.955 11.042 -23.250 1.00 79.19 355 MET A C 1
ATOM 2732 O O . MET A 1 355 ? 20.886 10.991 -24.059 1.00 79.19 355 MET A O 1
ATOM 2736 N N . MET A 1 356 ? 18.690 10.770 -23.585 1.00 80.31 356 MET A N 1
ATOM 2737 C CA . MET A 1 356 ? 18.256 10.430 -24.939 1.00 80.31 356 MET A CA 1
ATOM 2738 C C . MET A 1 356 ? 18.553 11.578 -25.912 1.00 80.31 356 MET A C 1
ATOM 2740 O O . MET A 1 356 ? 18.111 12.716 -25.737 1.00 80.31 356 MET A O 1
ATOM 2744 N N . ARG A 1 357 ? 19.329 11.287 -26.963 1.00 78.06 357 ARG A N 1
ATOM 2745 C CA . ARG A 1 357 ? 19.681 12.256 -28.012 1.00 78.06 357 ARG A CA 1
ATOM 2746 C C . ARG A 1 357 ? 18.942 11.940 -29.310 1.00 78.06 357 ARG A C 1
ATOM 2748 O O . ARG A 1 357 ? 18.718 10.765 -29.608 1.00 78.06 357 ARG A O 1
ATOM 2755 N N . PRO A 1 358 ? 18.637 12.957 -30.140 1.00 80.25 358 PRO A N 1
ATOM 2756 C CA . PRO A 1 358 ? 18.164 12.714 -31.497 1.00 80.25 358 PRO A CA 1
ATOM 2757 C C . PRO A 1 358 ? 19.134 11.792 -32.249 1.00 80.25 358 PRO A C 1
ATOM 2759 O O . PRO A 1 358 ? 20.334 12.064 -32.274 1.00 80.25 358 PRO A O 1
ATOM 2762 N N . GLY A 1 359 ? 18.610 10.723 -32.850 1.00 77.88 359 GLY A N 1
ATOM 2763 C CA . GLY A 1 359 ? 19.383 9.752 -33.631 1.00 77.88 359 GLY A CA 1
ATOM 2764 C C . GLY A 1 359 ? 19.804 8.479 -32.887 1.00 77.88 359 GLY A C 1
ATOM 2765 O O . GLY A 1 359 ? 20.204 7.534 -33.551 1.00 77.88 359 GLY A O 1
ATOM 2766 N N . PHE A 1 360 ? 19.653 8.386 -31.556 1.00 80.56 360 PHE A N 1
ATOM 2767 C CA . PHE A 1 360 ? 19.985 7.150 -30.816 1.00 80.56 360 PHE A CA 1
ATOM 2768 C C . PHE A 1 360 ? 19.231 5.921 -31.333 1.00 80.56 360 PHE A C 1
ATOM 2770 O O . PHE A 1 360 ? 19.792 4.839 -31.405 1.00 80.56 360 PHE A O 1
ATOM 2777 N N . LEU A 1 361 ? 17.980 6.107 -31.754 1.00 79.25 361 LEU A N 1
ATOM 2778 C CA . LEU A 1 361 ? 17.137 5.037 -32.291 1.00 79.25 361 LEU A CA 1
ATOM 2779 C C . LEU A 1 361 ? 17.520 4.597 -33.716 1.00 79.25 361 LEU A C 1
ATOM 2781 O O . LEU A 1 361 ? 16.963 3.624 -34.220 1.00 79.25 361 LEU A O 1
ATOM 2785 N N . GLU A 1 362 ? 18.410 5.331 -34.392 1.00 81.94 362 GLU A N 1
ATOM 2786 C CA . GLU A 1 362 ? 18.911 4.982 -35.730 1.00 81.94 362 GLU A CA 1
ATOM 2787 C C . GLU A 1 362 ? 20.150 4.073 -35.665 1.00 81.94 362 GLU A C 1
ATOM 2789 O O . GLU A 1 362 ? 20.525 3.467 -36.672 1.00 81.94 362 GLU A O 1
ATOM 2794 N N . GLU A 1 363 ? 20.789 3.985 -34.497 1.00 85.31 363 GLU A N 1
ATOM 2795 C CA . GLU A 1 363 ? 21.949 3.135 -34.248 1.00 85.31 363 GLU A CA 1
ATOM 2796 C C . GLU A 1 363 ? 21.511 1.696 -33.924 1.00 85.31 363 GLU A C 1
ATOM 2798 O O . GLU A 1 363 ? 20.377 1.432 -33.529 1.00 85.31 363 GLU A O 1
ATOM 2803 N N . GLU A 1 364 ? 22.398 0.725 -34.143 1.00 92.06 364 GLU A N 1
ATOM 2804 C CA . GLU A 1 364 ? 22.127 -0.665 -33.771 1.00 92.06 364 GLU A CA 1
ATOM 2805 C C . GLU A 1 364 ? 22.385 -0.857 -32.271 1.00 92.06 364 GLU A C 1
ATOM 2807 O O . GLU A 1 364 ? 23.495 -0.611 -31.788 1.00 92.06 364 GLU A O 1
ATOM 2812 N N . LEU A 1 365 ? 21.380 -1.349 -31.540 1.00 94.12 365 LEU A N 1
ATOM 2813 C CA . LEU A 1 365 ? 21.524 -1.704 -30.132 1.00 94.12 365 LEU A CA 1
ATOM 2814 C C . LEU A 1 365 ? 22.478 -2.894 -29.974 1.00 94.12 365 LEU A C 1
ATOM 2816 O O . LEU A 1 365 ? 22.097 -4.047 -30.169 1.00 94.12 365 LEU A O 1
ATOM 2820 N N . THR A 1 366 ? 23.714 -2.608 -29.580 1.00 95.88 366 THR A N 1
ATOM 2821 C CA . THR A 1 366 ? 24.761 -3.604 -29.320 1.00 95.88 366 THR A CA 1
ATOM 2822 C C . THR A 1 366 ? 25.257 -3.516 -27.876 1.00 95.88 366 THR A C 1
ATOM 2824 O O . THR A 1 366 ? 25.027 -2.522 -27.187 1.00 95.88 366 THR A O 1
ATOM 2827 N N . SER A 1 367 ? 25.984 -4.536 -27.404 1.00 95.62 367 SER A N 1
ATOM 2828 C CA . SER A 1 367 ? 26.622 -4.484 -26.075 1.00 95.62 367 SER A CA 1
ATOM 2829 C C . SER A 1 367 ? 27.602 -3.301 -25.948 1.00 95.62 367 SER A C 1
ATOM 2831 O O . SER A 1 367 ? 27.642 -2.644 -24.908 1.00 95.62 367 SER A O 1
ATOM 2833 N N . GLU A 1 368 ? 28.329 -2.968 -27.024 1.00 95.00 368 GLU A N 1
ATOM 2834 C CA . GLU A 1 368 ? 29.232 -1.805 -27.085 1.00 95.00 368 GLU A CA 1
ATOM 2835 C C . GLU A 1 368 ? 28.459 -0.485 -26.985 1.00 95.00 368 GLU A C 1
ATOM 2837 O O . GLU A 1 368 ? 28.812 0.373 -26.179 1.00 95.00 368 GLU A O 1
ATOM 2842 N N . TRP A 1 369 ? 27.338 -0.365 -27.704 1.00 94.81 369 TRP A N 1
ATOM 2843 C CA . TRP A 1 369 ? 26.456 0.800 -27.597 1.00 94.81 369 TRP A CA 1
ATOM 2844 C C . TRP A 1 369 ? 25.975 1.017 -26.157 1.00 94.81 369 TRP A C 1
ATOM 2846 O O . TRP A 1 369 ? 26.065 2.120 -25.618 1.00 94.81 369 TRP A O 1
ATOM 2856 N N . VAL A 1 370 ? 25.516 -0.052 -25.493 1.00 94.44 370 VAL A N 1
ATOM 2857 C CA . VAL A 1 370 ? 25.084 0.032 -24.092 1.00 94.44 370 VAL A CA 1
AT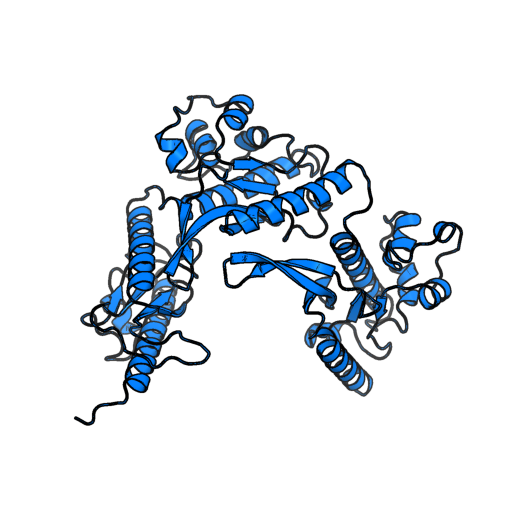OM 2858 C C . VAL A 1 370 ? 26.253 0.446 -23.199 1.00 94.44 370 VAL A C 1
ATOM 2860 O O . VAL A 1 370 ? 26.075 1.283 -22.321 1.00 94.44 370 VAL A O 1
ATOM 2863 N N . HIS A 1 371 ? 27.458 -0.081 -23.415 1.00 91.00 371 HIS A N 1
ATOM 2864 C CA . HIS A 1 371 ? 28.631 0.320 -22.636 1.00 91.00 371 HIS A CA 1
ATOM 2865 C C . HIS A 1 371 ? 28.914 1.830 -22.717 1.00 91.00 371 HIS A C 1
ATOM 2867 O O . HIS A 1 371 ? 29.211 2.449 -21.693 1.00 91.00 371 HIS A O 1
ATOM 2873 N N . ASP A 1 372 ? 28.771 2.416 -23.906 1.00 90.31 372 ASP A N 1
ATOM 2874 C CA . ASP A 1 372 ? 29.098 3.819 -24.168 1.00 90.31 372 ASP A CA 1
ATOM 2875 C C . ASP A 1 372 ? 27.994 4.803 -23.747 1.00 90.31 372 ASP A C 1
ATOM 2877 O O . ASP A 1 372 ? 28.274 5.981 -23.484 1.00 90.31 372 ASP A O 1
ATOM 2881 N N . HIS A 1 373 ? 26.740 4.344 -23.673 1.00 90.88 373 HIS A N 1
ATOM 2882 C CA . HIS A 1 373 ? 25.578 5.226 -23.513 1.00 90.88 373 HIS A CA 1
ATOM 2883 C C . HIS A 1 373 ? 24.731 4.983 -22.262 1.00 90.88 373 HIS A C 1
ATOM 2885 O O . HIS A 1 373 ? 23.936 5.853 -21.903 1.00 90.88 373 HIS A O 1
ATOM 2891 N N . CYS A 1 374 ? 24.906 3.854 -21.573 1.00 91.19 374 CYS A N 1
ATOM 2892 C CA . CYS A 1 374 ? 24.035 3.453 -20.473 1.00 91.19 374 CYS A CA 1
ATOM 2893 C C . CYS A 1 374 ? 23.974 4.477 -19.323 1.00 91.19 374 CYS A C 1
ATOM 2895 O O . CYS A 1 374 ? 24.992 4.913 -18.778 1.00 91.19 374 CYS A O 1
ATOM 2897 N N . SER A 1 375 ? 22.753 4.795 -18.890 1.00 89.56 375 SER A N 1
ATOM 2898 C CA . SER A 1 375 ? 22.453 5.604 -17.704 1.00 89.56 375 SER A CA 1
ATOM 2899 C C . SER A 1 375 ? 22.355 4.775 -16.418 1.00 89.56 375 SER A C 1
ATOM 2901 O O . SER A 1 375 ? 21.862 5.260 -15.413 1.00 89.56 375 SER A O 1
ATOM 2903 N N . TYR A 1 376 ? 22.802 3.522 -16.394 1.00 91.06 376 TYR A N 1
ATOM 2904 C CA . TYR A 1 376 ? 22.659 2.637 -15.235 1.00 91.06 376 TYR A CA 1
ATOM 2905 C C . TYR A 1 376 ? 24.011 2.107 -14.761 1.00 91.06 376 TYR A C 1
ATOM 2907 O O . TYR A 1 376 ? 24.894 1.770 -15.550 1.00 91.06 376 TYR A O 1
ATOM 2915 N N . VAL A 1 377 ? 24.179 2.007 -13.441 1.00 91.25 377 VAL A N 1
ATOM 2916 C CA . VAL A 1 377 ? 25.355 1.383 -12.825 1.00 91.25 377 VAL A CA 1
ATOM 2917 C C . VAL A 1 377 ? 25.029 -0.066 -12.509 1.00 91.25 377 VAL A C 1
ATOM 2919 O O . VAL A 1 377 ? 24.207 -0.361 -11.645 1.00 91.25 377 VAL A O 1
ATOM 2922 N N . TYR A 1 378 ? 25.729 -0.966 -13.188 1.00 94.56 378 TYR A N 1
ATOM 2923 C CA . TYR A 1 378 ? 25.694 -2.397 -12.929 1.00 94.56 378 TYR A CA 1
ATOM 2924 C C . TYR A 1 378 ? 26.814 -2.804 -11.956 1.00 94.56 378 TYR A C 1
ATOM 2926 O O . TYR A 1 378 ? 27.955 -2.354 -12.087 1.00 94.56 378 TYR A O 1
ATOM 2934 N N . ILE A 1 379 ? 26.478 -3.611 -10.943 1.00 94.19 379 ILE A N 1
ATOM 2935 C CA . ILE A 1 379 ? 27.387 -4.020 -9.850 1.00 94.19 379 ILE A CA 1
ATOM 2936 C C . ILE A 1 379 ? 27.807 -5.498 -9.942 1.00 94.19 379 ILE A C 1
ATOM 2938 O O . ILE A 1 379 ? 28.704 -5.922 -9.214 1.00 94.19 379 ILE A O 1
ATOM 2942 N N . GLY A 1 380 ? 27.191 -6.291 -10.820 1.00 95.00 380 GLY A N 1
ATOM 2943 C CA . GLY A 1 380 ? 27.458 -7.728 -10.893 1.00 95.00 380 GLY A CA 1
ATOM 2944 C C . GLY A 1 380 ? 28.865 -8.100 -11.377 1.00 95.00 380 GLY A C 1
ATOM 2945 O O . GLY A 1 380 ? 29.618 -7.271 -11.886 1.00 95.00 380 GLY A O 1
ATOM 2946 N N . ASP A 1 381 ? 29.215 -9.375 -11.197 1.00 97.19 381 ASP A N 1
ATOM 2947 C CA . ASP A 1 381 ? 30.495 -9.965 -11.604 1.00 97.19 381 ASP A CA 1
ATOM 2948 C C . ASP A 1 381 ? 30.226 -11.313 -12.289 1.00 97.19 381 ASP A C 1
ATOM 2950 O O . ASP A 1 381 ? 29.489 -12.128 -11.727 1.00 97.19 381 ASP A O 1
ATOM 2954 N N . PRO A 1 382 ? 30.820 -11.593 -13.464 1.00 97.94 382 PRO A N 1
ATOM 2955 C CA . PRO A 1 382 ? 30.496 -12.783 -14.251 1.00 97.94 382 PRO A CA 1
ATOM 2956 C C . PRO A 1 382 ? 30.936 -14.100 -13.600 1.00 97.94 382 PRO A C 1
ATOM 2958 O O . PRO A 1 382 ? 30.589 -15.177 -14.078 1.00 97.94 382 PRO A O 1
ATOM 2961 N N . ARG A 1 383 ? 31.704 -14.044 -12.507 1.00 98.19 383 ARG A N 1
ATOM 2962 C CA . ARG A 1 383 ? 32.082 -15.217 -11.707 1.00 98.19 383 ARG A CA 1
ATOM 2963 C C . ARG A 1 383 ? 31.035 -15.574 -10.654 1.00 98.19 383 ARG A C 1
ATOM 2965 O O . ARG A 1 383 ? 31.152 -16.615 -10.015 1.00 98.19 383 ARG A O 1
ATOM 2972 N N . VAL A 1 384 ? 30.030 -14.724 -10.451 1.00 98.06 384 VAL A N 1
ATOM 2973 C CA . VAL A 1 384 ? 29.028 -14.877 -9.396 1.00 98.06 384 VAL A CA 1
ATOM 2974 C C . VAL A 1 384 ? 27.731 -15.448 -9.960 1.00 98.06 384 VAL A C 1
ATOM 2976 O O . VAL A 1 384 ? 27.220 -15.007 -10.989 1.00 98.06 384 VAL A O 1
ATOM 2979 N N . GLN A 1 385 ? 27.176 -16.422 -9.243 1.00 98.12 385 GLN A N 1
ATOM 2980 C CA . GLN A 1 385 ? 25.873 -17.014 -9.526 1.00 98.12 385 GLN A CA 1
ATOM 2981 C C . GLN A 1 385 ? 24.742 -16.077 -9.084 1.00 98.12 385 GLN A C 1
ATOM 2983 O O . GLN A 1 385 ? 24.701 -15.637 -7.931 1.00 98.12 385 GLN A O 1
ATOM 2988 N N . TYR A 1 386 ? 23.764 -15.837 -9.958 1.00 97.31 386 TYR A N 1
ATOM 2989 C CA . TYR A 1 386 ? 22.597 -14.994 -9.673 1.00 97.31 386 TYR A CA 1
ATOM 2990 C C . TYR A 1 386 ? 21.847 -15.447 -8.408 1.00 97.31 386 TYR A C 1
ATOM 2992 O O . TYR A 1 386 ? 21.425 -14.622 -7.596 1.00 97.31 386 TYR A O 1
ATOM 3000 N N . SER A 1 387 ? 21.753 -16.764 -8.177 1.00 97.31 387 SER A N 1
ATOM 3001 C CA . SER A 1 387 ? 21.085 -17.312 -6.990 1.00 97.31 387 SER A CA 1
ATOM 3002 C C . SER A 1 387 ? 21.779 -16.956 -5.673 1.00 97.31 387 SER A C 1
ATOM 3004 O O . SER A 1 387 ? 21.120 -16.881 -4.638 1.00 97.31 387 SER A O 1
ATOM 3006 N N . ASP A 1 388 ? 23.096 -16.742 -5.682 1.00 97.38 388 ASP A N 1
ATOM 3007 C CA . ASP A 1 388 ? 23.827 -16.391 -4.462 1.00 97.38 388 ASP A CA 1
ATOM 3008 C C . ASP A 1 388 ? 23.642 -14.914 -4.124 1.00 97.38 388 ASP A C 1
ATOM 3010 O O . ASP A 1 388 ? 23.427 -14.570 -2.962 1.00 97.38 388 ASP A O 1
ATOM 3014 N N . VAL A 1 389 ? 23.570 -14.060 -5.147 1.00 95.50 389 VAL A N 1
ATOM 3015 C CA . VAL A 1 389 ? 23.171 -12.657 -4.988 1.00 95.50 389 VAL A CA 1
ATOM 3016 C C . VAL A 1 389 ? 21.744 -12.549 -4.451 1.00 95.50 389 VAL A C 1
ATOM 3018 O O . VAL A 1 389 ? 21.500 -11.797 -3.507 1.00 95.50 389 VAL A O 1
ATOM 3021 N N . GLN A 1 390 ? 20.809 -13.347 -4.981 1.00 94.75 390 GLN A N 1
ATOM 3022 C CA . GLN A 1 390 ? 19.436 -13.419 -4.466 1.00 94.75 390 GLN A CA 1
ATOM 3023 C C . GLN A 1 390 ? 19.382 -13.813 -2.986 1.00 94.75 390 GLN A C 1
ATOM 3025 O O . GLN A 1 390 ? 18.657 -13.181 -2.222 1.00 94.75 390 GLN A O 1
ATOM 3030 N N . LYS A 1 391 ? 20.156 -14.823 -2.563 1.00 95.19 391 LYS A N 1
ATOM 3031 C CA . LYS A 1 391 ? 20.217 -15.249 -1.152 1.00 95.19 391 LYS A CA 1
ATOM 3032 C C . LYS A 1 391 ? 20.802 -14.173 -0.240 1.00 95.19 391 LYS A C 1
ATOM 3034 O O . LYS A 1 391 ? 20.384 -14.077 0.909 1.00 95.19 391 LYS A O 1
ATOM 3039 N N . MET A 1 392 ? 21.777 -13.404 -0.726 1.00 93.69 392 MET A N 1
ATOM 3040 C CA . MET A 1 392 ? 22.387 -12.316 0.044 1.00 93.69 392 MET A CA 1
ATOM 3041 C C . MET A 1 392 ? 21.531 -11.048 0.073 1.00 93.69 392 MET A C 1
ATOM 3043 O O . MET A 1 392 ? 21.708 -10.234 0.973 1.00 93.69 392 MET A O 1
ATOM 3047 N N . GLY A 1 393 ? 20.615 -10.879 -0.884 1.00 91.25 393 GLY A N 1
ATOM 3048 C CA . GLY A 1 393 ? 19.764 -9.695 -0.964 1.00 91.25 393 GLY A CA 1
ATOM 3049 C C . GLY A 1 393 ? 20.552 -8.418 -1.254 1.00 91.25 393 GLY A C 1
ATOM 3050 O O . GLY A 1 393 ? 20.201 -7.369 -0.730 1.00 91.25 393 GLY A O 1
ATOM 3051 N N . VAL A 1 394 ? 21.618 -8.500 -2.055 1.00 90.88 394 VAL A N 1
ATOM 3052 C CA . VAL A 1 394 ? 22.420 -7.331 -2.465 1.00 90.88 394 VAL A CA 1
ATOM 3053 C C . VAL A 1 39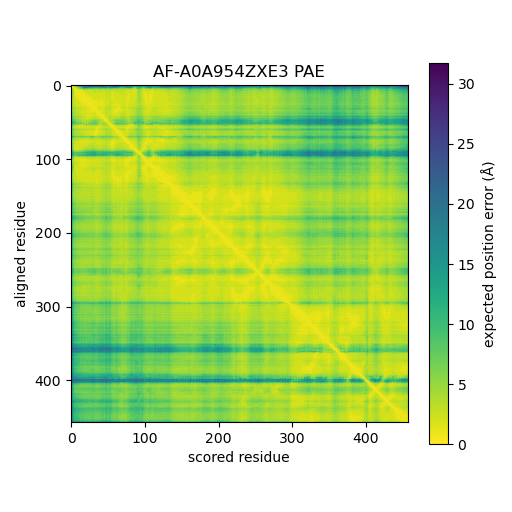4 ? 21.935 -6.804 -3.812 1.00 90.88 394 VAL A C 1
ATOM 3055 O O . VAL A 1 394 ? 21.575 -7.592 -4.685 1.00 90.88 394 VAL A O 1
ATOM 3058 N N . GLN A 1 395 ? 21.902 -5.487 -3.999 1.00 91.50 395 GLN A N 1
ATOM 3059 C CA . GLN A 1 395 ? 21.439 -4.867 -5.244 1.00 91.50 395 GLN A CA 1
ATOM 3060 C C . GLN A 1 395 ? 22.396 -5.110 -6.422 1.00 91.50 395 GLN A C 1
ATOM 3062 O O . GLN A 1 395 ? 23.611 -5.216 -6.247 1.00 91.50 395 GLN A O 1
ATOM 3067 N N . LEU A 1 396 ? 21.836 -5.163 -7.637 1.00 88.31 396 LEU A N 1
ATOM 3068 C CA . LEU A 1 396 ? 22.581 -5.421 -8.881 1.00 88.31 396 LEU A CA 1
ATOM 3069 C C . LEU A 1 396 ? 22.676 -4.206 -9.801 1.00 88.31 396 LEU A C 1
ATOM 3071 O O . LEU A 1 396 ? 23.627 -4.107 -10.580 1.00 88.31 396 LEU A O 1
ATOM 3075 N N . LEU A 1 397 ? 21.693 -3.312 -9.728 1.00 86.88 397 LEU A N 1
ATOM 3076 C CA . LEU A 1 397 ? 21.511 -2.238 -10.691 1.00 86.88 397 LEU A CA 1
ATOM 3077 C C . LEU A 1 397 ? 21.079 -0.958 -9.982 1.00 86.88 397 LEU A C 1
ATOM 3079 O O . LEU A 1 397 ? 20.281 -1.009 -9.045 1.00 86.88 397 LEU A O 1
ATOM 3083 N N . LEU A 1 398 ? 21.587 0.181 -10.441 1.00 84.75 398 LEU A N 1
ATOM 3084 C CA . LEU A 1 398 ? 21.184 1.498 -9.964 1.00 84.75 398 LEU A CA 1
ATOM 3085 C C . LEU A 1 398 ? 20.952 2.441 -11.122 1.00 84.75 398 LEU A C 1
ATOM 3087 O O . LEU A 1 398 ? 21.685 2.412 -12.111 1.00 84.75 398 LEU A O 1
ATOM 3091 N N . HIS A 1 399 ? 19.993 3.333 -10.932 1.00 82.06 399 HIS A N 1
ATOM 3092 C CA . HIS A 1 399 ? 19.853 4.504 -11.772 1.00 82.06 399 HIS A CA 1
ATOM 3093 C C . HIS A 1 399 ? 21.070 5.435 -11.607 1.00 82.06 399 HIS A C 1
ATOM 3095 O O . HIS A 1 399 ? 21.524 5.685 -10.487 1.00 82.06 399 HIS A O 1
ATOM 3101 N N . SER A 1 400 ? 21.637 5.906 -12.717 1.00 74.12 400 SER A N 1
ATOM 3102 C CA . SER A 1 400 ? 22.912 6.623 -12.779 1.00 74.12 400 SER A CA 1
ATOM 3103 C C . SER A 1 400 ? 22.858 7.810 -13.764 1.00 74.12 400 SER A C 1
ATOM 3105 O O . SER A 1 400 ? 22.037 7.837 -14.675 1.00 74.12 400 SER A O 1
ATOM 3107 N N . PRO A 1 401 ? 23.735 8.819 -13.627 1.00 66.00 401 PRO A N 1
ATOM 3108 C CA . PRO A 1 401 ? 24.756 8.981 -12.588 1.00 66.00 401 PRO A CA 1
ATOM 3109 C C . PRO A 1 401 ? 24.140 9.106 -11.187 1.00 66.00 401 PRO A C 1
ATOM 3111 O O . PRO A 1 401 ? 22.991 9.499 -11.047 1.00 66.00 401 PRO A O 1
ATOM 3114 N N . LEU A 1 402 ? 24.875 8.711 -10.135 1.00 59.56 402 LEU A N 1
ATOM 3115 C CA . LEU A 1 402 ? 24.375 8.704 -8.740 1.00 59.56 402 LEU A CA 1
ATOM 3116 C C . LEU A 1 402 ? 23.928 10.097 -8.237 1.00 59.56 402 LEU A C 1
ATOM 3118 O O . LEU A 1 402 ? 23.395 10.210 -7.140 1.00 59.56 402 LEU A O 1
ATOM 3122 N N . ASN A 1 403 ? 24.172 11.158 -9.012 1.00 60.28 403 ASN A N 1
ATOM 3123 C CA . ASN A 1 403 ? 23.690 12.519 -8.779 1.00 60.28 403 ASN A CA 1
ATOM 3124 C C . ASN A 1 403 ? 22.395 12.864 -9.541 1.00 60.28 403 ASN A C 1
ATOM 3126 O O . ASN A 1 403 ? 21.882 13.965 -9.356 1.00 60.28 403 ASN A O 1
ATOM 3130 N N . THR A 1 404 ? 21.870 11.975 -10.387 1.00 77.88 404 THR A N 1
ATOM 3131 C CA . THR A 1 404 ? 20.511 12.093 -10.923 1.00 77.88 404 THR A CA 1
ATOM 3132 C C . THR A 1 404 ? 19.557 11.528 -9.883 1.00 77.88 404 THR A C 1
ATOM 3134 O O . THR A 1 404 ? 19.310 10.323 -9.824 1.00 77.88 404 THR A O 1
ATOM 3137 N N . VAL A 1 405 ? 19.090 12.421 -9.016 1.00 88.31 405 VAL A N 1
ATOM 3138 C CA . VAL A 1 405 ? 18.117 12.124 -7.967 1.00 88.31 405 VAL A CA 1
ATOM 3139 C C . VAL A 1 405 ? 16.707 12.416 -8.459 1.00 88.31 405 VAL A C 1
ATOM 3141 O O . VAL A 1 405 ? 16.481 13.355 -9.225 1.00 88.31 405 VAL A O 1
ATOM 3144 N N . PHE A 1 406 ? 15.754 11.624 -7.988 1.00 89.88 406 PHE A N 1
ATOM 3145 C CA . PHE A 1 406 ? 14.339 11.839 -8.231 1.00 89.88 406 PHE A CA 1
ATOM 3146 C C . PHE A 1 406 ? 13.688 12.445 -6.994 1.00 89.88 406 PHE A C 1
ATOM 3148 O O . PHE A 1 406 ? 13.887 11.922 -5.897 1.00 89.88 406 PHE A O 1
ATOM 3155 N N . PRO A 1 407 ? 12.865 13.492 -7.140 1.00 91.88 407 PRO A N 1
ATOM 3156 C CA . PRO A 1 407 ? 12.066 13.981 -6.033 1.00 91.88 407 PRO A CA 1
ATOM 3157 C C . PRO A 1 407 ? 10.916 13.006 -5.762 1.00 91.88 407 PRO A C 1
ATOM 3159 O O . PRO A 1 407 ? 9.895 13.027 -6.448 1.00 91.88 407 PRO A O 1
ATOM 3162 N N . LEU A 1 408 ? 11.057 12.171 -4.738 1.00 92.44 408 LEU A N 1
ATOM 3163 C CA . LEU A 1 408 ? 10.005 11.271 -4.290 1.00 92.44 408 LEU A CA 1
ATOM 3164 C C . LEU A 1 408 ? 9.064 11.995 -3.337 1.00 92.44 408 LEU A C 1
ATOM 3166 O O . LEU A 1 408 ? 9.478 12.446 -2.268 1.00 92.44 408 LEU A O 1
ATOM 3170 N N . LEU A 1 409 ? 7.783 12.055 -3.691 1.00 93.62 409 LEU A N 1
ATOM 3171 C CA . LEU A 1 409 ? 6.755 12.520 -2.773 1.00 93.62 409 LEU A CA 1
ATOM 3172 C C . LEU A 1 409 ? 6.628 11.546 -1.588 1.00 93.62 409 LEU A C 1
ATOM 3174 O O . LEU A 1 409 ? 6.364 10.352 -1.780 1.00 93.62 409 LEU A O 1
ATOM 3178 N N . GLN A 1 410 ? 6.782 12.077 -0.377 1.00 93.19 410 GLN A N 1
ATOM 3179 C CA . GLN A 1 410 ? 6.615 11.363 0.887 1.00 93.19 410 GLN A CA 1
ATOM 3180 C C . GLN A 1 410 ? 5.884 12.231 1.918 1.00 93.19 410 GLN A C 1
ATOM 3182 O O . GLN A 1 410 ? 5.783 13.452 1.780 1.00 93.19 410 GLN A O 1
ATOM 3187 N N . GLU A 1 411 ? 5.351 11.587 2.943 1.00 88.19 411 GLU A N 1
ATOM 3188 C CA . GLU A 1 411 ? 4.701 12.258 4.061 1.00 88.19 411 GLU A CA 1
ATOM 3189 C C . GLU A 1 411 ? 5.778 12.561 5.118 1.00 88.19 411 GLU A C 1
ATOM 3191 O O . GLU A 1 411 ? 6.517 11.659 5.519 1.00 88.19 411 GLU A O 1
ATOM 3196 N N . ASP A 1 412 ? 5.950 13.832 5.499 1.00 88.81 412 ASP A N 1
ATOM 3197 C CA . ASP A 1 412 ? 6.937 14.213 6.518 1.00 88.81 412 ASP A CA 1
ATOM 3198 C C . ASP A 1 412 ? 6.442 13.914 7.948 1.00 88.81 412 ASP A C 1
ATOM 3200 O O . ASP A 1 412 ? 5.336 13.415 8.162 1.00 88.81 412 ASP A O 1
ATOM 3204 N N . ALA A 1 413 ? 7.251 14.239 8.960 1.00 84.12 413 ALA A N 1
ATOM 3205 C CA . ALA A 1 413 ? 6.867 14.045 10.361 1.00 84.12 413 ALA A CA 1
ATOM 3206 C C . ALA A 1 413 ? 5.601 14.833 10.772 1.00 84.12 413 ALA A C 1
ATOM 3208 O O . ALA A 1 413 ? 4.883 14.410 11.676 1.00 84.12 413 ALA A O 1
ATOM 3209 N N . ASN A 1 414 ? 5.303 15.949 10.096 1.00 83.69 414 ASN A N 1
ATOM 3210 C CA . ASN A 1 414 ? 4.095 16.753 10.301 1.00 83.69 414 ASN A CA 1
ATOM 3211 C C . ASN A 1 414 ? 2.909 16.273 9.456 1.00 83.69 414 ASN A C 1
ATOM 3213 O O . ASN A 1 414 ? 1.840 16.888 9.503 1.00 83.69 414 ASN A O 1
ATOM 3217 N N . LEU A 1 415 ? 3.093 15.185 8.708 1.00 87.81 415 LEU A N 1
ATOM 3218 C CA . LEU A 1 415 ? 2.164 14.660 7.724 1.00 87.81 415 LEU A CA 1
ATOM 3219 C C . LEU A 1 415 ? 1.881 15.616 6.558 1.00 87.81 415 LEU A C 1
ATOM 3221 O O . LEU A 1 415 ? 0.854 15.511 5.883 1.00 87.81 415 LEU A O 1
ATOM 3225 N N . ASP A 1 416 ? 2.782 16.564 6.320 1.00 89.44 416 ASP A N 1
ATOM 3226 C CA . ASP A 1 416 ? 2.745 17.434 5.157 1.00 89.44 416 ASP A CA 1
ATOM 3227 C C . ASP A 1 416 ? 3.481 16.762 3.983 1.00 89.44 416 ASP A C 1
ATOM 3229 O O . ASP A 1 416 ? 4.428 15.988 4.177 1.00 89.44 416 ASP A O 1
ATOM 3233 N N . PRO A 1 417 ? 3.056 17.023 2.733 1.00 92.75 417 PRO A N 1
ATOM 3234 C CA . PRO A 1 417 ? 3.766 16.526 1.570 1.00 92.75 417 PRO A CA 1
ATOM 3235 C C . PRO A 1 417 ? 5.164 17.139 1.522 1.00 92.75 417 PRO A C 1
ATOM 3237 O O . PRO A 1 417 ? 5.326 18.355 1.402 1.00 92.75 417 PRO A O 1
ATOM 3240 N N . SER A 1 418 ? 6.171 16.278 1.557 1.00 93.94 418 SER A N 1
ATOM 3241 C CA . SER A 1 418 ? 7.568 16.634 1.346 1.00 93.94 418 SER A CA 1
ATOM 3242 C C . SER A 1 418 ? 8.140 15.844 0.176 1.00 93.94 418 SER A C 1
ATOM 3244 O O . SER A 1 418 ? 7.542 14.881 -0.310 1.00 93.94 418 SER A O 1
ATOM 3246 N N . ARG A 1 419 ? 9.293 16.288 -0.322 1.00 93.19 419 ARG A N 1
ATOM 3247 C CA . ARG A 1 419 ? 10.038 15.585 -1.364 1.00 93.19 419 ARG A CA 1
ATOM 3248 C C . ARG A 1 419 ? 11.375 15.148 -0.792 1.00 93.19 419 ARG A C 1
ATOM 3250 O O . ARG A 1 419 ? 12.072 15.965 -0.196 1.00 93.19 419 ARG A O 1
ATOM 3257 N N . MET A 1 420 ? 11.690 13.871 -0.965 1.00 92.62 420 MET A N 1
ATOM 3258 C CA . MET A 1 420 ? 13.001 13.299 -0.678 1.00 92.62 420 MET A CA 1
ATOM 3259 C C . MET A 1 420 ? 13.718 13.048 -1.990 1.00 92.62 420 MET A C 1
ATOM 3261 O O . MET A 1 420 ? 13.123 12.492 -2.910 1.00 92.62 420 MET A O 1
ATOM 3265 N N . ASP A 1 421 ? 14.985 13.425 -2.064 1.00 93.75 421 ASP A N 1
ATOM 3266 C CA . ASP A 1 421 ? 15.822 13.080 -3.202 1.00 93.75 421 ASP A CA 1
ATOM 3267 C C . ASP A 1 421 ? 16.217 11.606 -3.092 1.00 93.75 421 ASP A C 1
ATOM 3269 O O . ASP A 1 421 ? 16.870 11.189 -2.133 1.00 93.75 421 ASP A O 1
ATOM 3273 N N . VAL A 1 422 ? 15.785 10.802 -4.062 1.00 93.44 422 VAL A N 1
ATOM 3274 C CA . VAL A 1 422 ? 16.029 9.358 -4.074 1.00 93.44 422 VAL A CA 1
ATOM 3275 C C . VAL A 1 422 ? 16.775 8.913 -5.316 1.00 93.44 422 VAL A C 1
ATOM 3277 O O . VAL A 1 422 ? 16.633 9.484 -6.395 1.00 93.44 422 VAL A O 1
ATOM 3280 N N . VAL A 1 423 ? 17.520 7.826 -5.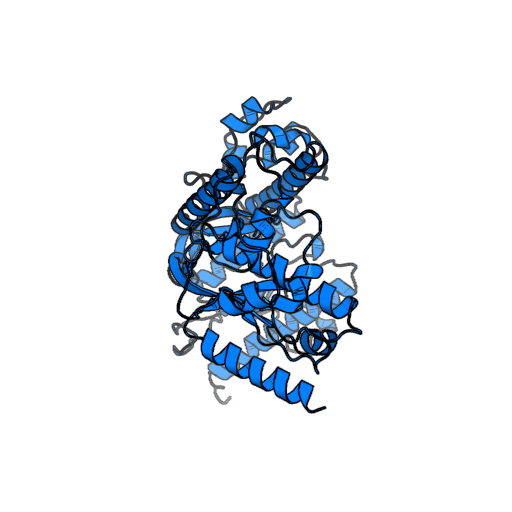176 1.00 92.56 423 VAL A N 1
ATOM 3281 C CA . VAL A 1 423 ? 18.054 7.045 -6.289 1.00 92.56 423 VAL A CA 1
ATOM 3282 C C . VAL A 1 423 ? 17.341 5.701 -6.297 1.00 92.56 423 VAL A C 1
ATOM 3284 O O . VAL A 1 423 ? 17.178 5.061 -5.257 1.00 92.56 423 VAL A O 1
ATOM 3287 N N . LEU A 1 424 ? 16.893 5.270 -7.472 1.00 93.44 424 LEU A N 1
ATOM 3288 C CA . LEU A 1 424 ? 16.282 3.958 -7.625 1.00 93.44 424 LEU A CA 1
ATOM 3289 C C . LEU A 1 424 ? 17.361 2.876 -7.724 1.00 93.44 424 LEU A C 1
ATOM 3291 O O . LEU A 1 424 ? 18.308 2.988 -8.508 1.00 93.44 424 LEU A O 1
ATOM 3295 N N . GLN A 1 425 ? 17.189 1.807 -6.951 1.00 93.31 425 GLN A N 1
ATOM 3296 C CA . GLN A 1 425 ? 18.008 0.600 -7.031 1.00 93.31 425 GLN A CA 1
ATOM 3297 C C . GLN A 1 425 ? 17.140 -0.619 -7.324 1.00 93.31 425 GLN A C 1
ATOM 3299 O O . GLN A 1 425 ? 16.010 -0.707 -6.842 1.00 93.31 425 GLN A O 1
ATOM 3304 N N . ALA A 1 426 ? 17.682 -1.583 -8.063 1.00 94.12 426 ALA A N 1
ATOM 3305 C CA . ALA A 1 426 ? 17.014 -2.841 -8.345 1.00 94.12 426 ALA A CA 1
ATOM 3306 C C . ALA A 1 426 ? 17.689 -4.020 -7.636 1.00 94.12 426 ALA A C 1
ATOM 3308 O O . ALA A 1 426 ? 18.906 -4.239 -7.711 1.00 94.12 426 ALA A O 1
ATOM 3309 N N . MET A 1 427 ? 16.855 -4.800 -6.959 1.00 93.38 427 MET A N 1
ATOM 3310 C CA . MET A 1 427 ? 17.225 -6.012 -6.248 1.00 93.38 427 MET A CA 1
ATOM 3311 C C . MET A 1 427 ? 17.143 -7.225 -7.187 1.00 93.38 427 MET A C 1
ATOM 3313 O O . MET A 1 427 ? 16.273 -7.270 -8.055 1.00 93.38 427 MET A O 1
ATOM 3317 N N . PRO A 1 428 ? 17.926 -8.288 -6.948 1.00 89.50 428 PRO A N 1
ATOM 3318 C CA . PRO A 1 428 ? 17.836 -9.562 -7.671 1.00 89.50 428 PRO A CA 1
ATOM 3319 C C . PRO A 1 428 ? 16.461 -10.246 -7.614 1.00 89.50 428 PRO A C 1
ATOM 3321 O O . PRO A 1 428 ? 16.214 -11.228 -8.301 1.00 89.50 428 PRO A O 1
ATOM 3324 N N . SER A 1 429 ? 15.554 -9.802 -6.751 1.00 88.69 429 SER A N 1
ATOM 3325 C CA . SER A 1 429 ? 14.168 -10.274 -6.729 1.00 88.69 429 SER A CA 1
ATOM 3326 C C . SER A 1 429 ? 13.285 -9.603 -7.791 1.00 88.69 429 SER A C 1
ATOM 3328 O O . SER A 1 429 ? 12.105 -9.933 -7.882 1.00 88.69 429 SER A O 1
ATOM 3330 N N . GLY A 1 430 ? 13.816 -8.640 -8.555 1.00 89.00 430 GLY A N 1
ATOM 3331 C CA . GLY A 1 430 ? 13.041 -7.761 -9.435 1.00 89.00 430 GLY A CA 1
ATOM 3332 C C . GLY A 1 430 ? 12.398 -6.577 -8.708 1.00 89.00 430 GLY A C 1
ATOM 3333 O O . GLY A 1 430 ? 11.661 -5.811 -9.321 1.00 89.00 430 GLY A O 1
ATOM 3334 N N . TRP A 1 431 ? 12.643 -6.426 -7.402 1.00 91.12 431 TRP A N 1
ATOM 3335 C CA . TRP A 1 431 ? 12.124 -5.299 -6.631 1.00 91.12 431 TRP A CA 1
ATOM 3336 C C . TRP A 1 431 ? 12.946 -4.052 -6.929 1.00 91.12 431 TRP A C 1
ATOM 3338 O O . TRP A 1 431 ? 14.164 -4.074 -6.766 1.00 91.12 431 TRP A O 1
ATOM 3348 N N . VAL A 1 432 ? 12.277 -2.967 -7.304 1.00 93.25 432 VAL A N 1
ATOM 3349 C CA . VAL A 1 432 ? 12.888 -1.643 -7.419 1.00 93.25 432 VAL A CA 1
ATOM 3350 C C . VAL A 1 432 ? 12.510 -0.836 -6.185 1.00 93.25 432 VAL A C 1
ATOM 3352 O O . VAL A 1 432 ? 11.348 -0.820 -5.777 1.00 93.25 432 VAL A O 1
ATOM 3355 N N . LEU A 1 433 ? 13.506 -0.227 -5.547 1.00 92.38 433 LEU A N 1
ATOM 3356 C CA . LEU A 1 433 ? 13.349 0.505 -4.297 1.00 92.38 433 LEU A CA 1
ATOM 3357 C C . LEU A 1 433 ? 13.926 1.914 -4.452 1.00 92.38 433 LEU A C 1
ATOM 3359 O O . LEU A 1 433 ? 15.068 2.045 -4.901 1.00 92.38 433 LEU A O 1
ATOM 3363 N N . PRO A 1 434 ? 13.191 2.964 -4.054 1.00 93.31 434 PRO A N 1
ATOM 3364 C CA . PRO A 1 434 ? 13.791 4.268 -3.846 1.00 93.31 434 PRO A CA 1
ATOM 3365 C C . PRO A 1 434 ? 14.648 4.242 -2.577 1.00 93.31 434 PRO A C 1
ATOM 3367 O O . PRO A 1 434 ? 14.189 3.815 -1.517 1.00 93.31 434 PRO A O 1
ATOM 3370 N N . VAL A 1 435 ? 15.887 4.708 -2.684 1.00 91.69 435 VAL A N 1
ATOM 3371 C CA . VAL A 1 435 ? 16.801 4.895 -1.552 1.00 91.69 435 VAL A CA 1
ATOM 3372 C C . VAL A 1 435 ? 17.148 6.363 -1.458 1.00 91.69 435 VAL A C 1
ATOM 3374 O O . VAL A 1 435 ? 17.417 6.990 -2.478 1.00 91.69 435 VAL A O 1
ATOM 3377 N N . ASP A 1 436 ? 17.170 6.891 -0.241 1.00 92.31 436 ASP A N 1
ATOM 3378 C CA . ASP A 1 436 ? 17.683 8.227 0.040 1.00 92.31 436 ASP A CA 1
ATOM 3379 C C . ASP A 1 436 ? 19.066 8.423 -0.614 1.00 92.31 436 ASP A C 1
ATOM 3381 O O . ASP A 1 436 ? 19.981 7.601 -0.452 1.00 92.31 436 ASP A O 1
ATOM 3385 N N . ALA A 1 437 ? 19.206 9.502 -1.385 1.00 90.69 437 ALA A N 1
ATOM 3386 C CA . ALA A 1 437 ? 20.425 9.825 -2.112 1.00 90.69 437 ALA A CA 1
ATOM 3387 C C . ALA A 1 437 ? 21.657 9.975 -1.198 1.00 90.69 437 ALA A C 1
ATOM 3389 O O . ALA A 1 437 ? 22.777 9.718 -1.645 1.00 90.69 437 ALA A O 1
ATOM 3390 N N . GLU A 1 438 ? 21.487 10.324 0.080 1.00 89.38 438 GLU A N 1
ATOM 3391 C CA . GLU A 1 438 ? 22.593 10.381 1.045 1.00 89.38 438 GLU A CA 1
ATOM 3392 C C . GLU A 1 438 ? 23.125 8.982 1.401 1.00 89.38 438 GLU A C 1
ATOM 3394 O O . GLU A 1 438 ? 24.327 8.795 1.611 1.00 89.38 438 GLU A O 1
ATOM 3399 N N . TRP A 1 439 ? 22.249 7.975 1.407 1.00 89.12 439 TRP A N 1
ATOM 3400 C CA . TRP A 1 439 ? 22.566 6.606 1.824 1.00 89.12 439 TRP A CA 1
ATOM 3401 C C . TRP A 1 439 ? 23.001 5.698 0.671 1.00 89.12 439 TRP A C 1
ATOM 3403 O O . TRP A 1 439 ? 23.675 4.685 0.897 1.00 89.12 439 TRP A O 1
ATOM 3413 N N . VAL A 1 440 ? 22.664 6.053 -0.573 1.00 89.75 440 VAL A N 1
ATOM 3414 C CA . VAL A 1 440 ? 22.917 5.194 -1.742 1.00 89.75 440 VAL A CA 1
ATOM 3415 C C . VAL A 1 440 ? 24.403 4.873 -1.926 1.00 89.75 440 VAL A C 1
ATOM 3417 O O . VAL A 1 440 ? 24.754 3.746 -2.272 1.00 89.75 440 VAL A O 1
ATOM 3420 N N . VAL A 1 441 ? 25.304 5.819 -1.638 1.00 87.94 441 VAL A N 1
ATOM 3421 C CA . VAL A 1 441 ? 26.756 5.629 -1.805 1.00 87.94 441 VAL A CA 1
ATOM 3422 C C . VAL A 1 441 ? 27.277 4.521 -0.891 1.00 87.94 441 VAL A C 1
ATOM 3424 O O . VAL A 1 441 ? 28.056 3.672 -1.334 1.00 87.94 441 VAL A O 1
ATOM 3427 N N . GLN A 1 442 ? 26.833 4.512 0.368 1.00 89.81 442 GLN A N 1
ATOM 3428 C CA . GLN A 1 442 ? 27.200 3.471 1.323 1.00 89.81 442 GLN A CA 1
ATOM 3429 C C . GLN A 1 442 ? 26.626 2.122 0.889 1.00 89.81 442 GLN A C 1
ATOM 3431 O O . GLN A 1 442 ? 27.377 1.152 0.786 1.00 89.81 442 GLN A O 1
ATOM 3436 N N . SER A 1 443 ? 25.333 2.079 0.555 1.00 88.81 443 SER A N 1
ATOM 3437 C CA . SER A 1 443 ? 24.678 0.846 0.115 1.00 88.81 443 SER A CA 1
ATOM 3438 C C . SER A 1 443 ? 25.385 0.230 -1.103 1.00 88.81 443 SER A C 1
ATOM 3440 O O . SER A 1 443 ? 25.649 -0.972 -1.131 1.00 88.81 443 SER A O 1
ATOM 3442 N N . VAL A 1 444 ? 25.774 1.043 -2.094 1.00 89.94 444 VAL A N 1
ATOM 3443 C CA . VAL A 1 444 ? 26.539 0.597 -3.276 1.00 89.94 444 VAL A CA 1
ATOM 3444 C C . VAL A 1 444 ? 27.901 0.020 -2.903 1.00 89.94 444 VAL A C 1
ATOM 3446 O O . VAL A 1 444 ? 28.331 -0.973 -3.496 1.00 89.94 444 VAL A O 1
ATOM 3449 N N . ALA A 1 445 ? 28.606 0.644 -1.959 1.00 91.31 445 ALA A N 1
ATOM 3450 C CA . ALA A 1 445 ? 29.907 0.163 -1.511 1.00 91.31 445 ALA A CA 1
ATOM 3451 C C . ALA A 1 445 ? 29.793 -1.214 -0.839 1.00 91.31 445 ALA A C 1
ATOM 3453 O O . ALA A 1 445 ? 30.580 -2.109 -1.159 1.00 91.31 445 ALA A O 1
ATOM 3454 N N . GLU A 1 446 ? 28.784 -1.396 0.014 1.00 93.56 446 GLU A N 1
ATOM 3455 C CA . GLU A 1 446 ? 28.488 -2.663 0.692 1.00 93.56 446 GLU A CA 1
ATOM 3456 C C . GLU A 1 446 ? 28.168 -3.774 -0.318 1.00 93.56 446 GLU A C 1
ATOM 3458 O O . GLU A 1 446 ? 28.766 -4.851 -0.270 1.00 93.56 446 GLU A O 1
ATOM 3463 N N . SER A 1 447 ? 27.326 -3.495 -1.315 1.00 94.19 447 SER A N 1
ATOM 3464 C CA . SER A 1 447 ? 26.973 -4.494 -2.331 1.00 94.19 447 SER A CA 1
ATOM 3465 C C . SER A 1 447 ? 28.120 -4.832 -3.276 1.00 94.19 447 SER A C 1
ATOM 3467 O O . SER A 1 447 ? 28.322 -6.001 -3.602 1.00 94.19 447 SER A O 1
ATOM 3469 N N . ARG A 1 448 ? 28.959 -3.857 -3.646 1.00 95.25 448 ARG A N 1
ATOM 3470 C CA . ARG A 1 448 ? 30.204 -4.132 -4.386 1.00 95.25 448 ARG A CA 1
ATOM 3471 C C . ARG A 1 448 ? 31.156 -5.022 -3.597 1.00 95.25 448 ARG A C 1
ATOM 3473 O O . ARG A 1 448 ? 31.802 -5.885 -4.189 1.00 95.25 448 ARG A O 1
ATOM 3480 N N . GLN A 1 449 ? 31.276 -4.804 -2.290 1.00 96.38 449 GLN A N 1
ATOM 3481 C CA . GLN A 1 449 ? 32.103 -5.652 -1.439 1.00 96.38 449 GLN A CA 1
ATOM 3482 C C . GLN A 1 449 ? 31.544 -7.078 -1.382 1.00 96.38 449 GLN A C 1
ATOM 3484 O O . GLN A 1 449 ? 32.288 -8.022 -1.635 1.00 96.38 449 GLN A O 1
ATOM 3489 N N . ALA A 1 450 ? 30.242 -7.232 -1.143 1.00 96.12 450 ALA A N 1
ATOM 3490 C CA . ALA A 1 450 ? 29.591 -8.537 -1.093 1.00 96.12 450 ALA A CA 1
ATOM 3491 C C . ALA A 1 450 ? 29.737 -9.333 -2.405 1.00 96.12 450 ALA A C 1
ATOM 3493 O O . ALA A 1 450 ? 30.060 -10.519 -2.373 1.00 96.12 450 ALA A O 1
ATOM 3494 N N . ILE A 1 451 ? 29.568 -8.683 -3.564 1.00 96.44 451 ILE A N 1
ATOM 3495 C CA . ILE A 1 451 ? 29.774 -9.323 -4.874 1.00 96.44 451 ILE A CA 1
ATOM 3496 C C . ILE A 1 451 ? 31.229 -9.772 -5.058 1.00 96.44 451 ILE A C 1
ATOM 3498 O O . ILE A 1 451 ? 31.467 -10.878 -5.540 1.00 96.44 451 ILE A O 1
ATOM 3502 N N . ARG A 1 452 ? 32.212 -8.966 -4.636 1.00 97.19 452 ARG A N 1
ATOM 3503 C CA . ARG A 1 452 ? 33.629 -9.367 -4.688 1.00 97.19 452 ARG A CA 1
ATOM 3504 C C . ARG A 1 452 ? 33.907 -10.585 -3.813 1.00 97.19 452 ARG A C 1
ATOM 3506 O O . ARG A 1 452 ? 34.564 -11.510 -4.273 1.00 97.19 452 ARG A O 1
ATOM 3513 N N . GLU A 1 453 ? 33.372 -10.608 -2.595 1.00 97.31 453 GLU A N 1
ATOM 3514 C CA . GLU A 1 453 ? 33.520 -11.743 -1.677 1.00 97.31 453 GLU A CA 1
ATOM 3515 C C . GLU A 1 453 ? 32.871 -13.025 -2.220 1.00 97.31 453 GLU A C 1
ATOM 3517 O O . GLU A 1 453 ? 33.367 -14.118 -1.951 1.00 97.31 453 GLU A O 1
ATOM 3522 N N . LEU A 1 454 ? 31.779 -12.918 -2.986 1.00 96.88 454 LEU A N 1
ATOM 3523 C CA . LEU A 1 454 ? 31.197 -14.054 -3.705 1.00 96.88 454 LEU A CA 1
ATOM 3524 C C . LEU A 1 454 ? 32.089 -14.521 -4.860 1.00 96.88 454 LEU A C 1
ATOM 3526 O O . LEU A 1 454 ? 32.259 -15.721 -5.033 1.00 96.88 454 LEU A O 1
ATOM 3530 N N . ALA A 1 455 ? 32.673 -13.594 -5.622 1.00 96.56 455 ALA A N 1
ATOM 3531 C CA . ALA A 1 455 ? 33.502 -13.899 -6.791 1.00 96.56 455 ALA A CA 1
ATOM 3532 C C . ALA A 1 455 ? 34.856 -14.556 -6.450 1.00 96.56 455 ALA A C 1
ATOM 3534 O O . ALA A 1 455 ? 35.545 -15.057 -7.342 1.00 96.56 455 ALA A O 1
ATOM 3535 N N . GLU A 1 456 ? 35.272 -14.492 -5.183 1.00 97.25 456 GLU A N 1
ATOM 3536 C CA . GLU A 1 456 ? 36.503 -15.096 -4.659 1.00 97.25 456 GLU A CA 1
ATOM 3537 C C . GLU A 1 456 ? 36.308 -16.520 -4.104 1.00 97.25 456 GLU A C 1
ATOM 3539 O O . GLU A 1 456 ? 37.301 -17.186 -3.799 1.00 97.25 456 GLU A O 1
ATOM 3544 N N . ARG A 1 457 ? 35.058 -16.980 -3.958 1.00 94.56 457 ARG A N 1
ATOM 3545 C CA . ARG A 1 457 ? 34.717 -18.349 -3.531 1.00 94.56 457 ARG A CA 1
ATOM 3546 C C . ARG A 1 457 ? 34.737 -19.307 -4.711 1.00 94.56 457 ARG A C 1
ATOM 3548 O O . ARG A 1 457 ? 35.150 -20.468 -4.480 1.00 94.56 457 ARG A O 1
#

Sequence (457 aa):
MSAQPIREQSVQAMVAARNAMMALHMYAQEHDGTLPASLDDLARYARPGELDDSAFKYLGNDKITVEQLLDMSTLAVIHLDLSLAFDLPADEFSVGGLSVPVAYADGHVEMHPPEVARWIIDDSAAVFTALADGKELPERRQMLADLAIIHKALVAYCVNHDGHLPGSLGEVFPYVPDSPRHTTMTEKASVLLTPSQRKRTALPLEPTAEWMDRNTSYMYLGSAEVVLDDIVDPRRVLLVRTKDNLAIDWFTREGKPMKFVGVLHAAGNVSITSVPFARALGAESSEVLGAIVDGEGLPDYYDAFHDLRVLTGAIKRYAELHDGFLPAHLGDVVDALPDDLSAETRHSVFVTNQMMRPGFLEEELTSEWVHDHCSYVYIGDPRVQYSDVQKMGVQLLLHSPLNTVFPLLQEDANLDPSRMDVVLQAMPSGWVLPVDAEWVVQSVAESRQAIRELAER

pLDDT: mean 92.82, std 7.22, range [41.56, 98.62]

Solvent-accessible surface area (backbone atoms only — not comparable to full-atom values): 24790 Å² total; per-residue (Å²): 130,82,82,71,56,66,67,60,54,50,51,51,50,41,51,30,44,33,44,50,35,51,16,46,55,56,46,13,70,76,47,86,34,28,36,52,69,50,71,75,73,32,55,87,62,40,64,93,82,53,78,49,75,90,50,42,47,72,49,63,34,61,75,36,40,60,88,73,52,75,67,30,83,71,29,45,36,38,31,49,44,74,91,72,44,41,74,41,76,59,53,102,87,42,91,40,43,53,30,32,45,39,16,24,63,71,41,54,64,47,77,27,43,57,71,53,42,50,50,43,45,52,55,26,42,47,37,42,50,16,55,60,69,73,49,78,47,50,59,73,58,36,42,43,56,28,46,46,44,50,39,53,4,46,54,52,41,11,71,76,48,86,38,20,37,52,72,46,71,19,70,29,50,87,40,46,68,78,43,101,83,23,81,48,62,41,45,39,53,42,52,51,30,40,62,74,50,47,80,74,50,88,76,49,81,76,67,46,39,73,56,36,62,76,62,38,40,54,44,69,57,61,38,51,76,38,44,61,86,72,47,76,56,28,78,70,30,42,35,38,30,44,36,77,95,72,40,43,84,45,64,47,100,85,60,47,80,43,51,28,27,44,37,27,24,63,63,51,55,60,52,71,42,32,52,64,28,53,50,54,45,45,52,55,22,41,51,43,52,45,18,63,57,73,70,46,79,51,57,69,65,54,44,54,52,42,23,45,37,54,51,42,49,9,46,52,47,34,9,69,75,48,88,37,22,32,51,74,47,74,25,68,26,65,88,32,45,74,87,84,57,50,77,62,53,66,54,46,52,44,30,47,80,90,69,62,53,94,65,62,84,76,54,77,93,41,42,66,51,37,70,77,58,45,29,55,47,69,53,59,45,49,75,27,45,48,68,57,41,44,74,68,69,40,56,38,38,31,52,36,59,84,82,62,57,36,76,40,81,42,70,42,96,84,44,42,67,38,70,44,52,20,32,48,35,24,32,70,83,50,49,73,43,80,34,52,51,86,51,45,64,58,54,52,53,52,30,45,48,53,47,51,61,52,50,74,108

Nearest PDB structures (foldseek):
  5o4p-assembly2_B  TM=2.828E-01  e=3.686E+00  Cricetulus griseus
  5e84-assembly6_F  TM=3.319E-01  e=4.762E+00  Homo sapiens
  4kt2-assembly1_E  TM=2.158E-01  e=4.299E+00  Chromohalobacter israelensis DSM 3043
  6dfo-assembly1_A  TM=1.474E-01  e=3.161E+00  Homo sapiens
  6ha7-assembly3_B  TM=1.691E-01  e=3.502E+00  Cricetulus griseus

Radius of gyration: 26.28 Å; Cα contacts (8 Å, |Δi|>4): 824; chains: 1; bounding box: 70×41×85 Å

Secondary structure (DSSP, 8-state):
-----HHHHHHHHHHHHHHHHHHHHHHHHHTTTBPPSSSGGGTTTSPTTS--TTTEEE---TT-BGGG-SSGGG-EEEEE-GGG-EEEPPBTTB--EEEEEEEETTS-EEEE-HHHHHHHHHHHHHHHHHHHTTPPPPHHHHHHHHHHHHHHHHHHHHHHTTTBPPSSGGGGGGGPPPBTTB-SHHHHHHTTS-HHHHTTS---SS--HHHHHHH-SEEE---TT-BGGG-S-TTT-EEEEE-GGGPEEEE-TTS-EEEEEEEEETTS-EEEEEHHHHHHHHHHHHHHHHHHHHTPPPPHHHHHHHHHHHHHHHHHHHHHHTTTBPPSSGGGGGGGS-TTS-HHHHHHTTS-TTT--TTGGGS---HHHHHHH--EEE---TTSBHHHHHHHT---EEESSTT--EEEEEE-TTS-EEEEEEEEEE-TTS-EEEEEHHHHHHHHHHHHHHHHHHHT-

Mean predicted aligned error: 5.24 Å

Foldseek 3Di:
DPPDPLVVVQVLQQVLLLQLLVLQVVVCVVVVQFGDQASVSSPVRHDPPSDDCVFKDAQAHRLDGLVLDDPQVLAFGMWTDLVPWGQACDDPVDPGGTWIWTATNVRHIDIADSLQVVVSNVLNNQQNVCSSVVHQHPQARNLLVLLLLLLQLQVQVCVVLVQFGDQASLVSLVSRDDDPQQPASQSSLCSQAGPVLNVVDDGDSHDGSVNSRVRGQKDAQAHRQDRLVPQLCQVQAWGIKGDQVPWDWDAASVRHTATWIWTATSVSDIDIAGPQLVVVSSVLNNQQNVCSNVVHDGPQVSLLSNLLLQLLQLQCQLCVVVVQFGDQASQSSLVSGDPPDDLVRSQCSFAGPVQDDPCSSVDDSGSVSSVVHGQKDAQAHRLAGLVVQQVVFAFGMWGDDLPPWDFDFDQDSVSHTGTATWIWTATNVSDIDTDGSVCVVVSSVVSSVVNVVRSVD